Protein AF-M3IAW5-F1 (afdb_monomer)

Solvent-accessible surface area (backbone atoms only — not comparable to full-atom values): 25063 Å² total; per-residue (Å²): 109,72,66,58,43,52,52,27,17,52,52,37,43,51,54,47,62,60,45,50,78,83,40,92,64,65,72,72,58,38,57,56,48,44,38,56,46,12,36,56,43,33,51,52,51,46,54,50,42,50,74,75,62,78,66,89,75,71,77,89,53,49,77,63,59,24,44,50,25,17,54,49,25,52,47,23,69,77,69,33,57,71,60,43,53,54,52,52,52,55,50,53,51,52,52,49,53,50,49,47,73,76,46,51,69,58,61,57,53,54,59,59,57,67,76,67,58,68,43,61,60,55,53,49,51,53,49,54,53,51,52,48,53,52,48,48,45,68,78,57,43,42,71,53,92,47,89,62,39,65,60,25,42,51,17,3,47,52,26,40,53,50,44,53,50,48,25,50,49,34,54,76,70,69,49,82,71,53,58,88,76,26,45,29,64,39,58,56,55,35,43,77,73,43,62,40,40,52,42,87,54,61,62,68,43,50,54,48,38,60,40,24,49,53,4,24,51,44,40,53,51,44,50,75,71,67,60,51,72,65,42,32,32,30,31,40,38,30,8,35,39,45,48,50,53,48,14,44,48,30,18,36,54,73,50,44,40,40,71,50,26,42,32,20,38,28,7,23,27,30,2,22,21,34,92,94,53,30,32,43,52,54,54,46,47,37,36,75,72,64,70,25,90,69,67,57,68,30,33,28,50,16,35,54,40,34,61,33,57,92,49,51,73,69,21,52,50,53,48,54,49,42,36,51,78,55,72,42,45,75,49,83,37,92,35,50,66,52,34,45,51,56,51,47,56,63,47,65,76,49,80,59,68,34,40,36,36,35,62,54,47,28,48,44,47,17,51,84,86,53,45,81,77,55,73,65,41,80,40,63,45,82,65,86,78,71,92,66,54,78,23,54,51,47,52,36,33,75,70,60,27,34,35,39,30,60,60,60,48,49,54,54,36,57,77,31,50,56,60,81,48,80,73,34,68,37,69,56,61,57,23,42,82,45,51,32,73,38,70,46,63,66,58,51,51,50,49,49,54,49,50,54,49,52,49,59,67,49,42,57,61,52,52,60,71,64,63,81,62,73,87,77,79,80,135

Organism: NCBI:txid1001599

Foldseek 3Di:
DVVLLVVLLVVLLVVLVVVVVVDVQDDPSSLVSSQVSLLVSSVVSVVVCCVPPVDDDDPVCNVVSSRSSSVLSVVCVPPHDVVSVVVVVVVVVVVVVVCCVVPPVVVVVVVVVVPPACQVVLVVVLVVLVVVLVVCLVVDFDFDDDVPLVLLLQLLQLLQVLLVVLLVVCVVVVNDDDCVLAQASRNFWDAQDDLQAQAADDSVLLNLLLGSSLLLVLLVLCVVLVDAAAAEAEEEAEQARLSNVSSNQSSCVSRNYHYAYEYAFGYHHGGQRDLVGTSLNSQLVCCVVVSGVDGHQAYANFHALSPSPVHDPVNSVSSVCSCVVSPHHYDDGPGLVRSLVVSCVSRVPDDHQEYEYYRDGCQAFNDPVQNVQDDAAKDFLPPPDRPGDHHPQVVCSVVRHIYHYHDPSVVVSVVQVPDDDGHHRDDRPRTCSNGNGDRPVVSVVVSVVVSVVSCVVCVVSNVVSPVVPPPPPDD

InterPro domains:
  IPR008338 Capsule biosynthesis protein CapC [PF14102] (2-85)
  IPR008338 Capsule biosynthesis protein CapC [TIGR04011] (2-96)
  IPR027602 Poly-gamma-glutamate system protein [TIGR04332] (120-425)

Structure (mmCIF, N/CA/C/O backbone):
data_AF-M3IAW5-F1
#
_entry.id   AF-M3IAW5-F1
#
loop_
_atom_site.group_PDB
_atom_site.id
_atom_site.type_symbol
_atom_site.label_atom_id
_atom_site.label_alt_id
_atom_site.label_comp_id
_atom_site.label_asym_id
_atom_site.label_entity_id
_atom_site.label_seq_id
_atom_site.pdbx_PDB_ins_code
_atom_site.Cartn_x
_atom_site.Cartn_y
_atom_site.Cartn_z
_atom_site.occupancy
_atom_site.B_iso_or_equiv
_atom_site.auth_seq_id
_atom_site.auth_comp_id
_atom_site.auth_asym_id
_atom_site.auth_atom_id
_atom_site.pdbx_PDB_model_num
ATOM 1 N N . MET A 1 1 ? 42.134 11.546 -29.024 1.00 56.34 1 MET A N 1
ATOM 2 C CA . MET A 1 1 ? 42.963 11.493 -27.795 1.00 56.34 1 MET A CA 1
ATOM 3 C C . MET A 1 1 ? 43.414 12.872 -27.298 1.00 56.34 1 MET A C 1
ATOM 5 O O . MET A 1 1 ? 43.038 13.231 -26.193 1.00 56.34 1 MET A O 1
ATOM 9 N N . LEU A 1 2 ? 44.155 13.679 -28.078 1.00 59.84 2 LEU A N 1
ATOM 10 C CA . LEU A 1 2 ? 44.684 14.979 -27.606 1.00 59.84 2 LEU A CA 1
ATOM 11 C C . LEU A 1 2 ? 43.585 15.972 -27.171 1.00 59.84 2 LEU A C 1
ATOM 13 O O . LEU A 1 2 ? 43.702 16.605 -26.129 1.00 59.84 2 LEU A O 1
ATOM 17 N N . VAL A 1 3 ? 42.488 16.057 -27.932 1.00 64.62 3 VAL A N 1
ATOM 18 C CA . VAL A 1 3 ? 41.337 16.924 -27.613 1.00 64.62 3 VAL A CA 1
ATOM 19 C C . VAL A 1 3 ? 40.673 16.514 -26.297 1.00 64.62 3 VAL A C 1
ATOM 21 O O . VAL A 1 3 ? 40.415 17.367 -25.458 1.00 64.62 3 VAL A O 1
ATOM 24 N N . VAL A 1 4 ? 40.474 15.211 -26.078 1.00 69.88 4 VAL A N 1
ATOM 25 C CA . VAL A 1 4 ? 39.901 14.652 -24.838 1.00 69.88 4 VAL A CA 1
ATOM 26 C C . VAL A 1 4 ? 40.782 14.972 -23.632 1.00 69.88 4 VAL A C 1
ATOM 28 O O . VAL A 1 4 ? 40.281 15.375 -22.586 1.00 69.88 4 VAL A O 1
ATOM 31 N N . LEU A 1 5 ? 42.100 14.852 -23.790 1.00 73.19 5 LEU A N 1
ATOM 32 C CA . LEU A 1 5 ? 43.078 15.132 -22.743 1.00 73.19 5 LEU A CA 1
ATOM 33 C C . LEU A 1 5 ? 43.107 16.623 -22.378 1.00 73.19 5 LEU A C 1
ATOM 35 O O . LEU A 1 5 ? 43.075 16.968 -21.196 1.00 73.19 5 LEU A O 1
ATOM 39 N N . VAL A 1 6 ? 43.096 17.513 -23.374 1.00 74.44 6 VAL A N 1
ATOM 40 C CA . VAL A 1 6 ? 43.025 18.966 -23.156 1.00 74.44 6 VAL A CA 1
ATOM 41 C C . VAL A 1 6 ? 41.696 19.352 -22.504 1.00 74.44 6 VAL A C 1
ATOM 43 O O . VAL A 1 6 ? 41.699 20.072 -21.507 1.00 74.44 6 VAL A O 1
ATOM 46 N N . LEU A 1 7 ? 40.574 18.827 -23.003 1.00 76.56 7 LEU A N 1
ATOM 47 C CA . LEU A 1 7 ? 39.243 19.114 -22.466 1.00 76.56 7 LEU A CA 1
ATOM 48 C C . LEU A 1 7 ? 39.118 18.657 -21.006 1.00 76.56 7 LEU A C 1
ATOM 50 O O . LEU A 1 7 ? 38.687 19.429 -20.153 1.00 76.56 7 LEU A O 1
ATOM 54 N N . SER A 1 8 ? 39.582 17.442 -20.703 1.00 80.50 8 SER A N 1
ATOM 55 C CA . SER A 1 8 ? 39.584 16.892 -19.342 1.00 80.50 8 SER A CA 1
ATOM 56 C C . SER A 1 8 ? 40.478 17.707 -18.402 1.00 80.50 8 SER A C 1
ATOM 58 O O . SER A 1 8 ? 40.085 17.985 -17.270 1.00 80.50 8 SER A O 1
ATOM 60 N N . SER A 1 9 ? 41.647 18.165 -18.869 1.00 81.44 9 SER A N 1
ATOM 61 C CA . SER A 1 9 ? 42.570 18.992 -18.069 1.00 81.44 9 SER A CA 1
ATOM 62 C C . SER A 1 9 ? 41.974 20.364 -17.736 1.00 81.44 9 SER A C 1
ATOM 64 O O . SER A 1 9 ? 42.056 20.825 -16.597 1.00 81.44 9 SER A O 1
ATOM 66 N N . VAL A 1 10 ? 41.339 21.013 -18.720 1.00 83.19 10 VAL A N 1
ATOM 67 C CA . VAL A 1 10 ? 40.700 22.329 -18.552 1.00 83.19 10 VAL A CA 1
ATOM 68 C C . VAL A 1 10 ? 39.486 22.230 -17.631 1.00 83.19 10 VAL A C 1
ATOM 70 O O . VAL A 1 10 ? 39.338 23.048 -16.722 1.00 83.19 10 VAL A O 1
ATOM 73 N N . LEU A 1 11 ? 38.648 21.208 -17.818 1.00 82.75 11 LEU A N 1
ATOM 74 C CA . LEU A 1 11 ? 37.450 21.003 -17.009 1.00 82.75 11 LEU A CA 1
ATOM 75 C C . LEU A 1 11 ? 37.804 20.661 -15.551 1.00 82.75 11 LEU A C 1
ATOM 77 O O . LEU A 1 11 ? 37.180 21.188 -14.630 1.00 82.75 11 LEU A O 1
ATOM 81 N N . THR A 1 12 ? 38.868 19.878 -15.335 1.00 86.25 12 THR A N 1
ATOM 82 C CA . THR A 1 12 ? 39.419 19.598 -13.996 1.00 86.25 12 THR A CA 1
ATOM 83 C C . THR A 1 12 ? 39.879 20.870 -13.294 1.00 86.25 12 THR A C 1
ATOM 85 O O . THR A 1 12 ? 39.513 21.102 -12.142 1.00 86.25 12 THR A O 1
ATOM 88 N N . LEU A 1 13 ? 40.635 21.729 -13.983 1.00 85.00 13 LEU A N 1
ATOM 89 C CA . LEU A 1 13 ? 41.117 22.989 -13.413 1.00 85.00 13 LEU A CA 1
ATOM 90 C C . LEU A 1 13 ? 39.965 23.953 -13.082 1.00 85.00 13 LEU A C 1
ATOM 92 O O . LEU A 1 13 ? 39.997 24.630 -12.053 1.00 85.00 13 LEU A O 1
ATOM 96 N N . TYR A 1 14 ? 38.945 24.008 -13.940 1.00 85.94 14 TYR A N 1
ATOM 97 C CA . TYR A 1 14 ? 37.781 24.871 -13.755 1.00 85.94 14 TYR A CA 1
ATOM 98 C C . TYR A 1 14 ? 36.933 24.448 -12.548 1.00 85.94 14 TYR A C 1
ATOM 100 O O . TYR A 1 14 ? 36.655 25.269 -11.672 1.00 85.94 14 TYR A O 1
ATOM 108 N N . ILE A 1 15 ? 36.585 23.160 -12.455 1.00 83.75 15 ILE A N 1
ATOM 109 C CA . ILE A 1 15 ? 35.798 22.619 -11.337 1.00 83.75 15 ILE A CA 1
ATOM 110 C C . ILE A 1 15 ? 36.579 22.737 -10.022 1.00 83.75 15 ILE A C 1
ATOM 112 O O . ILE A 1 15 ? 36.003 23.117 -9.001 1.00 83.75 15 ILE A O 1
ATOM 116 N N . TYR A 1 16 ? 37.897 22.509 -10.050 1.00 84.31 16 TYR A N 1
ATOM 117 C CA . TYR A 1 16 ? 38.756 22.715 -8.887 1.00 84.31 16 TYR A CA 1
ATOM 118 C C . TYR A 1 16 ? 38.676 24.159 -8.355 1.00 84.31 16 TYR A C 1
ATOM 120 O O . TYR A 1 16 ? 38.409 24.350 -7.169 1.00 84.31 16 TYR A O 1
ATOM 128 N N . ARG A 1 17 ? 38.819 25.178 -9.216 1.00 81.94 17 ARG A N 1
ATOM 129 C CA . ARG A 1 17 ? 38.764 26.596 -8.799 1.00 81.94 17 ARG A CA 1
ATOM 130 C C . ARG A 1 17 ? 37.427 27.004 -8.181 1.00 81.94 17 ARG A C 1
ATOM 132 O O . ARG A 1 17 ? 37.406 27.839 -7.285 1.00 81.94 17 ARG A O 1
ATOM 139 N N . ILE A 1 18 ? 36.320 26.417 -8.635 1.00 81.19 18 ILE A N 1
ATOM 140 C CA . ILE A 1 18 ? 34.998 26.645 -8.031 1.00 81.19 18 ILE A CA 1
ATOM 141 C C . ILE A 1 18 ? 34.913 25.961 -6.662 1.00 81.19 18 ILE A C 1
ATOM 143 O O . ILE A 1 18 ? 34.407 26.544 -5.704 1.00 81.19 18 ILE A O 1
ATOM 147 N N . SER A 1 19 ? 35.425 24.732 -6.557 1.00 77.38 19 SER A N 1
ATOM 148 C CA . SER A 1 19 ? 35.408 23.974 -5.303 1.00 77.38 19 SER A CA 1
ATOM 149 C C . SER A 1 19 ? 36.292 24.589 -4.214 1.00 77.38 19 SER A C 1
ATOM 151 O O . SER A 1 19 ? 35.931 24.520 -3.044 1.00 77.38 19 SER A O 1
ATOM 153 N N . GLU A 1 20 ? 37.389 25.256 -4.584 1.00 74.88 20 GLU A N 1
ATOM 154 C CA . GLU A 1 20 ? 38.329 25.914 -3.662 1.00 74.88 20 GLU A CA 1
ATOM 155 C C . GLU A 1 20 ? 37.657 27.014 -2.818 1.00 74.88 20 GLU A C 1
ATOM 157 O O . GLU A 1 20 ? 38.066 27.259 -1.686 1.00 74.88 20 GLU A O 1
ATOM 162 N N . PHE A 1 21 ? 36.570 27.620 -3.315 1.00 66.88 21 PHE A N 1
ATOM 163 C CA . PHE A 1 21 ? 35.793 28.624 -2.578 1.00 66.88 21 PHE A CA 1
ATOM 164 C C . PHE A 1 21 ? 35.004 28.035 -1.396 1.00 66.88 21 PHE A C 1
ATOM 166 O O . PHE A 1 21 ? 34.853 28.674 -0.359 1.00 66.88 21 PHE A O 1
ATOM 173 N N . TRP A 1 22 ? 34.505 26.806 -1.546 1.00 60.06 22 TRP A N 1
ATOM 174 C CA . TRP A 1 22 ? 33.717 26.104 -0.523 1.00 60.06 22 TRP A CA 1
ATOM 175 C C . TRP A 1 22 ? 34.563 25.142 0.314 1.00 60.06 22 TRP A C 1
ATOM 177 O O . TRP A 1 22 ? 34.150 24.719 1.394 1.00 60.06 22 TRP A O 1
ATOM 187 N N . PHE A 1 23 ? 35.741 24.781 -0.191 1.00 58.09 23 PHE A N 1
ATOM 188 C CA . PHE A 1 23 ? 36.574 23.717 0.337 1.00 58.09 23 PHE A CA 1
ATOM 189 C C . PHE A 1 23 ? 38.011 24.224 0.532 1.00 58.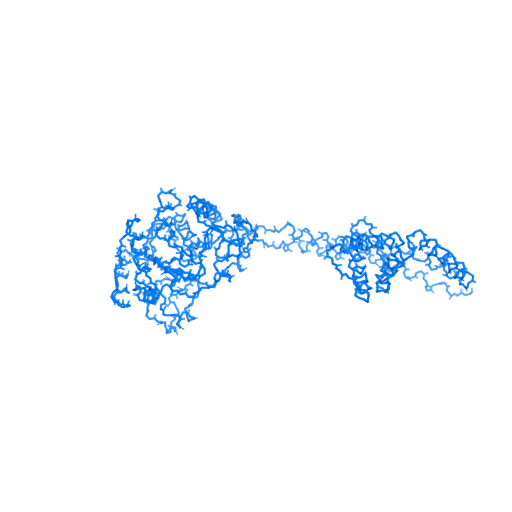09 23 PHE A C 1
ATOM 191 O O . PHE A 1 23 ? 38.779 24.352 -0.419 1.00 58.09 23 PHE A O 1
ATOM 198 N N . LEU A 1 24 ? 38.390 24.495 1.786 1.00 56.12 24 LEU A N 1
ATOM 199 C CA . LEU A 1 24 ? 39.735 24.942 2.183 1.00 56.12 24 LEU A CA 1
ATOM 200 C C . LEU A 1 24 ? 40.757 23.792 2.063 1.00 56.12 24 LEU A C 1
ATOM 202 O O . LEU A 1 24 ? 41.145 23.165 3.051 1.00 56.12 24 LEU A O 1
ATOM 206 N N . SER A 1 25 ? 41.185 23.486 0.837 1.00 60.19 25 SER A N 1
ATOM 207 C CA . SER A 1 25 ? 42.196 22.463 0.556 1.00 60.19 25 SER A CA 1
ATOM 208 C C . SER A 1 25 ? 43.602 23.068 0.515 1.00 60.19 25 SER A C 1
ATOM 210 O O . SER A 1 25 ? 43.955 23.772 -0.427 1.00 60.19 25 SER A O 1
ATOM 212 N N . PHE A 1 26 ? 44.438 22.770 1.517 1.00 61.59 26 PHE A N 1
ATOM 213 C CA . PHE A 1 26 ? 45.838 23.214 1.569 1.00 61.59 26 PHE A CA 1
ATOM 214 C C . PHE A 1 26 ? 46.826 22.038 1.565 1.00 61.59 26 PHE A C 1
ATOM 216 O O . PHE A 1 26 ? 46.575 20.972 2.137 1.00 61.59 26 PHE A O 1
ATOM 223 N N . GLY A 1 27 ? 47.989 22.246 0.940 1.00 69.88 27 GLY A N 1
ATOM 224 C CA . GLY A 1 27 ? 49.113 21.303 0.961 1.00 69.88 27 GLY A CA 1
ATOM 225 C C . GLY A 1 27 ? 48.857 20.015 0.169 1.00 69.88 27 GLY A C 1
ATOM 226 O O . GLY A 1 27 ? 48.332 20.044 -0.940 1.00 69.88 27 GLY A O 1
ATOM 227 N N . GLN A 1 28 ? 49.230 18.858 0.722 1.00 73.75 28 GLN A N 1
ATOM 228 C CA . GLN A 1 28 ? 49.123 17.563 0.026 1.00 73.75 28 GLN A CA 1
ATOM 229 C C . GLN A 1 28 ? 47.674 17.144 -0.280 1.00 73.75 28 GLN A C 1
ATOM 231 O O . GLN A 1 28 ? 47.431 16.442 -1.261 1.00 73.75 28 GLN A O 1
ATOM 236 N N . ARG A 1 29 ? 46.698 17.637 0.496 1.00 74.81 29 ARG A N 1
ATOM 237 C CA . ARG A 1 29 ? 45.264 17.376 0.275 1.00 74.81 29 ARG A CA 1
ATOM 238 C C . ARG A 1 29 ? 44.767 17.951 -1.056 1.00 74.81 29 ARG A C 1
ATOM 240 O O . ARG A 1 29 ? 43.935 17.331 -1.712 1.00 74.81 29 ARG A O 1
ATOM 247 N N . LYS A 1 30 ? 45.346 19.071 -1.502 1.00 80.00 30 LYS A N 1
ATOM 248 C CA . LYS A 1 30 ? 45.060 19.699 -2.802 1.00 80.00 30 LYS A CA 1
ATOM 249 C C . LYS A 1 30 ? 45.497 18.823 -3.971 1.00 80.00 30 LYS A C 1
ATOM 251 O O . LYS A 1 30 ? 44.753 18.657 -4.929 1.00 80.00 30 LYS A O 1
ATOM 256 N N . ILE A 1 31 ? 46.677 18.218 -3.862 1.00 79.19 31 ILE A N 1
ATOM 257 C CA . ILE A 1 31 ? 47.247 17.366 -4.912 1.00 79.19 31 ILE A CA 1
ATOM 258 C C . ILE A 1 31 ? 46.395 16.107 -5.096 1.00 79.19 31 ILE A C 1
ATOM 260 O O . ILE A 1 31 ? 46.003 15.792 -6.216 1.00 79.19 31 ILE A O 1
ATOM 264 N N . VAL A 1 32 ? 46.060 15.425 -3.995 1.00 80.50 32 VAL A N 1
ATOM 265 C CA . VAL A 1 32 ? 45.222 14.215 -4.034 1.00 80.50 32 VAL A CA 1
ATOM 266 C C . VAL A 1 32 ? 43.845 14.529 -4.615 1.00 80.50 32 VAL A C 1
ATOM 268 O O . VAL A 1 32 ? 43.351 13.790 -5.462 1.00 80.50 32 VAL A O 1
ATOM 271 N N . PHE A 1 33 ? 43.249 15.653 -4.215 1.00 81.44 33 PHE A N 1
ATOM 272 C CA . PHE A 1 33 ? 41.936 16.054 -4.703 1.00 81.44 33 PHE A CA 1
ATOM 273 C C . PHE A 1 33 ? 41.920 16.329 -6.214 1.00 81.44 33 PHE A C 1
ATOM 275 O O . PHE A 1 33 ? 41.055 15.808 -6.911 1.00 81.44 33 PHE A O 1
ATOM 282 N N . ILE A 1 34 ? 42.897 17.080 -6.738 1.00 83.38 34 ILE A N 1
ATOM 283 C CA . ILE A 1 34 ? 42.989 17.380 -8.179 1.00 83.38 34 ILE A CA 1
ATOM 284 C C . ILE A 1 34 ? 43.168 16.097 -9.007 1.00 83.38 34 ILE A C 1
ATOM 286 O O . ILE A 1 34 ? 42.569 15.978 -10.073 1.00 83.38 34 ILE A O 1
ATOM 290 N N . LEU A 1 35 ? 43.942 15.124 -8.514 1.00 85.25 35 LEU A N 1
ATOM 291 C CA . LEU A 1 35 ? 44.156 13.844 -9.201 1.00 85.25 35 LEU A CA 1
ATOM 292 C C . LEU A 1 35 ? 42.901 12.960 -9.209 1.00 85.25 35 LEU A C 1
ATOM 294 O O . LEU A 1 35 ? 42.561 12.377 -10.233 1.00 85.25 35 LEU A O 1
ATOM 298 N N . VAL A 1 36 ? 42.179 12.871 -8.089 1.00 84.19 36 VAL A N 1
ATOM 299 C CA . VAL A 1 36 ? 40.914 12.115 -8.041 1.00 84.19 36 VAL A CA 1
ATOM 300 C C . VAL A 1 36 ? 39.865 12.770 -8.942 1.00 84.19 36 VAL A C 1
ATOM 302 O O . VAL A 1 36 ? 39.172 12.087 -9.696 1.00 84.19 36 VAL A O 1
ATOM 305 N N . LEU A 1 37 ? 39.787 14.102 -8.910 1.00 84.75 37 LEU A N 1
ATOM 306 C CA . LEU A 1 37 ? 38.878 14.869 -9.752 1.00 84.75 37 LEU A CA 1
ATOM 307 C C . LEU A 1 37 ? 39.195 14.686 -11.244 1.00 84.75 37 LEU A C 1
ATOM 309 O O . LEU A 1 37 ? 38.271 14.527 -12.040 1.00 84.75 37 LEU A O 1
ATOM 313 N N . SER A 1 38 ? 40.479 14.646 -11.622 1.00 85.81 38 SER A N 1
ATOM 314 C CA . SER A 1 38 ? 40.875 14.433 -13.017 1.00 85.81 38 SER A CA 1
ATOM 315 C C . SER A 1 38 ? 40.482 13.060 -13.535 1.00 85.81 38 SER A C 1
ATOM 317 O O . SER A 1 38 ? 40.092 12.951 -14.694 1.00 85.81 38 SER A O 1
ATOM 319 N N . ILE A 1 39 ? 40.541 12.025 -12.695 1.00 84.88 39 ILE A N 1
ATOM 320 C CA . ILE A 1 39 ? 40.122 10.670 -13.066 1.00 84.88 39 ILE A CA 1
ATOM 321 C C . ILE A 1 39 ? 38.613 10.631 -13.325 1.00 84.88 39 ILE A C 1
ATOM 323 O O . ILE A 1 39 ? 38.191 10.158 -14.378 1.00 84.88 39 ILE A O 1
ATOM 327 N N . LEU A 1 40 ? 37.806 11.200 -12.422 1.00 84.12 40 LEU A N 1
ATOM 328 C CA . LEU A 1 40 ? 36.346 11.254 -12.577 1.00 84.12 40 LEU A CA 1
ATOM 329 C C . LEU A 1 40 ? 35.927 12.023 -13.833 1.00 84.12 40 LEU A C 1
ATOM 331 O O . LEU A 1 40 ? 35.065 11.579 -14.587 1.00 84.12 40 LEU A O 1
ATOM 335 N N . ILE A 1 41 ? 36.554 13.174 -14.072 1.00 84.38 41 ILE A N 1
ATOM 336 C CA . ILE A 1 41 ? 36.260 13.997 -15.244 1.00 84.38 41 ILE A CA 1
ATOM 337 C C . ILE A 1 41 ? 36.705 13.302 -16.524 1.00 84.38 41 ILE A C 1
ATOM 339 O O . ILE A 1 41 ? 35.967 13.329 -17.503 1.00 84.38 41 ILE A O 1
ATOM 343 N N . SER A 1 42 ? 37.879 12.670 -16.526 1.00 81.88 42 SER A N 1
ATOM 344 C CA . SER A 1 42 ? 38.374 11.970 -17.711 1.00 81.88 42 SER A CA 1
ATOM 345 C C . SER A 1 42 ? 37.476 10.791 -18.079 1.00 81.88 42 SER A C 1
ATOM 347 O O . SER A 1 42 ? 37.221 10.599 -19.262 1.00 81.88 42 SER A O 1
ATOM 349 N N . GLU A 1 43 ? 36.919 10.074 -17.098 1.00 79.38 43 GLU A N 1
ATOM 350 C CA . GLU A 1 43 ? 35.904 9.036 -17.329 1.00 79.38 43 GLU A CA 1
ATOM 351 C C . GLU A 1 43 ? 34.591 9.613 -17.875 1.00 79.38 43 GLU A C 1
ATOM 353 O O . GLU A 1 43 ? 34.060 9.118 -18.864 1.00 79.38 43 GLU A O 1
ATOM 358 N N . CYS A 1 44 ? 34.092 10.719 -17.315 1.00 79.94 44 CYS A N 1
ATOM 359 C CA . CYS A 1 44 ? 32.890 11.381 -17.832 1.00 79.94 44 CYS A CA 1
ATOM 360 C C . CYS A 1 44 ? 33.075 11.900 -19.264 1.00 79.94 44 CYS A C 1
ATOM 362 O O . CYS A 1 44 ? 32.204 11.721 -20.112 1.00 79.94 44 CYS A O 1
ATOM 364 N N . VAL A 1 45 ? 34.206 12.547 -19.553 1.00 75.50 45 VAL A N 1
ATOM 365 C CA . VAL A 1 45 ? 34.517 13.045 -20.897 1.00 75.50 45 VAL A CA 1
ATOM 366 C C . VAL A 1 45 ? 34.705 11.874 -21.849 1.00 75.50 45 VAL A C 1
ATOM 368 O O . VAL A 1 45 ? 34.224 11.952 -22.974 1.00 75.50 45 VAL A O 1
ATOM 371 N N . HIS A 1 46 ? 35.344 10.785 -21.425 1.00 73.25 46 HIS A N 1
ATOM 372 C CA . HIS A 1 46 ? 35.472 9.578 -22.236 1.00 73.25 46 HIS A CA 1
ATOM 373 C C . HIS A 1 46 ? 34.104 8.973 -22.552 1.00 73.25 46 HIS A C 1
ATOM 375 O O . HIS A 1 46 ? 33.818 8.737 -23.718 1.00 73.25 46 HIS A O 1
ATOM 381 N N . PHE A 1 47 ? 33.232 8.833 -21.553 1.00 73.75 47 PHE A N 1
ATOM 382 C CA . PHE A 1 47 ? 31.861 8.358 -21.722 1.00 73.75 47 PHE A CA 1
ATOM 383 C C . PHE A 1 47 ? 31.066 9.230 -22.703 1.00 73.75 47 PHE A C 1
ATOM 385 O O . PHE A 1 47 ? 30.429 8.718 -23.617 1.00 73.75 47 PHE A O 1
ATOM 392 N N . ILE A 1 48 ? 31.152 10.559 -22.574 1.00 71.69 48 ILE A N 1
ATOM 393 C CA . ILE A 1 48 ? 30.498 11.507 -23.492 1.00 71.69 48 ILE A CA 1
ATOM 394 C C . ILE A 1 48 ? 31.120 11.428 -24.893 1.00 71.69 48 ILE A C 1
ATOM 396 O O . ILE A 1 48 ? 30.411 11.466 -25.891 1.00 71.69 48 ILE A O 1
ATOM 400 N N . THR A 1 49 ? 32.440 11.299 -24.996 1.00 65.69 49 THR A N 1
ATOM 401 C CA . THR A 1 49 ? 33.130 11.212 -26.290 1.00 65.69 49 THR A CA 1
ATOM 402 C C . THR A 1 49 ? 32.818 9.884 -26.989 1.00 65.69 49 THR A C 1
ATOM 404 O O . THR A 1 49 ? 32.644 9.870 -28.202 1.00 65.69 49 THR A O 1
ATOM 407 N N . GLU A 1 50 ? 32.673 8.783 -26.249 1.00 65.56 50 GLU A N 1
ATOM 408 C CA . GLU A 1 50 ? 32.155 7.508 -26.761 1.00 65.56 50 GLU A CA 1
ATOM 409 C C . GLU A 1 50 ? 30.689 7.625 -27.198 1.00 65.56 50 GLU A C 1
ATOM 411 O O . GLU A 1 50 ? 30.325 7.061 -28.226 1.00 65.56 50 GLU A O 1
ATOM 416 N N . LEU A 1 51 ? 29.873 8.406 -26.479 1.00 62.16 51 LEU A N 1
ATOM 417 C CA . LEU A 1 51 ? 28.470 8.665 -26.818 1.00 62.16 51 LEU A CA 1
ATOM 418 C C . LEU A 1 51 ? 28.305 9.502 -28.103 1.00 62.16 51 LEU A C 1
ATOM 420 O O . LEU A 1 51 ? 27.326 9.322 -28.822 1.00 62.16 51 LEU A O 1
ATOM 424 N N . PHE A 1 52 ? 29.233 10.428 -28.381 1.00 56.56 52 PHE A N 1
ATOM 425 C CA . PHE A 1 52 ? 29.109 11.412 -29.468 1.00 56.56 52 PHE A CA 1
ATOM 426 C C . PHE A 1 52 ? 30.041 11.195 -30.680 1.00 56.56 52 PHE A C 1
ATOM 428 O O . PHE A 1 52 ? 29.759 11.768 -31.730 1.00 56.56 52 PHE A O 1
ATOM 435 N N . LEU A 1 53 ? 31.147 10.437 -30.581 1.00 54.53 53 LEU A N 1
ATOM 436 C CA . LEU A 1 53 ? 32.200 10.406 -31.622 1.00 54.53 53 LEU A CA 1
ATOM 437 C C . LEU A 1 53 ? 32.724 9.013 -32.054 1.00 54.53 53 LEU A C 1
ATOM 439 O O . LEU A 1 53 ? 33.676 8.983 -32.829 1.00 54.53 53 LEU A O 1
ATOM 443 N N . GLU A 1 54 ? 32.168 7.879 -31.597 1.00 48.84 54 GLU A N 1
ATOM 444 C CA . GLU A 1 54 ? 32.581 6.499 -31.988 1.00 48.84 54 GLU A CA 1
ATOM 445 C C . GLU A 1 54 ? 34.114 6.257 -32.092 1.00 48.84 54 GLU A C 1
ATOM 447 O O . GLU A 1 54 ? 34.609 5.470 -32.896 1.00 48.84 54 GLU A O 1
ATOM 452 N N . SER A 1 55 ? 34.922 6.911 -31.255 1.00 48.12 55 SER A N 1
ATOM 453 C CA . SER A 1 55 ? 36.369 6.675 -31.191 1.00 48.12 55 SER A CA 1
ATOM 454 C C . SER A 1 55 ? 36.670 5.701 -30.056 1.00 48.12 55 SER A C 1
ATOM 456 O O . SER A 1 55 ? 36.835 6.125 -28.912 1.00 48.12 55 SER A O 1
ATOM 458 N N . LYS A 1 56 ? 36.804 4.407 -30.361 1.00 47.16 56 LYS A N 1
ATOM 459 C CA . LYS A 1 56 ? 37.272 3.407 -29.390 1.00 47.16 56 LYS A CA 1
ATOM 460 C C . LYS A 1 56 ? 38.806 3.430 -29.323 1.00 47.16 56 LYS A C 1
ATOM 462 O O . LYS A 1 56 ? 39.465 3.072 -30.295 1.00 47.16 56 LYS A O 1
ATOM 467 N N . SER A 1 57 ? 39.377 3.863 -28.197 1.00 47.56 57 SER A N 1
ATOM 468 C CA . SER A 1 57 ? 40.817 3.736 -27.907 1.00 47.56 57 SER A CA 1
ATOM 469 C C . SER A 1 57 ? 41.090 2.614 -26.902 1.00 47.56 57 SER A C 1
ATOM 471 O O . SER A 1 57 ? 40.316 2.425 -25.963 1.00 47.56 57 SER A O 1
ATOM 473 N N . ASP A 1 58 ? 42.191 1.888 -27.118 1.00 44.72 58 ASP A N 1
ATOM 474 C CA . ASP A 1 58 ? 42.608 0.692 -26.377 1.00 44.72 58 ASP A CA 1
ATOM 475 C C . ASP A 1 58 ? 42.658 0.856 -24.849 1.00 44.72 58 ASP A C 1
ATOM 477 O O . ASP A 1 58 ? 43.016 1.900 -24.297 1.00 44.72 58 ASP A O 1
ATOM 481 N N . PHE A 1 59 ? 42.317 -0.236 -24.159 1.00 43.78 59 PHE A N 1
ATOM 482 C CA . PHE A 1 59 ? 42.100 -0.300 -22.712 1.00 43.78 59 PHE A CA 1
ATOM 483 C C . PHE A 1 59 ? 43.400 -0.207 -21.883 1.00 43.78 59 PHE A C 1
ATOM 485 O O . PHE A 1 59 ? 43.356 0.227 -20.735 1.00 43.78 59 PHE A O 1
ATOM 492 N N . GLU A 1 60 ? 44.567 -0.528 -22.452 1.00 42.88 60 GLU A N 1
ATOM 493 C CA . GLU A 1 60 ? 45.851 -0.523 -21.721 1.00 42.88 60 GLU A CA 1
ATOM 494 C C . GLU A 1 60 ? 46.431 0.888 -21.484 1.00 42.88 60 GLU A C 1
ATOM 496 O O . GLU A 1 60 ? 47.250 1.086 -20.590 1.00 42.88 60 GLU A O 1
ATOM 501 N N . SER A 1 61 ? 45.943 1.909 -22.203 1.00 44.94 61 SER A N 1
ATOM 502 C CA . SER A 1 61 ? 46.324 3.322 -22.018 1.00 44.94 61 SER A CA 1
ATOM 503 C C . SER A 1 61 ? 45.509 4.049 -20.932 1.00 44.94 61 SER A C 1
ATOM 505 O O . SER A 1 61 ? 45.829 5.197 -20.597 1.00 44.94 61 SER A O 1
ATOM 507 N N . LYS A 1 62 ? 44.439 3.440 -20.400 1.00 55.72 62 LYS A N 1
ATOM 508 C CA . LYS A 1 62 ? 43.429 4.145 -19.589 1.00 55.72 62 LYS A CA 1
ATOM 509 C C . LYS A 1 62 ? 43.970 4.647 -18.250 1.00 55.72 62 LYS A C 1
ATOM 511 O O . LYS A 1 62 ? 43.776 5.810 -17.910 1.00 55.72 62 LYS A O 1
ATOM 516 N N . THR A 1 63 ? 44.738 3.834 -17.527 1.00 52.00 63 THR A N 1
ATOM 517 C CA . THR A 1 63 ? 45.191 4.189 -16.169 1.00 52.00 63 THR A CA 1
ATOM 518 C C . THR A 1 63 ? 46.188 5.352 -16.158 1.00 52.00 63 THR A C 1
ATOM 520 O O . THR A 1 63 ? 46.100 6.235 -15.309 1.00 52.00 63 THR A O 1
ATOM 523 N N . ILE A 1 64 ? 47.106 5.410 -17.131 1.00 56.06 64 ILE A N 1
ATOM 524 C CA . ILE A 1 64 ? 48.054 6.531 -17.271 1.00 56.06 64 ILE A CA 1
ATOM 525 C C . ILE A 1 64 ? 47.346 7.748 -17.893 1.00 56.06 64 ILE A C 1
ATOM 527 O O . ILE A 1 64 ? 47.566 8.882 -17.462 1.00 56.06 64 ILE A O 1
ATOM 531 N N . GLY A 1 65 ? 46.434 7.526 -18.846 1.00 63.66 65 GLY A N 1
ATOM 532 C CA . GLY A 1 65 ? 45.699 8.574 -19.558 1.00 63.66 65 GLY A CA 1
ATOM 533 C C . GLY A 1 65 ? 44.788 9.444 -18.687 1.00 63.66 65 GLY A C 1
ATOM 534 O O . GLY A 1 65 ? 44.536 10.586 -19.056 1.00 63.66 65 GLY A O 1
ATOM 535 N N . TYR A 1 66 ? 44.340 8.956 -17.527 1.00 72.75 66 TYR A N 1
ATOM 536 C CA . TYR A 1 66 ? 43.475 9.710 -16.603 1.00 72.75 66 TYR A CA 1
ATOM 537 C C . TYR A 1 66 ? 44.230 10.481 -15.514 1.00 72.75 66 TYR A C 1
ATOM 539 O O . TYR A 1 66 ? 43.701 11.432 -14.930 1.00 72.75 66 TYR A O 1
ATOM 547 N N . ILE A 1 67 ? 45.491 10.113 -15.275 1.00 77.88 67 ILE A N 1
ATOM 548 C CA . ILE A 1 67 ? 46.383 10.807 -14.338 1.00 77.88 67 ILE A CA 1
ATOM 549 C C . ILE A 1 67 ? 47.025 12.022 -15.019 1.00 77.88 67 ILE A C 1
ATOM 551 O O . ILE A 1 67 ? 47.164 13.083 -14.407 1.00 77.88 67 ILE A O 1
ATOM 555 N N . VAL A 1 68 ? 47.379 11.897 -16.303 1.00 80.69 68 VAL A N 1
ATOM 556 C CA . VAL A 1 68 ? 48.040 12.960 -17.081 1.00 80.69 68 VAL A CA 1
ATOM 557 C C . VAL A 1 68 ? 47.246 14.281 -17.085 1.00 80.69 68 VAL A C 1
ATOM 559 O O . VAL A 1 68 ? 47.861 15.316 -16.819 1.00 80.69 68 VAL A O 1
ATOM 562 N N . PRO A 1 69 ? 45.909 14.306 -17.277 1.00 81.88 69 PRO A N 1
ATOM 563 C CA . PRO A 1 69 ? 45.123 15.534 -17.170 1.00 81.88 69 PRO A CA 1
ATOM 564 C C . PRO A 1 69 ? 45.213 16.219 -15.803 1.00 81.88 69 PRO A C 1
ATOM 566 O O . PRO A 1 69 ? 45.269 17.446 -15.729 1.00 81.88 69 PRO A O 1
ATOM 569 N N . GLY A 1 70 ? 45.280 15.442 -14.718 1.00 83.38 70 GLY A N 1
ATOM 570 C CA . GLY A 1 70 ? 45.435 15.964 -13.359 1.00 83.38 70 GLY A CA 1
ATOM 571 C C . GLY A 1 70 ? 46.809 16.584 -13.121 1.00 83.38 70 GLY A C 1
ATOM 572 O O . GLY A 1 70 ? 46.908 17.647 -12.509 1.00 83.38 70 GLY A O 1
ATOM 573 N N . LEU A 1 71 ? 47.868 15.982 -13.672 1.00 83.81 71 LEU A N 1
ATOM 574 C CA . LEU A 1 71 ? 49.221 16.551 -13.639 1.00 83.81 71 LEU A CA 1
ATOM 575 C C . LEU A 1 71 ? 49.307 17.855 -14.443 1.00 83.81 71 LEU A C 1
ATOM 577 O O . LEU A 1 71 ? 49.904 18.826 -13.979 1.00 83.81 71 LEU A O 1
ATOM 581 N N . ILE A 1 72 ? 48.662 17.909 -15.612 1.00 84.44 72 ILE A N 1
ATOM 582 C CA . ILE A 1 72 ? 48.593 19.123 -16.436 1.00 84.44 72 ILE A CA 1
ATOM 583 C C . ILE A 1 72 ? 47.819 20.225 -15.707 1.00 84.44 72 ILE A C 1
ATOM 585 O O . ILE A 1 72 ? 48.277 21.368 -15.681 1.00 84.44 72 ILE A O 1
ATOM 589 N N . ALA A 1 73 ? 46.690 19.895 -15.074 1.00 83.81 73 ALA A N 1
ATOM 590 C CA . ALA A 1 73 ? 45.915 20.840 -14.274 1.00 83.81 73 ALA A CA 1
ATOM 591 C C . ALA A 1 73 ? 46.721 21.374 -13.074 1.00 83.81 73 ALA A C 1
ATOM 593 O O . ALA A 1 73 ? 46.710 22.577 -12.816 1.00 83.81 73 ALA A O 1
ATOM 594 N N . LEU A 1 74 ? 47.483 20.514 -12.390 1.00 84.44 74 LEU A N 1
ATOM 595 C CA . LEU A 1 74 ? 48.347 20.905 -11.274 1.00 84.44 74 LEU A CA 1
ATOM 596 C C . LEU A 1 74 ? 49.484 21.841 -11.718 1.00 84.44 74 LEU A C 1
ATOM 598 O O . LEU A 1 74 ? 49.756 22.845 -11.061 1.00 84.44 74 LEU A O 1
ATOM 602 N N . SER A 1 75 ? 50.139 21.552 -12.845 1.00 81.50 75 SER A N 1
ATOM 603 C CA . SER A 1 75 ? 51.149 22.450 -13.418 1.00 81.50 75 SER A CA 1
ATOM 604 C C . SER A 1 75 ? 50.533 23.775 -13.875 1.00 81.50 75 SER A C 1
ATOM 606 O O . SER A 1 75 ? 51.094 24.837 -13.607 1.00 81.50 75 SER A O 1
ATOM 608 N N . ALA A 1 76 ? 49.352 23.747 -14.495 1.00 84.56 76 ALA A N 1
ATOM 609 C CA . ALA A 1 76 ? 48.646 24.953 -14.917 1.00 84.56 76 ALA A CA 1
ATOM 610 C C . ALA A 1 76 ? 48.231 25.847 -13.738 1.00 84.56 76 ALA A C 1
ATOM 612 O O . ALA A 1 76 ? 48.239 27.070 -13.872 1.00 84.56 76 ALA A O 1
ATOM 613 N N . GLU A 1 77 ? 47.917 25.258 -12.584 1.00 82.75 77 GLU A N 1
ATOM 614 C CA . GLU A 1 77 ? 47.629 25.984 -11.347 1.00 82.75 77 GLU A CA 1
ATOM 615 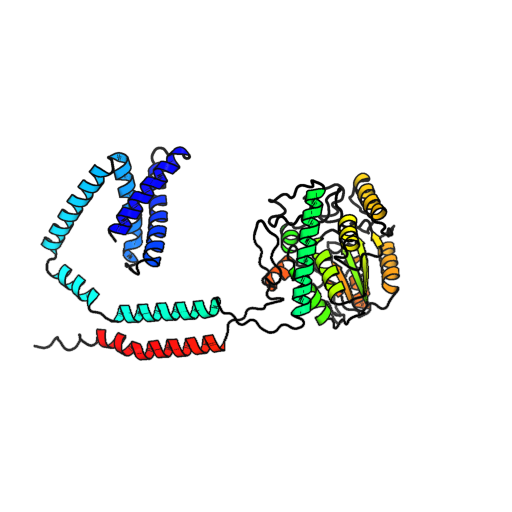C C . GLU A 1 77 ? 48.874 26.691 -10.786 1.00 82.75 77 GLU A C 1
ATOM 617 O O . GLU A 1 77 ? 48.791 27.867 -10.440 1.00 82.75 77 GLU A O 1
ATOM 622 N N . ARG A 1 78 ? 50.038 26.026 -10.784 1.00 81.19 78 ARG A N 1
ATOM 623 C CA . ARG A 1 78 ? 51.282 26.564 -10.201 1.00 81.19 78 ARG A CA 1
ATOM 624 C C . ARG A 1 78 ? 51.944 27.675 -11.014 1.00 81.19 78 ARG A C 1
ATOM 626 O O . ARG A 1 78 ? 52.429 28.647 -10.447 1.00 81.19 78 ARG A O 1
ATOM 633 N N . GLN A 1 79 ? 52.039 27.505 -12.332 1.00 80.31 79 GLN A N 1
ATOM 634 C CA . GLN A 1 79 ? 52.821 28.393 -13.214 1.00 80.31 79 GLN A CA 1
ATOM 635 C C . GLN A 1 79 ? 51.973 29.107 -14.278 1.00 80.31 79 GLN A C 1
ATOM 637 O O . GLN A 1 79 ? 52.496 29.924 -15.040 1.00 80.31 79 GLN A O 1
ATOM 642 N N . GLY A 1 80 ? 50.670 28.826 -14.330 1.00 76.56 80 GLY A N 1
ATOM 643 C CA . GLY A 1 80 ? 49.738 29.389 -15.301 1.00 76.56 80 GLY A CA 1
ATOM 644 C C . GLY A 1 80 ? 49.554 28.527 -16.554 1.00 76.56 80 GLY A C 1
ATOM 645 O O . GLY A 1 80 ? 50.445 27.790 -16.995 1.00 76.56 80 GLY A O 1
ATOM 646 N N . VAL A 1 81 ? 48.370 28.656 -17.159 1.00 77.12 81 VAL A N 1
ATOM 647 C CA . VAL A 1 81 ? 47.950 27.908 -18.358 1.00 77.12 81 VAL A CA 1
ATOM 648 C C . VAL A 1 81 ? 48.865 28.161 -19.571 1.00 77.12 81 VAL A C 1
ATOM 650 O O . VAL A 1 81 ? 49.308 27.177 -20.165 1.00 77.12 81 VAL A O 1
ATOM 653 N N . PRO A 1 82 ? 49.239 29.412 -19.928 1.00 71.00 82 PRO A N 1
ATOM 654 C CA . PRO A 1 82 ? 50.021 29.659 -21.144 1.00 71.00 82 PRO A CA 1
ATOM 655 C C . PRO A 1 82 ? 51.416 29.026 -21.094 1.00 71.00 82 PRO A C 1
ATOM 657 O O . PRO A 1 82 ? 51.853 28.406 -22.059 1.00 71.00 82 PRO A O 1
ATOM 660 N N . LYS A 1 83 ? 52.097 29.110 -19.942 1.00 70.75 83 LYS A N 1
ATOM 661 C CA . LYS A 1 83 ? 53.432 28.515 -19.753 1.00 70.75 83 LYS A CA 1
ATOM 662 C C . LYS A 1 83 ? 53.389 26.987 -19.822 1.00 70.75 83 LYS A C 1
ATOM 664 O O . LYS A 1 83 ? 54.283 26.367 -20.391 1.00 70.75 83 LYS A O 1
ATOM 669 N N . THR A 1 84 ? 52.327 26.388 -19.284 1.00 79.06 84 THR A N 1
ATOM 670 C CA . THR A 1 84 ? 52.141 24.931 -19.267 1.00 79.06 84 THR A CA 1
ATOM 671 C C . THR A 1 84 ? 51.890 24.377 -20.669 1.00 79.06 84 THR A C 1
ATOM 673 O O . THR A 1 84 ? 52.522 23.396 -21.056 1.00 79.06 84 THR A O 1
ATOM 676 N N . LEU A 1 85 ? 51.037 25.029 -21.466 1.00 72.06 85 LEU A N 1
ATOM 677 C CA . LEU A 1 85 ? 50.755 24.593 -22.837 1.00 72.06 85 LEU A CA 1
ATOM 678 C C . LEU A 1 85 ? 51.983 24.707 -23.749 1.00 72.06 85 LEU A C 1
ATOM 680 O O . LEU A 1 85 ? 52.276 23.767 -24.488 1.00 72.06 85 LEU A O 1
ATOM 684 N N . SER A 1 86 ? 52.745 25.801 -23.651 1.00 71.12 86 SER A N 1
ATOM 685 C CA . SER A 1 86 ? 53.970 25.980 -24.441 1.00 71.12 86 SER A CA 1
ATOM 686 C C . SER A 1 86 ? 55.024 24.909 -24.136 1.00 71.12 86 SER A C 1
ATOM 688 O O . SER A 1 86 ? 55.616 24.351 -25.057 1.00 71.12 86 SER A O 1
ATOM 690 N N . ALA A 1 87 ? 55.226 24.564 -22.859 1.00 73.06 87 ALA A N 1
ATOM 691 C CA . ALA A 1 87 ? 56.186 23.534 -22.458 1.00 73.06 87 ALA A CA 1
ATOM 692 C C . ALA A 1 87 ? 55.792 22.131 -22.956 1.00 73.06 87 ALA A C 1
ATOM 694 O O . ALA A 1 87 ? 56.636 21.393 -23.469 1.00 73.06 87 ALA A O 1
ATOM 695 N N . ILE A 1 88 ? 54.506 21.774 -22.853 1.00 77.31 88 ILE A N 1
ATOM 696 C CA . ILE A 1 88 ? 53.986 20.483 -23.331 1.00 77.31 88 ILE A CA 1
ATOM 697 C C . ILE A 1 88 ? 54.145 20.363 -24.848 1.00 77.31 88 ILE A C 1
ATOM 699 O O . ILE A 1 88 ? 54.554 19.312 -25.340 1.00 77.31 88 ILE A O 1
ATOM 703 N N . PHE A 1 89 ? 53.859 21.435 -25.592 1.00 73.69 89 PHE A N 1
ATOM 704 C CA . PHE A 1 89 ? 53.966 21.432 -27.048 1.00 73.69 89 PHE A CA 1
ATOM 705 C C . PHE A 1 89 ? 55.409 21.202 -27.516 1.00 73.69 89 PHE A C 1
ATOM 707 O O . PHE A 1 89 ? 55.658 20.313 -28.329 1.00 73.69 89 PHE A O 1
ATOM 714 N N . ILE A 1 90 ? 56.368 21.934 -26.941 1.00 71.38 90 ILE A N 1
ATOM 715 C CA . ILE A 1 90 ? 57.797 21.779 -27.250 1.00 71.38 90 ILE A CA 1
ATOM 716 C C . ILE A 1 90 ? 58.263 20.350 -26.942 1.00 71.38 90 ILE A C 1
ATOM 718 O O . ILE A 1 90 ? 58.896 19.708 -27.780 1.00 71.38 90 ILE A O 1
ATOM 722 N N . CYS A 1 91 ? 57.893 19.818 -25.775 1.00 70.38 91 CYS A N 1
ATOM 723 C CA . CYS A 1 91 ? 58.271 18.468 -25.365 1.00 70.38 91 CYS A CA 1
ATOM 724 C C . CYS A 1 91 ? 57.660 17.396 -26.287 1.00 70.38 91 CYS A C 1
ATOM 726 O O . CYS A 1 91 ? 58.354 16.479 -26.719 1.00 70.38 91 CYS A O 1
ATOM 728 N N . SER A 1 92 ? 56.389 17.543 -26.678 1.00 70.56 92 SER A N 1
ATOM 729 C CA . SER A 1 92 ? 55.719 16.611 -27.594 1.00 70.56 92 SER A CA 1
ATOM 730 C C . SER A 1 92 ? 56.353 16.593 -28.984 1.00 70.56 92 SER A C 1
ATOM 732 O O . SER A 1 92 ? 56.447 15.523 -29.588 1.00 70.56 92 SER A O 1
ATOM 734 N N . VAL A 1 93 ? 56.764 17.751 -29.507 1.00 71.75 93 VAL A N 1
ATOM 735 C CA . VAL A 1 93 ? 57.448 17.844 -30.804 1.00 71.75 93 VAL A CA 1
ATOM 736 C C . VAL A 1 93 ? 58.818 17.175 -30.722 1.00 71.75 93 VAL A C 1
ATOM 738 O O . VAL A 1 93 ? 59.136 16.355 -31.579 1.00 71.75 93 VAL A O 1
ATOM 741 N N . LEU A 1 94 ? 59.588 17.442 -29.665 1.00 62.09 94 LEU A N 1
ATOM 742 C CA . LEU A 1 94 ? 60.899 16.825 -29.450 1.00 62.09 94 LEU A CA 1
ATOM 743 C C . LEU A 1 94 ? 60.813 15.301 -29.326 1.00 62.09 94 LEU A C 1
ATOM 745 O O . LEU A 1 94 ? 61.550 14.596 -30.009 1.00 62.09 94 LEU A O 1
ATOM 749 N N . VAL A 1 95 ? 59.876 14.784 -28.526 1.00 70.06 95 VAL A N 1
ATOM 750 C CA . VAL A 1 95 ? 59.654 13.336 -28.383 1.00 70.06 95 VAL A CA 1
ATOM 751 C C . VAL A 1 95 ? 59.251 12.715 -29.717 1.00 70.06 95 VAL A C 1
ATOM 753 O O . VAL A 1 95 ? 59.754 11.656 -30.080 1.00 70.06 95 VAL A O 1
ATOM 756 N N . ARG A 1 96 ? 58.379 13.371 -30.489 1.00 62.22 96 ARG A N 1
ATOM 757 C CA . ARG A 1 96 ? 57.946 12.852 -31.791 1.00 62.22 96 ARG A CA 1
ATOM 758 C C . ARG A 1 96 ? 59.083 12.830 -32.809 1.00 62.22 96 ARG A C 1
ATOM 760 O O . ARG A 1 96 ? 59.232 11.834 -33.508 1.00 62.22 96 ARG A O 1
ATOM 767 N N . LEU A 1 97 ? 59.892 13.886 -32.872 1.00 69.75 97 LEU A N 1
ATOM 768 C CA . LEU A 1 97 ? 61.083 13.933 -33.722 1.00 69.75 97 LEU A CA 1
ATOM 769 C C . LEU A 1 97 ? 62.098 12.861 -33.312 1.00 69.75 97 LEU A C 1
ATOM 771 O O . LEU A 1 97 ? 62.649 12.188 -34.175 1.00 69.75 97 LEU A O 1
ATOM 775 N N . PHE A 1 98 ? 62.278 12.642 -32.010 1.00 71.69 98 PHE A N 1
ATOM 776 C CA . PHE A 1 98 ? 63.155 11.607 -31.473 1.00 71.69 98 PHE A CA 1
ATOM 777 C C . PHE A 1 98 ? 62.666 10.185 -31.788 1.00 71.69 98 PHE A C 1
ATOM 779 O O . PHE A 1 98 ? 63.453 9.334 -32.187 1.00 71.69 98 PHE A O 1
ATOM 786 N N . LEU A 1 99 ? 61.361 9.921 -31.683 1.00 64.25 99 LEU A N 1
ATOM 787 C CA . LEU A 1 99 ? 60.777 8.626 -32.049 1.00 64.25 99 LEU A CA 1
ATOM 788 C C . LEU A 1 99 ? 60.848 8.362 -33.555 1.00 64.25 99 LEU A C 1
ATOM 790 O O . LEU A 1 99 ? 61.107 7.234 -33.963 1.00 64.25 99 LEU A O 1
ATOM 794 N N . ILE A 1 100 ? 60.648 9.391 -34.381 1.00 69.38 100 ILE A N 1
ATOM 795 C CA . ILE A 1 100 ? 60.837 9.294 -35.835 1.00 69.38 100 ILE A CA 1
ATOM 796 C C . ILE A 1 100 ? 62.310 9.015 -36.156 1.00 69.38 100 ILE A C 1
ATOM 798 O O . ILE A 1 100 ? 62.593 8.155 -36.986 1.00 69.38 100 ILE A O 1
ATOM 802 N N . PHE A 1 101 ? 63.233 9.683 -35.461 1.00 71.12 101 PHE A N 1
ATOM 803 C CA . PHE A 1 101 ? 64.673 9.465 -35.583 1.00 71.12 101 PHE A CA 1
ATOM 804 C C . PHE A 1 101 ? 65.094 8.039 -35.190 1.00 71.12 101 PHE A C 1
ATOM 806 O O . PHE A 1 101 ? 65.922 7.447 -35.873 1.00 71.12 101 PHE A O 1
ATOM 813 N N . LEU A 1 102 ? 64.504 7.466 -34.135 1.00 62.62 102 LEU A N 1
ATOM 814 C CA . LEU A 1 102 ? 64.844 6.122 -33.654 1.00 62.62 102 LEU A CA 1
ATOM 815 C C . LEU A 1 102 ? 64.155 4.976 -34.413 1.00 62.62 102 LEU A C 1
ATOM 817 O O . LEU A 1 102 ? 64.762 3.923 -34.590 1.00 62.62 102 LEU A O 1
ATOM 821 N N . PHE A 1 103 ? 62.890 5.138 -34.816 1.00 58.69 103 PHE A N 1
ATOM 822 C CA . PHE A 1 103 ? 62.034 4.014 -35.237 1.00 58.69 103 PHE A CA 1
ATOM 823 C C . PHE A 1 103 ? 61.446 4.134 -36.652 1.00 58.69 103 PHE A C 1
ATOM 825 O O . PHE A 1 103 ? 60.785 3.195 -37.103 1.00 58.69 103 PHE A O 1
ATOM 832 N N . GLY A 1 104 ? 61.691 5.246 -37.360 1.00 66.62 104 GLY A N 1
ATOM 833 C CA . GLY A 1 104 ? 61.458 5.426 -38.801 1.00 66.62 104 GLY A CA 1
ATOM 834 C C . GLY A 1 104 ? 60.256 4.667 -39.390 1.00 66.62 104 GLY A C 1
ATOM 835 O O . GLY A 1 104 ? 59.096 4.955 -39.083 1.00 66.62 104 GLY A O 1
ATOM 836 N N . GLU A 1 105 ? 60.535 3.675 -40.245 1.00 56.06 105 GLU A N 1
ATOM 837 C CA . GLU A 1 105 ? 59.535 2.909 -41.008 1.00 56.06 105 GLU A CA 1
ATOM 838 C C . GLU A 1 105 ? 58.543 2.088 -40.164 1.00 56.06 105 GLU A C 1
ATOM 840 O O . GLU A 1 105 ? 57.442 1.789 -40.636 1.00 56.06 105 GLU A O 1
ATOM 845 N N . VAL A 1 106 ? 58.881 1.726 -38.923 1.00 57.66 106 VAL A N 1
ATOM 846 C CA . VAL A 1 106 ? 58.019 0.891 -38.064 1.00 57.66 106 VAL A CA 1
ATOM 847 C C . VAL A 1 106 ? 56.757 1.654 -37.654 1.00 57.66 106 VAL A C 1
ATOM 849 O O . VAL A 1 106 ? 55.657 1.098 -37.676 1.00 57.66 106 VAL A O 1
ATOM 852 N N . VAL A 1 107 ? 56.892 2.954 -37.375 1.00 56.97 107 VAL A N 1
ATOM 853 C CA . VAL A 1 107 ? 55.771 3.839 -37.014 1.00 56.97 107 VAL A CA 1
ATOM 854 C C . VAL A 1 107 ? 54.829 4.042 -38.207 1.00 56.97 107 VAL A C 1
ATOM 856 O O . VAL A 1 107 ? 53.607 3.999 -38.055 1.00 56.97 107 VAL A O 1
ATOM 859 N N . TYR A 1 108 ? 55.386 4.180 -39.415 1.00 55.56 108 TYR A N 1
ATOM 860 C CA . TYR A 1 108 ? 54.609 4.309 -40.651 1.00 55.56 108 TYR A CA 1
ATOM 861 C C . TYR A 1 108 ? 53.846 3.016 -40.993 1.00 55.56 108 TYR A C 1
ATOM 863 O O . TYR A 1 108 ? 52.651 3.057 -41.298 1.00 55.56 108 TYR A O 1
ATOM 871 N N . ARG A 1 109 ? 54.495 1.846 -40.877 1.00 51.50 109 ARG A N 1
ATOM 872 C CA . ARG A 1 109 ? 53.860 0.539 -41.134 1.00 51.50 109 ARG A CA 1
ATOM 873 C C . ARG A 1 109 ? 52.767 0.202 -40.116 1.00 51.50 109 ARG A C 1
ATOM 875 O O . ARG A 1 109 ? 51.753 -0.368 -40.512 1.00 51.50 109 ARG A O 1
ATOM 882 N N . PHE A 1 110 ? 52.927 0.561 -38.841 1.00 51.75 110 PHE A N 1
ATOM 883 C CA . PHE A 1 110 ? 51.920 0.315 -37.800 1.00 51.75 110 PHE A CA 1
ATOM 884 C C . PHE A 1 110 ? 50.620 1.096 -38.056 1.00 51.75 110 PHE A C 1
ATOM 886 O O . PHE A 1 110 ? 49.536 0.511 -38.072 1.00 51.75 110 PHE A O 1
ATOM 893 N N . MET A 1 111 ? 50.728 2.393 -38.366 1.00 49.00 111 MET A N 1
ATOM 894 C CA . MET A 1 111 ? 49.568 3.242 -38.673 1.00 49.00 111 MET A CA 1
ATOM 895 C C . MET A 1 111 ? 48.829 2.796 -39.942 1.00 49.00 111 MET A C 1
ATOM 897 O O . MET A 1 111 ? 47.600 2.783 -39.968 1.00 49.00 111 MET A O 1
ATOM 901 N N . ASN A 1 112 ? 49.554 2.377 -40.982 1.00 45.47 112 ASN A N 1
ATOM 902 C CA . ASN A 1 112 ? 48.946 1.956 -42.247 1.00 45.47 112 ASN A CA 1
ATOM 903 C C . ASN A 1 112 ? 48.274 0.564 -42.156 1.00 45.47 112 ASN A C 1
ATOM 905 O O . ASN A 1 112 ? 47.344 0.257 -42.900 1.00 45.47 112 ASN A O 1
ATOM 909 N N . ARG A 1 113 ? 48.716 -0.285 -41.216 1.00 45.31 113 ARG A N 1
ATOM 910 C CA . ARG A 1 113 ? 48.164 -1.628 -40.956 1.00 45.31 113 ARG A CA 1
ATOM 911 C C . ARG A 1 113 ? 46.852 -1.579 -40.161 1.00 45.31 113 ARG A C 1
ATOM 913 O O . ARG A 1 113 ? 45.986 -2.416 -40.386 1.00 45.31 113 ARG A O 1
ATOM 920 N N . PHE A 1 114 ? 46.677 -0.574 -39.300 1.00 46.88 114 PHE A N 1
ATOM 921 C CA . PHE A 1 114 ? 45.468 -0.378 -38.490 1.00 46.88 114 PHE A CA 1
ATOM 922 C C . PHE A 1 114 ? 44.240 0.030 -39.331 1.00 46.88 114 PHE A C 1
ATOM 924 O O . PHE A 1 114 ? 43.137 -0.455 -39.101 1.00 46.88 114 PHE A O 1
ATOM 931 N N . PHE A 1 115 ? 44.430 0.854 -40.369 1.00 48.16 115 PHE A N 1
ATOM 932 C CA . PHE A 1 115 ? 43.338 1.345 -41.227 1.00 48.16 115 PHE A CA 1
ATOM 933 C C . PHE A 1 115 ? 42.923 0.394 -42.366 1.00 48.16 115 PHE A C 1
ATOM 935 O O . PHE A 1 115 ? 41.890 0.614 -42.994 1.00 48.16 115 PHE A O 1
ATOM 942 N N . LYS A 1 116 ? 43.694 -0.667 -42.647 1.00 47.00 116 LYS A N 1
ATOM 943 C CA . LYS A 1 116 ? 43.445 -1.575 -43.786 1.00 47.00 116 LYS A CA 1
ATOM 944 C C . LYS A 1 116 ? 42.493 -2.743 -43.479 1.00 47.00 116 LYS A C 1
ATOM 946 O O . LYS A 1 116 ? 41.938 -3.320 -44.413 1.00 47.00 116 LYS A O 1
ATOM 951 N N . ASN A 1 117 ? 42.281 -3.093 -42.209 1.00 55.47 117 ASN A N 1
ATOM 952 C CA . ASN A 1 117 ? 41.467 -4.253 -41.828 1.00 55.47 117 ASN A CA 1
ATOM 953 C C . ASN A 1 117 ? 39.972 -3.897 -41.765 1.00 55.47 117 ASN A C 1
ATOM 955 O O . ASN A 1 117 ? 39.540 -3.175 -40.875 1.00 55.47 117 ASN A O 1
ATOM 959 N N . LYS A 1 118 ? 39.152 -4.442 -42.676 1.00 61.34 118 LYS A N 1
ATOM 960 C CA . LYS A 1 118 ? 37.680 -4.254 -42.697 1.00 61.34 118 LYS A CA 1
ATOM 961 C C . LYS A 1 118 ? 36.948 -4.922 -41.518 1.00 61.34 118 LYS A C 1
ATOM 963 O O . LYS A 1 118 ? 35.778 -4.642 -41.273 1.00 61.34 118 LYS A O 1
ATOM 968 N N . THR A 1 119 ? 37.640 -5.779 -40.777 1.00 63.47 119 THR A N 1
ATOM 969 C CA . THR A 1 119 ? 37.126 -6.629 -39.697 1.00 63.47 119 THR A CA 1
ATOM 970 C C . THR A 1 119 ? 36.522 -5.839 -38.535 1.00 63.47 119 THR A C 1
ATOM 972 O O . THR A 1 119 ? 35.490 -6.227 -37.993 1.00 63.47 119 THR A O 1
ATOM 975 N N . TRP A 1 120 ? 37.109 -4.695 -38.168 1.00 67.00 120 TRP A N 1
ATOM 976 C CA . TRP A 1 120 ? 36.610 -3.907 -37.036 1.00 67.00 120 TRP A CA 1
ATOM 977 C C . TRP A 1 120 ? 35.273 -3.216 -37.341 1.00 67.00 120 TRP A C 1
ATOM 979 O O . TRP A 1 120 ? 34.418 -3.151 -36.461 1.00 67.00 120 TRP A O 1
ATOM 989 N N . PHE A 1 121 ? 35.050 -2.776 -38.586 1.00 74.69 121 PHE A N 1
ATOM 990 C CA . PHE A 1 121 ? 33.770 -2.204 -39.021 1.00 74.69 121 PHE A CA 1
ATOM 991 C C . PHE A 1 121 ? 32.640 -3.237 -38.952 1.00 74.69 121 PHE A C 1
ATOM 993 O O . PHE A 1 121 ? 31.541 -2.927 -38.500 1.00 74.69 121 PHE A O 1
ATOM 1000 N N . VAL A 1 122 ? 32.924 -4.479 -39.354 1.00 75.31 122 VAL A N 1
ATOM 1001 C CA . VAL A 1 122 ? 31.972 -5.596 -39.278 1.00 75.31 122 VAL A CA 1
ATOM 1002 C C . VAL A 1 122 ? 31.592 -5.896 -37.825 1.00 75.31 122 VAL A C 1
ATOM 1004 O O . VAL A 1 122 ? 30.413 -6.044 -37.508 1.00 75.31 122 VAL A O 1
ATOM 1007 N N . LEU A 1 123 ? 32.575 -5.936 -36.922 1.00 75.94 123 LEU A N 1
ATOM 1008 C CA . LEU A 1 123 ? 32.336 -6.172 -35.496 1.00 75.94 123 LEU A CA 1
ATOM 1009 C C . LEU A 1 123 ? 31.598 -5.008 -34.821 1.00 75.94 123 LEU A C 1
ATOM 1011 O O . LEU A 1 123 ? 30.751 -5.245 -33.959 1.00 75.94 123 LEU A O 1
ATOM 1015 N N . LEU A 1 124 ? 31.887 -3.762 -35.207 1.00 81.25 124 LEU A N 1
ATOM 1016 C CA . LEU A 1 124 ? 31.164 -2.585 -34.722 1.00 81.25 124 LEU A CA 1
ATOM 1017 C C . LEU A 1 124 ? 29.697 -2.630 -35.162 1.00 81.25 124 LEU A C 1
ATOM 1019 O O . LEU A 1 124 ? 28.807 -2.495 -34.327 1.00 81.25 124 LEU A O 1
ATOM 1023 N N . PHE A 1 125 ? 29.446 -2.914 -36.441 1.00 83.88 125 PHE A N 1
ATOM 1024 C CA . PHE A 1 125 ? 28.096 -3.078 -36.976 1.00 83.88 125 PHE A CA 1
ATOM 1025 C C . PHE A 1 125 ? 27.311 -4.165 -36.229 1.00 83.88 125 PHE A C 1
ATOM 1027 O O . PHE A 1 125 ? 26.195 -3.916 -35.779 1.00 83.88 125 PHE A O 1
ATOM 1034 N N . LEU A 1 126 ? 27.908 -5.344 -36.018 1.00 81.69 126 LEU A N 1
ATOM 1035 C CA . LEU A 1 126 ? 27.278 -6.434 -35.264 1.00 81.69 126 LEU A CA 1
ATOM 1036 C C . LEU A 1 126 ? 26.950 -6.043 -33.814 1.00 81.69 126 LEU A C 1
ATOM 1038 O O . LEU A 1 126 ? 25.911 -6.454 -33.301 1.00 81.69 126 LEU A O 1
ATOM 1042 N N . ASN A 1 127 ? 27.792 -5.231 -33.164 1.00 78.56 127 ASN A N 1
ATOM 1043 C CA . ASN A 1 127 ? 27.517 -4.708 -31.822 1.00 78.56 127 ASN A CA 1
ATOM 1044 C C . ASN A 1 127 ? 26.368 -3.694 -31.813 1.00 78.56 127 ASN A C 1
ATOM 1046 O O . ASN A 1 127 ? 25.506 -3.756 -30.944 1.00 78.56 127 ASN A O 1
ATOM 1050 N N . ILE A 1 128 ? 26.322 -2.776 -32.779 1.00 87.50 128 ILE A N 1
ATOM 1051 C CA . ILE A 1 128 ? 25.222 -1.808 -32.882 1.00 87.50 128 ILE A CA 1
ATOM 1052 C C . ILE A 1 128 ? 23.898 -2.547 -33.107 1.00 87.50 128 ILE A C 1
ATOM 1054 O O . ILE A 1 128 ? 22.904 -2.258 -32.442 1.00 87.50 128 ILE A O 1
ATOM 1058 N N . VAL A 1 129 ? 23.893 -3.544 -33.997 1.00 86.75 129 VAL A N 1
ATOM 1059 C CA . VAL A 1 129 ? 22.714 -4.376 -34.264 1.00 86.75 129 VAL A CA 1
ATOM 1060 C C . VAL A 1 129 ? 22.296 -5.166 -33.020 1.00 86.75 129 V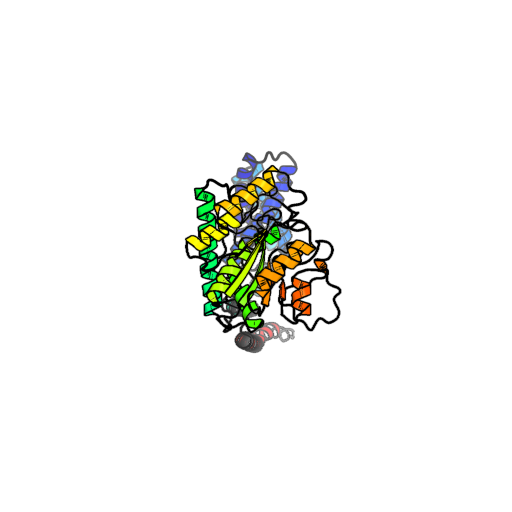AL A C 1
ATOM 1062 O O . VAL A 1 129 ? 21.110 -5.190 -32.693 1.00 86.75 129 VAL A O 1
ATOM 1065 N N . SER A 1 130 ? 23.236 -5.773 -32.286 1.00 81.31 130 SER A N 1
ATOM 1066 C CA . SER A 1 130 ? 22.912 -6.544 -31.078 1.00 81.31 130 SER A CA 1
ATOM 1067 C C . SER A 1 130 ? 22.361 -5.665 -29.949 1.00 81.31 130 SER A C 1
ATOM 1069 O O . SER A 1 130 ? 21.347 -6.017 -29.343 1.00 81.31 130 SER A O 1
ATOM 1071 N N . VAL A 1 131 ? 22.956 -4.490 -29.713 1.00 88.38 131 VAL A N 1
ATOM 1072 C CA . VAL A 1 131 ? 22.449 -3.496 -28.753 1.00 88.38 131 VAL A CA 1
ATOM 1073 C C . VAL A 1 131 ? 21.072 -2.994 -29.184 1.00 88.38 131 VAL A C 1
ATOM 1075 O O . VAL A 1 131 ? 20.172 -2.901 -28.352 1.00 88.38 131 VAL A O 1
ATOM 1078 N N . GLY A 1 132 ? 20.869 -2.744 -30.480 1.00 89.12 132 GLY A N 1
ATOM 1079 C CA . GLY A 1 132 ? 19.570 -2.375 -31.040 1.00 89.12 132 GLY A CA 1
ATOM 1080 C C . GLY A 1 132 ? 18.492 -3.430 -30.780 1.00 89.12 132 GLY A C 1
ATOM 1081 O O . GLY A 1 132 ? 17.393 -3.088 -30.350 1.00 89.12 132 GLY A O 1
ATOM 1082 N N . PHE A 1 133 ? 18.803 -4.717 -30.959 1.00 89.50 133 PHE A N 1
ATOM 1083 C CA . PHE A 1 133 ? 17.872 -5.811 -30.655 1.00 89.50 133 PHE A CA 1
ATOM 1084 C C . PHE A 1 133 ? 17.497 -5.867 -29.172 1.00 89.50 133 PHE A C 1
ATOM 1086 O O . PHE A 1 133 ? 16.315 -6.010 -28.852 1.00 89.50 133 PHE A O 1
ATOM 1093 N N . ILE A 1 134 ? 18.470 -5.711 -28.268 1.00 85.69 134 ILE A N 1
ATOM 1094 C CA . ILE A 1 134 ? 18.207 -5.664 -26.822 1.00 85.69 134 ILE A CA 1
ATOM 1095 C C . ILE A 1 134 ? 17.344 -4.446 -26.477 1.00 85.69 134 ILE A C 1
ATOM 1097 O O . ILE A 1 134 ? 16.324 -4.598 -25.809 1.00 85.69 134 ILE A O 1
ATOM 1101 N N . ALA A 1 135 ? 17.683 -3.264 -26.996 1.00 88.12 135 ALA A N 1
ATOM 1102 C CA . ALA A 1 135 ? 16.909 -2.048 -26.773 1.00 88.12 135 ALA A CA 1
ATOM 1103 C C . ALA A 1 135 ? 15.456 -2.209 -27.251 1.00 88.12 135 ALA A C 1
ATOM 1105 O O . ALA A 1 135 ? 14.526 -1.879 -26.518 1.00 88.12 135 ALA A O 1
ATOM 1106 N N . ILE A 1 136 ? 15.228 -2.782 -28.437 1.00 88.25 136 ILE A N 1
ATOM 1107 C CA . ILE A 1 136 ? 13.867 -3.039 -28.930 1.00 88.25 136 ILE A CA 1
ATOM 1108 C C . ILE A 1 136 ? 13.108 -3.975 -27.974 1.00 88.25 136 ILE A C 1
ATOM 1110 O O . ILE A 1 136 ? 11.949 -3.711 -27.658 1.00 88.25 136 ILE A O 1
ATOM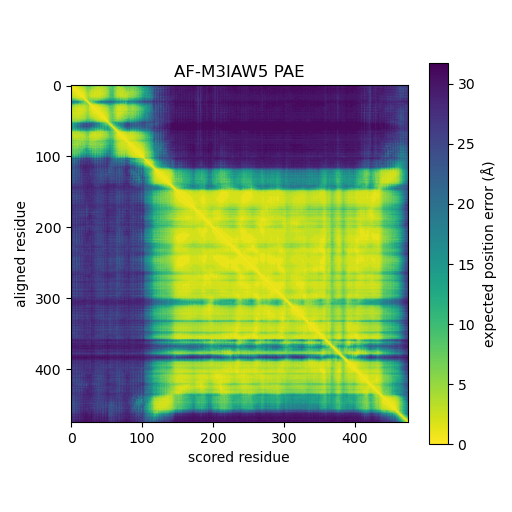 1114 N N . LEU A 1 137 ? 13.746 -5.035 -27.470 1.00 86.06 137 LEU A N 1
ATOM 1115 C CA . LEU A 1 137 ? 13.116 -5.953 -26.513 1.00 86.06 137 LEU A CA 1
ATOM 1116 C C . LEU A 1 137 ? 12.795 -5.292 -25.163 1.00 86.06 137 LEU A C 1
ATOM 1118 O O . LEU A 1 137 ? 11.791 -5.650 -24.544 1.00 86.06 137 LEU A O 1
ATOM 1122 N N . GLU A 1 138 ? 13.619 -4.350 -24.703 1.00 82.44 138 GLU A N 1
ATOM 1123 C CA . GLU A 1 138 ? 13.426 -3.639 -23.433 1.00 82.44 138 GLU A CA 1
ATOM 1124 C C . GLU A 1 138 ? 12.384 -2.519 -23.516 1.00 82.44 138 GLU A C 1
ATOM 1126 O O . GLU A 1 138 ? 11.557 -2.377 -22.611 1.00 82.44 138 GLU A O 1
ATOM 1131 N N . PHE A 1 139 ? 12.395 -1.734 -24.595 1.00 84.38 139 PHE A N 1
ATOM 1132 C CA . PHE A 1 139 ? 11.491 -0.594 -24.765 1.00 84.38 139 PHE A CA 1
ATOM 1133 C C . PHE A 1 139 ? 10.113 -0.989 -25.304 1.00 84.38 139 PHE A C 1
ATOM 1135 O O . PHE A 1 139 ? 9.142 -0.273 -25.051 1.00 84.38 139 PHE A O 1
ATOM 1142 N N . PHE A 1 140 ? 9.994 -2.143 -25.971 1.00 83.12 140 PHE A N 1
ATOM 1143 C CA . PHE A 1 140 ? 8.732 -2.645 -26.526 1.00 83.12 140 PHE A CA 1
ATOM 1144 C C . PHE A 1 140 ? 8.342 -4.027 -25.964 1.00 83.12 140 PHE A C 1
ATOM 1146 O O . PHE A 1 140 ? 8.220 -5.001 -26.715 1.00 83.12 140 PHE A O 1
ATOM 1153 N N . PRO A 1 141 ? 8.119 -4.150 -24.640 1.00 77.12 141 PRO A N 1
ATOM 1154 C CA . PRO A 1 141 ? 7.631 -5.390 -24.053 1.00 77.12 141 PRO A CA 1
ATOM 1155 C C . PRO A 1 141 ? 6.186 -5.675 -24.487 1.00 77.12 141 PRO A C 1
ATOM 1157 O O . PRO A 1 141 ? 5.386 -4.762 -24.700 1.00 77.12 141 PRO A O 1
ATOM 1160 N N . LEU A 1 142 ? 5.819 -6.957 -24.550 1.00 76.56 142 LEU A N 1
ATOM 1161 C CA . LEU A 1 142 ? 4.425 -7.359 -24.731 1.00 76.56 142 LEU A CA 1
ATOM 1162 C C . LEU A 1 142 ? 3.634 -7.035 -23.465 1.00 76.56 142 LEU A C 1
ATOM 1164 O O . LEU A 1 142 ? 3.992 -7.479 -22.370 1.00 76.56 142 LEU A O 1
ATOM 1168 N N . ILE A 1 143 ? 2.527 -6.317 -23.644 1.00 74.44 143 ILE A N 1
ATOM 1169 C CA . ILE A 1 143 ? 1.494 -6.145 -22.625 1.00 74.44 143 ILE A CA 1
ATOM 1170 C C . ILE A 1 143 ? 0.527 -7.315 -22.785 1.00 74.44 143 ILE A C 1
ATOM 1172 O O . ILE A 1 143 ? -0.139 -7.440 -23.813 1.00 74.44 143 ILE A O 1
ATOM 1176 N N . LEU A 1 144 ? 0.484 -8.206 -21.796 1.00 71.06 144 LEU A N 1
ATOM 1177 C CA . LEU A 1 144 ? -0.431 -9.345 -21.844 1.00 71.06 144 LEU A CA 1
ATOM 1178 C C . LEU A 1 144 ? -1.850 -8.942 -21.427 1.00 71.06 144 LEU A C 1
ATOM 1180 O O . LEU A 1 144 ? -2.005 -8.079 -20.559 1.00 71.06 144 LEU A O 1
ATOM 1184 N N . PRO A 1 145 ? -2.888 -9.597 -21.983 1.00 70.56 145 PRO A N 1
ATOM 1185 C CA . PRO A 1 145 ? -4.241 -9.443 -21.476 1.00 70.56 145 PRO A CA 1
ATOM 1186 C C . PRO A 1 145 ? -4.298 -9.935 -20.026 1.00 70.56 145 PRO A C 1
ATOM 1188 O O . PRO A 1 145 ? -3.858 -11.042 -19.709 1.00 70.56 145 PRO A O 1
ATOM 1191 N N . VAL A 1 146 ? -4.842 -9.098 -19.147 1.00 77.62 146 VAL A N 1
ATOM 1192 C CA . VAL A 1 146 ? -5.080 -9.423 -17.738 1.00 77.62 146 VAL A CA 1
ATOM 1193 C C . VAL A 1 146 ? -6.572 -9.569 -17.518 1.00 77.62 146 VAL A C 1
ATOM 1195 O O . VAL A 1 146 ? -7.363 -8.745 -17.982 1.00 77.62 146 VAL A O 1
ATOM 1198 N N . THR A 1 147 ? -6.961 -10.605 -16.781 1.00 82.12 147 THR A N 1
ATOM 1199 C CA . THR A 1 147 ? -8.343 -10.782 -16.337 1.00 82.12 147 THR A CA 1
ATOM 1200 C C . THR A 1 147 ? -8.786 -9.554 -15.539 1.00 82.12 147 THR A C 1
ATOM 1202 O O . THR A 1 147 ? -8.069 -9.105 -14.640 1.00 82.12 147 THR A O 1
ATOM 1205 N N . ASN A 1 148 ? -9.952 -9.004 -15.889 1.00 84.12 148 ASN A N 1
ATOM 1206 C CA . ASN A 1 148 ? -10.545 -7.834 -15.235 1.00 84.12 148 ASN A CA 1
ATOM 1207 C C . ASN A 1 148 ? -9.632 -6.596 -15.237 1.00 84.12 148 ASN A C 1
ATOM 1209 O O . ASN A 1 148 ? -9.551 -5.845 -14.262 1.00 84.12 148 ASN A O 1
ATOM 1213 N N . LEU A 1 149 ? -8.918 -6.385 -16.349 1.00 90.50 149 LEU A N 1
ATOM 1214 C CA . LEU A 1 149 ? -8.068 -5.212 -16.561 1.00 90.50 149 LEU A CA 1
ATOM 1215 C C . LEU A 1 149 ? -8.810 -3.902 -16.262 1.00 90.50 149 LEU A C 1
ATOM 1217 O O . LEU A 1 149 ? -8.251 -3.011 -15.622 1.00 90.50 149 LEU A O 1
ATOM 1221 N N . LYS A 1 150 ? -10.069 -3.799 -16.710 1.00 93.38 150 LYS A N 1
ATOM 1222 C CA . LYS A 1 150 ? -10.896 -2.603 -16.537 1.00 93.38 150 LYS A CA 1
ATOM 1223 C C . LYS A 1 150 ? -11.111 -2.299 -15.056 1.00 93.38 150 LYS A C 1
ATOM 1225 O O . LYS A 1 150 ? -10.812 -1.196 -14.620 1.00 93.38 150 LYS A O 1
ATOM 1230 N N . GLU A 1 151 ? -11.567 -3.279 -14.286 1.00 96.06 151 GLU A N 1
ATOM 1231 C CA . GLU A 1 151 ? -11.860 -3.147 -12.860 1.00 96.06 151 GLU A CA 1
ATOM 1232 C C . GLU A 1 151 ? -10.591 -2.857 -12.060 1.00 96.06 151 GLU A C 1
ATOM 1234 O O . GLU A 1 151 ? -10.588 -1.976 -11.204 1.00 96.06 151 GLU A O 1
ATOM 1239 N N . LYS A 1 152 ? -9.482 -3.536 -12.375 1.00 97.06 152 LYS A N 1
ATOM 1240 C CA . LYS A 1 152 ? -8.185 -3.294 -11.729 1.00 97.06 152 LYS A CA 1
ATOM 1241 C C . LYS A 1 152 ? -7.676 -1.873 -11.973 1.00 97.06 152 LYS A C 1
ATOM 1243 O O . LYS A 1 152 ? -7.230 -1.208 -11.036 1.00 97.06 152 LYS A O 1
ATOM 1248 N N . TYR A 1 153 ? -7.743 -1.400 -13.217 1.00 96.88 153 TYR A N 1
ATOM 1249 C CA . TYR A 1 153 ? -7.294 -0.054 -13.562 1.00 96.88 153 TYR A CA 1
ATOM 1250 C C . TYR A 1 153 ? -8.222 1.021 -12.986 1.00 96.88 153 TYR A C 1
ATOM 1252 O O . TYR A 1 153 ? -7.739 1.993 -12.407 1.00 96.88 153 TYR A O 1
ATOM 1260 N N . GLU A 1 154 ? -9.540 0.819 -13.050 1.00 97.75 154 GLU A N 1
ATOM 1261 C CA . GLU A 1 154 ? -10.523 1.727 -12.452 1.00 97.75 154 GLU A CA 1
ATOM 1262 C C . GLU A 1 154 ? -10.352 1.821 -10.927 1.00 97.75 154 GLU A C 1
ATOM 1264 O O . GLU A 1 154 ? -10.350 2.925 -10.375 1.00 97.75 154 GLU A O 1
ATOM 1269 N N . ALA A 1 155 ? -10.136 0.689 -10.247 1.00 98.19 155 ALA A N 1
ATOM 1270 C CA . ALA A 1 155 ? -9.854 0.653 -8.816 1.00 98.19 155 ALA A CA 1
ATOM 1271 C C . ALA A 1 155 ? -8.592 1.459 -8.480 1.00 98.19 155 ALA A C 1
ATOM 1273 O O . ALA A 1 155 ? -8.621 2.314 -7.596 1.00 98.19 155 ALA A O 1
ATOM 1274 N N . SER A 1 156 ? -7.510 1.270 -9.240 1.00 98.38 156 SER A N 1
ATOM 1275 C CA . SER A 1 156 ? -6.283 2.051 -9.063 1.00 98.38 156 SER A CA 1
ATOM 1276 C C . SER A 1 156 ? -6.515 3.558 -9.264 1.00 98.38 156 SER A C 1
ATOM 1278 O O . SER A 1 156 ? -6.136 4.373 -8.419 1.00 98.38 156 SER A O 1
ATOM 1280 N N . GLN A 1 157 ? -7.227 3.958 -10.322 1.00 98.50 157 GLN A N 1
ATOM 1281 C CA . GLN A 1 157 ? -7.549 5.366 -10.573 1.00 98.50 157 GLN A CA 1
ATOM 1282 C C . GLN A 1 157 ? -8.380 5.996 -9.445 1.00 98.50 157 GLN A C 1
ATOM 1284 O O . GLN A 1 157 ? -8.104 7.127 -9.033 1.00 98.50 157 GLN A O 1
ATOM 1289 N N . LYS A 1 158 ? -9.389 5.288 -8.921 1.00 98.50 158 LYS A N 1
ATOM 1290 C CA . LYS A 1 158 ? -10.207 5.779 -7.799 1.00 98.50 158 LYS A CA 1
ATOM 1291 C C . LYS A 1 158 ? -9.397 5.881 -6.506 1.00 98.50 158 LYS A C 1
ATOM 1293 O O . LYS A 1 158 ? -9.511 6.887 -5.807 1.00 98.50 158 LYS A O 1
ATOM 1298 N N . THR A 1 159 ? -8.522 4.918 -6.218 1.00 98.81 159 THR A N 1
ATOM 1299 C CA . THR A 1 159 ? -7.620 4.981 -5.057 1.00 98.81 159 THR A CA 1
ATOM 1300 C C . THR A 1 159 ? -6.634 6.142 -5.157 1.00 98.81 159 THR A C 1
ATOM 1302 O O . THR A 1 1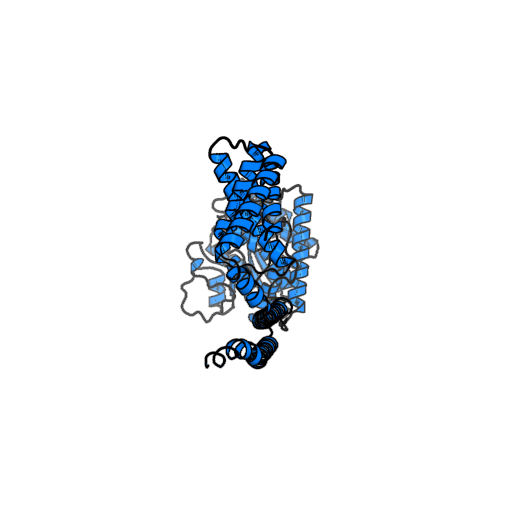59 ? -6.429 6.847 -4.172 1.00 98.81 159 THR A O 1
ATOM 1305 N N . TYR A 1 160 ? -6.082 6.418 -6.339 1.00 98.56 160 TYR A N 1
ATOM 1306 C CA . TYR A 1 160 ? -5.229 7.589 -6.553 1.00 98.56 160 TYR A CA 1
ATOM 1307 C C . TYR A 1 160 ? -5.967 8.903 -6.258 1.00 98.56 160 TYR A C 1
ATOM 1309 O O . TYR A 1 160 ? -5.463 9.746 -5.514 1.00 98.56 160 TYR A O 1
ATOM 1317 N N . LYS A 1 161 ? -7.204 9.053 -6.754 1.00 98.19 161 LYS A N 1
ATOM 1318 C CA . LYS A 1 161 ? -8.059 10.213 -6.439 1.00 98.19 161 LYS A CA 1
ATOM 1319 C C . LYS A 1 161 ? -8.336 10.331 -4.937 1.00 98.19 161 LYS A C 1
ATOM 1321 O O . LYS A 1 161 ? -8.284 11.433 -4.394 1.00 98.19 161 LYS A O 1
ATOM 1326 N N . ALA A 1 162 ? -8.574 9.211 -4.256 1.00 98.44 162 ALA A N 1
ATOM 1327 C CA . ALA A 1 162 ? -8.757 9.184 -2.808 1.00 98.44 162 ALA A CA 1
ATOM 1328 C C . ALA A 1 162 ? -7.499 9.661 -2.061 1.00 98.44 162 ALA A C 1
ATOM 1330 O O . ALA A 1 162 ? -7.599 10.475 -1.146 1.00 98.44 162 ALA A O 1
ATOM 1331 N N . PHE A 1 163 ? -6.308 9.217 -2.478 1.00 98.50 163 PHE A N 1
ATOM 1332 C CA . PHE A 1 163 ? -5.043 9.667 -1.889 1.00 98.50 163 PHE A CA 1
ATOM 1333 C C . PHE A 1 163 ? -4.833 11.172 -2.073 1.00 98.50 163 PHE A C 1
ATOM 1335 O O . PHE A 1 163 ? -4.483 11.860 -1.115 1.00 98.50 163 PHE A O 1
ATOM 1342 N N . LEU A 1 164 ? -5.118 11.706 -3.266 1.00 97.75 164 LEU A N 1
ATOM 1343 C CA . LEU A 1 164 ? -5.078 13.150 -3.508 1.00 97.75 164 LEU A CA 1
ATOM 1344 C C . LEU A 1 164 ? -6.048 13.913 -2.597 1.00 97.75 164 LEU A C 1
ATOM 1346 O O . LEU A 1 164 ? -5.668 14.943 -2.041 1.00 97.75 164 LEU A O 1
ATOM 1350 N N . LYS A 1 165 ? -7.263 13.394 -2.381 1.00 97.62 165 LYS A N 1
ATOM 1351 C CA . LYS A 1 165 ? -8.237 14.044 -1.494 1.00 97.62 165 LYS A CA 1
ATOM 1352 C C . LYS A 1 165 ? -7.786 14.051 -0.032 1.00 97.62 165 LYS A C 1
ATOM 1354 O O . LYS A 1 165 ? -7.986 15.036 0.673 1.00 97.62 165 LYS A O 1
ATOM 1359 N N . ILE A 1 166 ? -7.138 12.981 0.427 1.00 97.38 166 ILE A N 1
ATOM 1360 C CA . ILE A 1 166 ? -6.578 12.905 1.786 1.00 97.38 166 ILE A CA 1
ATOM 1361 C C . ILE A 1 166 ? -5.413 13.886 1.950 1.00 97.38 166 ILE A C 1
ATOM 1363 O O . ILE A 1 166 ? -5.323 14.568 2.973 1.00 97.38 166 ILE A O 1
ATOM 1367 N N . LYS A 1 167 ? -4.552 14.008 0.932 1.00 96.75 167 LYS A N 1
ATOM 1368 C CA . LYS A 1 167 ? -3.497 15.025 0.897 1.00 96.75 167 LYS A CA 1
ATOM 1369 C C . LYS A 1 167 ? -4.083 16.432 1.024 1.00 96.75 167 LYS A C 1
ATOM 1371 O O . LYS A 1 167 ? -3.649 17.195 1.883 1.00 96.75 167 LYS A O 1
ATOM 1376 N N . GLU A 1 168 ? -5.079 16.758 0.201 1.00 95.94 168 GLU A N 1
ATOM 1377 C CA . GLU A 1 168 ? -5.791 18.043 0.231 1.00 95.94 168 GLU A CA 1
ATOM 1378 C C . GLU A 1 168 ? -6.372 18.322 1.625 1.00 95.94 168 GLU A C 1
ATOM 1380 O O . GLU A 1 168 ? -6.173 19.404 2.177 1.00 95.94 168 GLU A O 1
ATOM 1385 N N . LEU A 1 169 ? -7.007 17.320 2.241 1.00 94.00 169 LEU A N 1
ATOM 1386 C CA . LEU A 1 169 ? -7.552 17.425 3.590 1.00 94.00 169 LEU A CA 1
ATOM 1387 C C . LEU A 1 169 ? -6.473 17.764 4.623 1.00 94.00 169 LEU A C 1
ATOM 1389 O O . LEU A 1 169 ? -6.669 18.692 5.411 1.00 94.00 169 LEU A O 1
ATOM 1393 N N . LYS A 1 170 ? -5.347 17.038 4.636 1.00 94.94 170 LYS A N 1
ATOM 1394 C CA . LYS A 1 170 ? -4.252 17.322 5.577 1.00 94.94 170 LYS A CA 1
ATOM 1395 C C . LYS A 1 170 ? -3.753 18.756 5.432 1.00 94.94 170 LYS A C 1
ATOM 1397 O O . LYS A 1 170 ? -3.642 19.465 6.430 1.00 94.94 170 LYS A O 1
ATOM 1402 N N . LEU A 1 171 ? -3.540 19.202 4.195 1.00 94.75 171 LEU A N 1
ATOM 1403 C CA . LEU A 1 171 ? -3.096 20.565 3.909 1.00 94.75 171 LEU A CA 1
ATOM 1404 C C . LEU A 1 171 ? -4.131 21.612 4.350 1.00 94.75 171 LEU A C 1
ATOM 1406 O O . LEU A 1 171 ? -3.759 22.605 4.969 1.00 94.75 171 LEU A O 1
ATOM 1410 N N . SER A 1 172 ? -5.427 21.369 4.120 1.00 94.00 172 SER A N 1
ATOM 1411 C CA . SER A 1 172 ? -6.508 22.274 4.551 1.00 94.00 172 SER A CA 1
ATOM 1412 C C . SER A 1 172 ? -6.583 22.437 6.074 1.00 94.00 172 SER A C 1
ATOM 1414 O O . SER A 1 172 ? -6.897 23.515 6.577 1.00 94.00 172 SER A O 1
ATOM 1416 N N . LYS A 1 173 ? -6.226 21.383 6.819 1.00 93.06 173 LYS A N 1
ATOM 1417 C CA . LYS A 1 173 ? -6.129 21.382 8.284 1.00 93.06 173 LYS A CA 1
ATOM 1418 C C . LYS A 1 173 ? -4.803 21.944 8.801 1.00 93.06 173 LYS A C 1
ATOM 1420 O O . LYS A 1 173 ? -4.608 21.977 10.008 1.00 93.06 173 LYS A O 1
ATOM 1425 N N . LYS A 1 174 ? -3.909 22.395 7.911 1.00 94.69 174 LYS A N 1
ATOM 1426 C CA . LYS A 1 174 ? -2.544 22.846 8.232 1.00 94.69 174 LYS A CA 1
ATOM 1427 C C . LYS A 1 174 ? -1.698 21.769 8.925 1.00 94.69 174 LYS A C 1
ATOM 1429 O O . LYS A 1 174 ? -0.727 22.091 9.603 1.00 94.69 174 LYS A O 1
ATOM 1434 N N . ILE A 1 175 ? -2.035 20.495 8.717 1.00 93.44 175 ILE A N 1
ATOM 1435 C CA . ILE A 1 175 ? -1.242 19.364 9.198 1.00 93.44 175 ILE A CA 1
ATOM 1436 C C . ILE A 1 175 ? -0.040 19.218 8.266 1.00 93.44 175 ILE A C 1
ATOM 1438 O O . ILE A 1 175 ? -0.192 19.005 7.059 1.00 93.44 175 ILE A O 1
ATOM 1442 N N . GLN A 1 176 ? 1.162 19.342 8.822 1.00 91.19 176 GLN A N 1
ATOM 1443 C CA . GLN A 1 176 ? 2.395 19.288 8.047 1.00 91.19 176 GLN A CA 1
ATOM 1444 C C . GLN A 1 176 ? 2.668 17.863 7.544 1.00 91.19 176 GLN A C 1
ATOM 1446 O O . GLN A 1 176 ? 2.568 16.886 8.285 1.00 91.19 176 GLN A O 1
ATOM 1451 N N . ILE A 1 177 ? 3.036 17.745 6.268 1.00 94.88 177 ILE A N 1
ATOM 1452 C CA . ILE A 1 177 ? 3.521 16.496 5.676 1.00 94.88 177 ILE A CA 1
ATOM 1453 C C . ILE A 1 177 ? 5.045 16.546 5.728 1.00 94.88 177 ILE A C 1
ATOM 1455 O O . ILE A 1 177 ? 5.644 17.351 5.018 1.00 94.88 177 ILE A O 1
ATOM 1459 N N . ASP A 1 178 ? 5.660 15.725 6.579 1.00 94.25 178 ASP A N 1
ATOM 1460 C CA . ASP A 1 178 ? 7.119 15.634 6.679 1.00 94.25 178 ASP A CA 1
ATOM 1461 C C . ASP A 1 178 ? 7.681 14.840 5.484 1.00 94.25 178 ASP A C 1
ATOM 1463 O O . ASP A 1 178 ? 7.461 13.629 5.423 1.00 94.25 178 ASP A O 1
ATOM 1467 N N . PRO A 1 179 ? 8.437 15.459 4.554 1.00 94.56 179 PRO A N 1
ATOM 1468 C CA . PRO A 1 179 ? 8.999 14.762 3.396 1.00 94.56 179 PRO A CA 1
ATOM 1469 C C . PRO A 1 179 ? 10.018 13.672 3.760 1.00 94.56 179 PRO A C 1
ATOM 1471 O O . PRO A 1 179 ? 10.309 12.815 2.927 1.00 94.56 179 PRO A O 1
ATOM 1474 N N . LYS A 1 180 ? 10.578 13.694 4.982 1.00 95.00 180 LYS A N 1
ATOM 1475 C CA . LYS A 1 180 ? 11.495 12.649 5.465 1.00 95.00 180 LYS A CA 1
ATOM 1476 C C . LYS A 1 180 ? 10.753 11.355 5.785 1.00 95.00 180 LYS A C 1
ATOM 1478 O O . LYS A 1 180 ? 11.271 10.273 5.519 1.00 95.00 180 LYS A O 1
ATOM 1483 N N . LEU A 1 181 ? 9.548 11.465 6.346 1.00 95.50 181 LEU A N 1
ATOM 1484 C CA . LEU A 1 181 ? 8.697 10.318 6.668 1.00 95.50 181 LEU A CA 1
ATOM 1485 C C . LEU A 1 181 ? 7.802 9.937 5.480 1.00 95.50 181 LEU A C 1
ATOM 1487 O O . LEU A 1 181 ? 7.679 8.763 5.139 1.00 95.50 181 LEU A O 1
ATOM 1491 N N . ASP A 1 182 ? 7.215 10.925 4.809 1.00 96.75 182 ASP A N 1
ATOM 1492 C CA . ASP A 1 182 ? 6.340 10.776 3.648 1.00 96.75 182 ASP A CA 1
ATOM 1493 C C . ASP A 1 182 ? 7.058 11.214 2.368 1.00 96.75 182 ASP A C 1
ATOM 1495 O O . ASP A 1 182 ? 6.796 12.279 1.803 1.00 96.75 182 ASP A O 1
ATOM 1499 N N . SER A 1 183 ? 7.964 10.366 1.880 1.00 95.31 183 SER A N 1
ATOM 1500 C CA . SER A 1 183 ? 8.747 10.634 0.666 1.00 95.31 183 SER A CA 1
ATOM 1501 C C . SER A 1 183 ? 7.894 10.866 -0.585 1.00 95.31 183 SER A C 1
ATOM 1503 O O . SER A 1 183 ? 8.402 11.382 -1.576 1.00 95.31 183 SER A O 1
ATOM 1505 N N . TYR A 1 184 ? 6.616 10.478 -0.568 1.00 96.06 184 TYR A N 1
ATOM 1506 C CA . TYR A 1 184 ? 5.680 10.608 -1.689 1.00 96.06 184 TYR A CA 1
ATOM 1507 C C . TYR A 1 184 ? 4.731 11.802 -1.535 1.00 96.06 184 TYR A C 1
ATOM 1509 O O . TYR A 1 184 ? 3.881 12.033 -2.397 1.00 96.06 184 TYR A O 1
ATOM 1517 N N . LEU A 1 185 ? 4.875 12.572 -0.448 1.00 95.81 185 LEU A N 1
ATOM 1518 C CA . LEU A 1 185 ? 4.029 13.713 -0.105 1.00 95.81 185 LEU A CA 1
ATOM 1519 C C . LEU A 1 185 ? 2.536 13.365 -0.182 1.00 95.81 185 LEU A C 1
ATOM 1521 O O . LEU A 1 185 ? 1.745 14.126 -0.743 1.00 95.81 185 LEU A O 1
ATOM 1525 N N . SER A 1 186 ? 2.168 12.184 0.313 1.00 96.38 186 SER A N 1
ATOM 1526 C CA . SER A 1 186 ? 0.823 11.622 0.173 1.00 96.38 186 SER A CA 1
ATOM 1527 C C . SER A 1 186 ? -0.162 12.107 1.235 1.00 96.38 186 SER A C 1
ATOM 1529 O O . SER A 1 186 ? -1.366 12.111 1.009 1.00 96.38 186 SER A O 1
ATOM 1531 N N . GLY A 1 187 ? 0.341 12.491 2.408 1.00 95.88 187 GLY A N 1
ATOM 1532 C CA . GLY A 1 187 ? -0.458 12.771 3.594 1.00 95.88 187 GLY A CA 1
ATOM 1533 C C . GLY A 1 187 ? -0.930 11.518 4.345 1.00 95.88 187 GLY A C 1
ATOM 1534 O O . GLY A 1 187 ? -1.593 11.649 5.372 1.00 95.88 187 GLY A O 1
ATOM 1535 N N . LEU A 1 188 ? -0.578 10.314 3.885 1.00 97.12 188 LEU A N 1
ATOM 1536 C CA . LEU A 1 188 ? -1.012 9.039 4.473 1.00 97.12 188 LEU A CA 1
ATOM 1537 C C . LEU A 1 188 ? -0.043 8.480 5.519 1.00 97.12 188 LEU A C 1
ATOM 1539 O O . LEU A 1 188 ? -0.405 7.545 6.232 1.00 97.12 188 LEU A O 1
ATOM 1543 N N . ILE A 1 189 ? 1.160 9.046 5.625 1.00 97.88 189 ILE A N 1
ATOM 1544 C CA . ILE A 1 189 ? 2.086 8.740 6.715 1.00 97.88 189 ILE A CA 1
ATOM 1545 C C . ILE A 1 189 ? 1.760 9.632 7.912 1.00 97.88 189 ILE A C 1
ATOM 1547 O O . ILE A 1 189 ? 1.612 10.853 7.786 1.00 97.88 189 ILE A O 1
ATOM 1551 N N . GLY A 1 190 ? 1.597 9.004 9.072 1.00 96.44 190 GLY A N 1
ATOM 1552 C CA . GLY A 1 190 ? 1.444 9.694 10.347 1.00 96.44 190 GLY A CA 1
ATOM 1553 C C . GLY A 1 190 ? 2.764 9.938 11.069 1.00 96.44 190 GLY A C 1
ATOM 1554 O O . GLY A 1 190 ? 3.852 9.810 10.511 1.00 96.44 190 GLY A O 1
ATOM 1555 N N . LEU A 1 191 ? 2.647 10.282 12.344 1.00 96.25 191 LEU A N 1
ATOM 1556 C CA . LEU A 1 191 ? 3.764 10.605 13.222 1.00 96.25 191 LEU A CA 1
ATOM 1557 C C . LEU A 1 191 ? 4.541 9.343 13.621 1.00 96.25 191 LEU A C 1
ATOM 1559 O O . LEU A 1 191 ? 3.998 8.235 13.653 1.00 96.25 191 LEU A O 1
ATOM 1563 N N . GLU A 1 192 ? 5.805 9.507 14.004 1.00 95.44 192 GLU A N 1
ATOM 1564 C CA . GLU A 1 192 ? 6.573 8.416 14.614 1.00 95.44 192 GLU A CA 1
ATOM 1565 C C . GLU A 1 192 ? 5.960 7.979 15.950 1.00 95.44 192 GLU A C 1
ATOM 1567 O O . GLU A 1 192 ? 5.848 6.785 16.225 1.00 95.44 192 GLU A O 1
ATOM 1572 N N . ILE A 1 193 ? 5.516 8.936 16.764 1.00 94.94 193 ILE A N 1
ATOM 1573 C CA . ILE A 1 193 ? 4.810 8.673 18.014 1.00 94.94 193 ILE A CA 1
ATOM 1574 C C . ILE A 1 193 ? 3.778 9.761 18.292 1.00 94.94 193 ILE A C 1
ATOM 1576 O O . ILE A 1 193 ? 3.956 10.930 17.958 1.00 94.94 193 ILE A O 1
ATOM 1580 N N . SER A 1 194 ? 2.677 9.360 18.914 1.00 95.12 194 SER A N 1
ATOM 1581 C CA . SER A 1 194 ? 1.597 10.240 19.343 1.00 95.12 194 SER A CA 1
ATOM 1582 C C . SER A 1 194 ? 0.822 9.597 20.500 1.00 95.12 194 SER A C 1
ATOM 1584 O O . SER A 1 194 ? 0.944 8.387 20.717 1.00 95.12 194 SER A O 1
ATOM 1586 N N . PRO A 1 195 ? -0.047 10.346 21.206 1.00 94.69 195 PRO A N 1
ATOM 1587 C CA . PRO A 1 195 ? -0.873 9.798 22.286 1.00 94.69 195 PRO A CA 1
ATOM 1588 C C . PRO A 1 195 ? -1.820 8.656 21.883 1.00 94.69 195 PRO A C 1
ATOM 1590 O O . PRO A 1 195 ? -2.378 8.006 22.762 1.00 94.69 195 PRO A O 1
ATOM 1593 N N . VAL A 1 196 ? -2.037 8.433 20.583 1.00 94.62 196 VAL A N 1
ATOM 1594 C CA . VAL A 1 196 ? -2.926 7.393 20.028 1.00 94.62 196 VAL A CA 1
ATOM 1595 C C . VAL A 1 196 ? -2.156 6.261 19.330 1.00 94.62 196 VAL A C 1
ATOM 1597 O O . VAL A 1 196 ? -2.760 5.396 18.694 1.00 94.62 196 VAL A O 1
ATOM 1600 N N . THR A 1 197 ? -0.823 6.269 19.429 1.00 94.19 197 THR A N 1
ATOM 1601 C CA . THR A 1 197 ? 0.043 5.238 18.847 1.00 94.19 197 THR A CA 1
ATOM 1602 C C . THR A 1 197 ? 0.000 3.978 19.707 1.00 94.19 197 THR A C 1
ATOM 1604 O O . THR A 1 197 ? 0.421 4.001 20.859 1.00 94.19 197 THR A O 1
ATOM 1607 N N . SER A 1 198 ? -0.502 2.869 19.160 1.00 89.50 198 SER A N 1
ATOM 1608 C CA . SER A 1 198 ? -0.740 1.636 19.928 1.00 89.50 198 SER A CA 1
ATOM 1609 C C . SER A 1 198 ? 0.427 0.653 19.934 1.00 89.50 198 SER A C 1
ATOM 1611 O O . SER A 1 198 ? 0.493 -0.221 20.793 1.00 89.50 198 SER A O 1
ATOM 1613 N N . SER A 1 199 ? 1.300 0.709 18.930 1.00 89.25 199 SER A N 1
ATOM 1614 C CA . SER A 1 199 ? 2.393 -0.252 18.775 1.00 89.25 199 SER A CA 1
ATOM 1615 C C . SER A 1 199 ? 3.480 0.270 17.843 1.00 89.25 199 SER A C 1
ATOM 1617 O O . SER A 1 199 ? 3.240 1.172 17.037 1.00 89.25 199 SER A O 1
ATOM 1619 N N . ALA A 1 200 ? 4.647 -0.374 17.886 1.00 90.38 200 ALA A N 1
ATOM 1620 C CA . ALA A 1 200 ? 5.712 -0.158 16.913 1.00 90.38 200 ALA A CA 1
ATOM 1621 C C . ALA A 1 200 ? 5.236 -0.431 15.472 1.00 90.38 200 ALA A C 1
ATOM 1623 O O . ALA A 1 200 ? 4.355 -1.268 15.237 1.00 90.38 200 ALA A O 1
ATOM 1624 N N . GLY A 1 201 ? 5.825 0.275 14.507 1.00 90.50 201 GLY A N 1
ATOM 1625 C CA . GLY A 1 201 ? 5.521 0.141 13.084 1.00 90.50 201 GLY A CA 1
ATOM 1626 C C . GLY A 1 201 ? 6.769 0.318 12.221 1.00 90.50 201 GLY A C 1
ATOM 1627 O O . GLY A 1 201 ? 7.685 1.048 12.581 1.00 90.50 201 GLY A O 1
ATOM 1628 N N . LYS A 1 202 ? 6.811 -0.347 11.062 1.00 94.38 202 LYS A N 1
ATOM 1629 C CA . LYS A 1 202 ? 7.918 -0.215 10.104 1.00 94.38 202 LYS A CA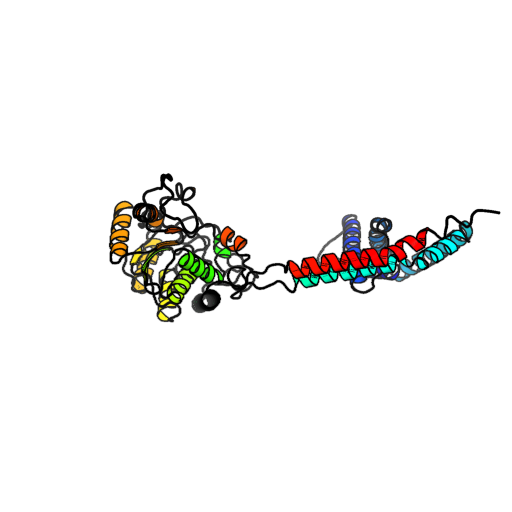 1
ATOM 1630 C C . LYS A 1 202 ? 7.591 0.867 9.075 1.00 94.38 202 LYS A C 1
ATOM 1632 O O . LYS A 1 202 ? 6.671 0.673 8.278 1.00 94.38 202 LYS A O 1
ATOM 1637 N N . LEU A 1 203 ? 8.350 1.965 9.071 1.00 96.56 203 LEU A N 1
ATOM 1638 C CA . LEU A 1 203 ? 8.141 3.093 8.154 1.00 96.56 203 LEU A CA 1
ATOM 1639 C C . LEU A 1 203 ? 8.150 2.654 6.683 1.00 96.56 203 LEU A C 1
ATOM 1641 O O . LEU A 1 203 ? 7.217 2.973 5.951 1.00 96.56 203 LEU A O 1
ATOM 1645 N N . SER A 1 204 ? 9.130 1.842 6.274 1.00 96.75 204 SER A N 1
ATOM 1646 C CA . SER A 1 204 ? 9.246 1.371 4.886 1.00 96.75 204 SER A CA 1
ATOM 1647 C C . SER A 1 204 ? 8.023 0.578 4.417 1.00 96.75 204 SER A C 1
ATOM 1649 O O . SER A 1 204 ? 7.614 0.695 3.267 1.00 96.75 204 SER A O 1
ATOM 1651 N N . ALA A 1 205 ? 7.368 -0.171 5.310 1.00 96.12 205 ALA A N 1
ATOM 1652 C CA . ALA A 1 205 ? 6.128 -0.870 4.982 1.00 96.12 205 ALA A CA 1
ATOM 1653 C C . ALA A 1 205 ? 4.943 0.092 4.811 1.00 96.12 205 ALA A C 1
ATOM 1655 O O . ALA A 1 205 ? 4.068 -0.163 3.982 1.00 96.12 205 ALA A O 1
ATOM 1656 N N . LYS A 1 206 ? 4.900 1.197 5.571 1.00 97.25 206 LYS A N 1
ATOM 1657 C CA . LYS A 1 206 ? 3.879 2.240 5.386 1.00 97.25 206 LYS A CA 1
ATOM 1658 C C . LYS A 1 206 ? 4.100 2.990 4.081 1.00 97.25 206 LYS A C 1
ATOM 1660 O O . LYS A 1 206 ? 3.154 3.144 3.319 1.00 97.25 206 LYS A O 1
ATOM 1665 N N . GLN A 1 207 ? 5.343 3.364 3.790 1.00 97.75 207 GLN A N 1
ATOM 1666 C CA . GLN A 1 207 ? 5.725 3.992 2.527 1.00 97.75 207 GLN A CA 1
ATOM 1667 C C . GLN A 1 207 ? 5.362 3.090 1.344 1.00 97.75 207 GLN A C 1
ATOM 1669 O O . GLN A 1 207 ? 4.631 3.519 0.458 1.00 97.75 207 GLN A O 1
ATOM 1674 N N . ALA A 1 208 ? 5.748 1.810 1.383 1.00 97.50 208 ALA A N 1
ATOM 1675 C CA . ALA A 1 208 ? 5.392 0.849 0.343 1.00 97.50 208 ALA A CA 1
ATOM 1676 C C . ALA A 1 208 ? 3.873 0.763 0.119 1.00 97.50 208 ALA A C 1
ATOM 1678 O O . ALA A 1 208 ? 3.442 0.649 -1.022 1.00 97.50 208 ALA A O 1
ATOM 1679 N N . SER A 1 209 ? 3.045 0.877 1.167 1.00 97.81 209 SER A N 1
ATOM 1680 C CA . SER A 1 209 ? 1.581 0.833 1.016 1.00 97.81 209 SER A CA 1
ATOM 1681 C C . SER A 1 209 ? 0.973 1.998 0.225 1.00 97.81 209 SER A C 1
ATOM 1683 O O . SER A 1 209 ? -0.169 1.892 -0.219 1.00 97.81 209 SER A O 1
ATOM 1685 N N . ILE A 1 210 ? 1.709 3.097 0.028 1.00 98.12 210 ILE A N 1
ATOM 1686 C CA . ILE A 1 210 ? 1.253 4.281 -0.712 1.00 98.12 210 ILE A CA 1
ATOM 1687 C C . ILE A 1 210 ? 1.434 4.028 -2.210 1.00 98.12 210 ILE A C 1
ATOM 1689 O O . ILE A 1 210 ? 2.292 4.600 -2.877 1.00 98.12 210 ILE A O 1
ATOM 1693 N N . HIS A 1 211 ? 0.619 3.124 -2.743 1.00 98.38 211 HIS A N 1
ATOM 1694 C CA . HIS A 1 211 ? 0.551 2.857 -4.171 1.00 98.38 211 HIS A CA 1
ATOM 1695 C C . HIS A 1 211 ? -0.895 2.542 -4.571 1.00 98.38 211 HIS A C 1
ATOM 1697 O O . HIS A 1 211 ? -1.499 1.645 -3.977 1.00 98.38 211 HIS A O 1
ATOM 1703 N N . PRO A 1 212 ? -1.477 3.236 -5.564 1.00 98.38 212 PRO A N 1
ATOM 1704 C CA . PRO A 1 212 ? -2.882 3.039 -5.923 1.00 98.38 212 PRO A CA 1
ATOM 1705 C C . PRO A 1 212 ? -3.181 1.622 -6.437 1.00 98.38 212 PRO A C 1
ATOM 1707 O O . PRO A 1 212 ? -4.250 1.078 -6.171 1.00 98.38 212 PRO A O 1
ATOM 1710 N N . ASP A 1 213 ? -2.208 0.963 -7.076 1.00 98.25 213 ASP A N 1
ATOM 1711 C CA . ASP A 1 213 ? -2.372 -0.414 -7.570 1.00 98.25 213 ASP A CA 1
ATOM 1712 C C . ASP A 1 213 ? -2.547 -1.478 -6.465 1.00 98.25 213 ASP A C 1
ATOM 1714 O O . ASP A 1 213 ? -2.872 -2.622 -6.779 1.00 98.25 213 ASP A O 1
ATOM 1718 N N . PHE A 1 214 ? -2.429 -1.142 -5.172 1.00 98.50 214 PHE A N 1
ATOM 1719 C CA . PHE A 1 214 ? -2.917 -2.050 -4.123 1.00 98.50 214 PHE A CA 1
ATOM 1720 C C . PHE A 1 214 ? -4.417 -2.338 -4.261 1.00 98.50 214 PHE A C 1
ATOM 1722 O O . PHE A 1 214 ? -4.861 -3.420 -3.888 1.00 98.50 214 PHE A O 1
ATOM 1729 N N . ALA A 1 215 ? -5.200 -1.430 -4.849 1.00 98.50 215 ALA A N 1
ATOM 1730 C CA . ALA A 1 215 ? -6.608 -1.691 -5.133 1.00 98.50 215 ALA A CA 1
ATOM 1731 C C . ALA A 1 215 ? -6.771 -2.765 -6.219 1.00 98.50 215 ALA A C 1
ATOM 1733 O O . ALA A 1 215 ? -7.584 -3.674 -6.073 1.00 98.50 215 ALA A O 1
ATOM 1734 N N . ALA A 1 216 ? -5.921 -2.746 -7.252 1.00 97.81 216 ALA A N 1
ATOM 1735 C CA . ALA A 1 216 ? -5.855 -3.820 -8.243 1.00 97.81 216 ALA A CA 1
ATOM 1736 C C . ALA A 1 216 ? -5.421 -5.157 -7.622 1.00 97.81 216 ALA A C 1
ATOM 1738 O O . ALA A 1 216 ? -5.922 -6.209 -8.019 1.00 97.81 216 ALA A O 1
ATOM 1739 N N . TRP A 1 217 ? -4.530 -5.125 -6.626 1.00 97.56 217 TRP A N 1
ATOM 1740 C CA . TRP A 1 217 ? -4.163 -6.315 -5.858 1.00 97.56 217 TRP A CA 1
ATOM 1741 C C . TRP A 1 217 ? -5.366 -6.894 -5.103 1.00 97.56 217 TRP A C 1
ATOM 1743 O O . TRP A 1 217 ? -5.599 -8.097 -5.187 1.00 97.56 217 TRP A O 1
ATOM 1753 N N . PHE A 1 218 ? -6.162 -6.061 -4.423 1.00 98.38 218 PHE A N 1
ATOM 1754 C CA . PHE A 1 218 ? -7.389 -6.508 -3.752 1.00 98.38 218 PHE A CA 1
ATOM 1755 C C . PHE A 1 218 ? -8.404 -7.098 -4.734 1.00 98.38 218 PHE A C 1
ATOM 1757 O O . PHE A 1 218 ? -8.880 -8.205 -4.493 1.00 98.38 218 PHE A O 1
ATOM 1764 N N . VAL A 1 219 ? -8.666 -6.421 -5.861 1.00 97.88 219 VAL A N 1
ATOM 1765 C CA . VAL A 1 219 ? -9.545 -6.934 -6.930 1.00 97.88 219 VAL A CA 1
ATOM 1766 C C . VAL A 1 219 ? -9.081 -8.318 -7.395 1.00 97.88 219 VAL A C 1
ATOM 1768 O O . VAL A 1 219 ? -9.873 -9.256 -7.452 1.00 97.88 219 VAL A O 1
ATOM 1771 N N . ASP A 1 220 ? -7.779 -8.484 -7.644 1.00 95.56 220 ASP A N 1
ATOM 1772 C CA . ASP A 1 220 ? -7.208 -9.775 -8.035 1.00 95.56 220 ASP A CA 1
ATOM 1773 C C . ASP A 1 220 ? -7.392 -10.856 -6.956 1.00 95.56 220 ASP A C 1
ATOM 1775 O O . ASP A 1 220 ? -7.684 -12.008 -7.276 1.00 95.56 220 ASP A O 1
ATOM 1779 N N . ARG A 1 221 ? -7.222 -10.513 -5.671 1.00 96.31 221 ARG A N 1
ATOM 1780 C CA . ARG A 1 221 ? -7.424 -11.464 -4.566 1.00 96.31 221 ARG A CA 1
ATOM 1781 C C . ARG A 1 221 ? -8.884 -11.880 -4.426 1.00 96.31 221 ARG A C 1
ATOM 1783 O O . ARG A 1 221 ? -9.137 -13.073 -4.316 1.00 96.31 221 ARG A O 1
ATOM 1790 N N . PHE A 1 222 ? -9.820 -10.936 -4.482 1.00 97.06 222 PHE A N 1
ATOM 1791 C CA . PHE A 1 222 ? -11.254 -11.219 -4.397 1.00 97.06 222 PHE A CA 1
ATOM 1792 C C . PHE A 1 222 ? -11.736 -12.114 -5.546 1.00 97.06 222 PHE A C 1
ATOM 1794 O O . PHE A 1 222 ? -12.510 -13.048 -5.338 1.00 97.06 222 PHE A O 1
ATOM 1801 N N . GLN A 1 223 ? -11.220 -11.889 -6.755 1.00 92.75 223 GLN A N 1
ATOM 1802 C CA . GLN A 1 223 ? -11.522 -12.732 -7.913 1.00 92.75 223 GLN A CA 1
ATOM 1803 C C . GLN A 1 223 ? -10.956 -14.142 -7.767 1.00 92.75 223 GLN A C 1
ATOM 1805 O O . GLN A 1 223 ? -11.648 -15.114 -8.059 1.00 92.75 223 GLN A O 1
ATOM 1810 N N . LYS A 1 224 ? -9.720 -14.275 -7.271 1.00 91.94 224 LYS A N 1
ATOM 1811 C CA . LYS A 1 224 ? -9.106 -15.587 -7.012 1.00 91.94 224 LYS A CA 1
ATOM 1812 C C . LYS A 1 224 ? -9.834 -16.391 -5.939 1.00 91.94 224 LYS A C 1
ATOM 1814 O O . LYS A 1 224 ? -9.772 -17.613 -5.977 1.00 91.94 224 LYS A O 1
ATOM 1819 N N . THR A 1 225 ? -10.536 -15.730 -5.018 1.00 92.31 225 THR A N 1
ATOM 1820 C CA . THR A 1 225 ? -11.421 -16.396 -4.049 1.00 92.31 225 THR A CA 1
ATOM 1821 C C . THR A 1 225 ? -12.810 -16.712 -4.607 1.00 92.31 225 THR A C 1
ATOM 1823 O O . THR A 1 225 ? -13.642 -17.238 -3.881 1.00 92.31 225 THR A O 1
ATOM 1826 N N . GLY A 1 226 ? -13.076 -16.408 -5.882 1.00 93.75 226 GLY A N 1
ATOM 1827 C CA . GLY A 1 226 ? -14.346 -16.711 -6.542 1.00 93.75 226 GLY A CA 1
ATOM 1828 C C . GLY A 1 226 ? -15.504 -15.790 -6.155 1.00 93.75 226 GLY A C 1
ATOM 1829 O O . GLY A 1 226 ? -16.650 -16.135 -6.444 1.00 93.75 226 GLY A O 1
ATOM 1830 N N . LEU A 1 227 ? -15.224 -14.641 -5.525 1.00 96.44 227 LEU A N 1
ATOM 1831 C CA . LEU A 1 227 ? -16.257 -13.689 -5.114 1.00 96.44 227 LEU A CA 1
ATOM 1832 C C . LEU A 1 227 ? -16.960 -13.078 -6.325 1.00 96.44 227 LEU A C 1
ATOM 1834 O O . LEU A 1 227 ? -16.336 -12.734 -7.333 1.00 96.44 227 LEU A O 1
ATOM 1838 N N . LYS A 1 228 ? -18.268 -12.900 -6.185 1.00 95.56 228 LYS A N 1
ATOM 1839 C CA . LYS A 1 228 ? -19.163 -12.319 -7.179 1.00 95.56 228 LYS A CA 1
ATOM 1840 C C . LYS A 1 228 ? -19.802 -11.046 -6.637 1.00 95.56 228 LYS A C 1
ATOM 1842 O O . LYS A 1 228 ? -19.866 -10.806 -5.434 1.00 95.56 228 LYS A O 1
ATOM 1847 N N . LYS A 1 229 ? -20.321 -10.235 -7.557 1.00 97.44 229 LYS A N 1
ATOM 1848 C CA . LYS A 1 229 ? -21.142 -9.067 -7.232 1.00 97.44 229 LYS A CA 1
ATOM 1849 C C . LYS A 1 229 ? -22.255 -9.447 -6.252 1.00 97.44 229 LYS A C 1
ATOM 1851 O O . LYS A 1 229 ? -23.008 -10.386 -6.504 1.00 97.44 229 LYS A O 1
ATOM 1856 N N . GLY A 1 230 ? -22.390 -8.669 -5.182 1.00 97.38 230 GLY A N 1
ATOM 1857 C CA . GLY A 1 230 ? -23.404 -8.856 -4.149 1.00 97.38 230 GLY A CA 1
ATOM 1858 C C . GLY A 1 230 ? -23.024 -9.824 -3.027 1.00 97.38 230 GLY A C 1
ATOM 1859 O O . GLY A 1 230 ? -23.752 -9.850 -2.030 1.00 97.38 230 GLY A O 1
ATOM 1860 N N . ASP A 1 231 ? -21.909 -10.556 -3.147 1.00 98.31 231 ASP A N 1
ATOM 1861 C CA . ASP A 1 231 ? -21.387 -11.390 -2.062 1.00 98.31 231 ASP A CA 1
ATOM 1862 C C . ASP A 1 231 ? -20.986 -10.525 -0.863 1.00 98.31 231 ASP A C 1
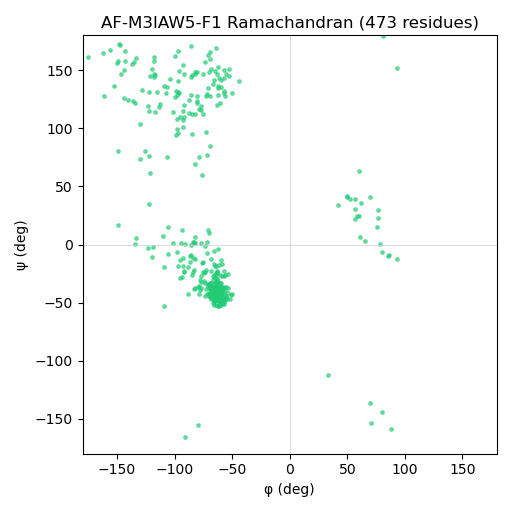ATOM 1864 O O . ASP A 1 231 ? -20.522 -9.388 -1.008 1.00 98.31 231 ASP A O 1
ATOM 1868 N N . THR A 1 232 ? -21.155 -11.081 0.336 1.00 98.50 232 THR A N 1
ATOM 1869 C CA . THR A 1 232 ? -20.811 -10.402 1.586 1.00 98.50 232 THR A CA 1
ATOM 1870 C C . THR A 1 232 ? -19.433 -10.832 2.070 1.00 98.50 232 THR A C 1
ATOM 1872 O O . THR A 1 232 ? -19.142 -12.024 2.180 1.00 98.50 232 THR A O 1
ATOM 1875 N N . ILE A 1 233 ? -18.597 -9.859 2.423 1.00 98.38 233 ILE A N 1
ATOM 1876 C CA . ILE A 1 233 ? -17.301 -10.076 3.066 1.00 98.38 233 ILE A CA 1
ATOM 1877 C C . ILE A 1 233 ? -17.280 -9.425 4.450 1.00 98.38 233 ILE A C 1
ATOM 1879 O O . ILE A 1 233 ? -17.837 -8.345 4.657 1.00 98.38 233 ILE A O 1
ATOM 1883 N N . ALA A 1 234 ? -16.607 -10.068 5.400 1.00 97.81 234 ALA A N 1
ATOM 1884 C CA . ALA A 1 234 ? -16.321 -9.488 6.707 1.00 97.81 234 ALA A CA 1
ATOM 1885 C C . ALA A 1 234 ? -14.908 -8.904 6.706 1.00 97.81 234 ALA A C 1
ATOM 1887 O O . ALA A 1 234 ? -13.991 -9.509 6.155 1.00 97.81 234 ALA A O 1
ATOM 1888 N N . ALA A 1 235 ? -14.703 -7.749 7.335 1.00 97.06 235 ALA A N 1
ATOM 1889 C CA . ALA A 1 235 ? -13.395 -7.101 7.353 1.00 97.06 235 ALA A CA 1
ATOM 1890 C C . ALA A 1 235 ? -13.016 -6.572 8.739 1.00 97.06 235 ALA A C 1
ATOM 1892 O O . ALA A 1 235 ? -13.713 -5.751 9.331 1.00 97.06 235 ALA A O 1
ATOM 1893 N N . GLY A 1 236 ? -11.865 -7.014 9.243 1.00 95.69 236 GLY A N 1
ATOM 1894 C CA . GLY A 1 236 ? -11.186 -6.387 10.370 1.00 95.69 236 GLY A CA 1
ATOM 1895 C C . GLY A 1 236 ? -10.086 -5.465 9.860 1.00 95.69 236 GLY A C 1
ATOM 1896 O O . GLY A 1 236 ? -9.048 -5.947 9.402 1.00 95.69 236 GLY A O 1
ATOM 1897 N N . ILE A 1 237 ? -10.284 -4.152 9.962 1.00 94.50 237 ILE A N 1
ATOM 1898 C CA . ILE A 1 237 ? -9.296 -3.159 9.516 1.00 94.50 237 ILE A CA 1
ATOM 1899 C C . ILE A 1 237 ? -8.815 -2.298 10.687 1.00 94.50 237 ILE A C 1
ATOM 1901 O O . ILE A 1 237 ? -9.462 -2.194 11.727 1.00 94.50 237 ILE A O 1
ATOM 1905 N N . SER A 1 238 ? -7.642 -1.688 10.554 1.00 93.25 238 SER A N 1
ATOM 1906 C CA . SER A 1 238 ? -7.076 -0.814 11.590 1.00 93.25 238 SER A CA 1
ATOM 1907 C C . SER A 1 238 ? -6.515 0.453 10.973 1.00 93.25 238 SER A C 1
ATOM 1909 O O . SER A 1 238 ? -6.085 0.444 9.819 1.00 93.25 238 SER A O 1
ATOM 1911 N N . GLY A 1 239 ? -6.407 1.523 11.760 1.00 94.44 239 GLY A N 1
ATOM 1912 C CA . GLY A 1 239 ? -5.750 2.752 11.319 1.00 94.44 239 GLY A CA 1
ATOM 1913 C C . GLY A 1 239 ? -4.262 2.587 10.979 1.00 94.44 239 GLY A C 1
ATOM 1914 O O . GLY A 1 239 ? -3.629 3.541 10.546 1.00 94.44 239 GLY A O 1
ATOM 1915 N N . SER A 1 240 ? -3.659 1.410 11.172 1.00 94.50 240 SER A N 1
ATOM 1916 C CA . SER A 1 240 ? -2.231 1.184 10.928 1.00 94.50 240 SER A CA 1
ATOM 1917 C C . SER A 1 240 ? -1.829 1.351 9.463 1.00 94.50 240 SER A C 1
ATOM 1919 O O . SER A 1 240 ? -0.699 1.753 9.202 1.00 94.50 240 SER A O 1
ATOM 1921 N N . PHE A 1 241 ? -2.696 1.025 8.505 1.00 96.69 241 PHE A N 1
ATOM 1922 C CA . PHE A 1 241 ? -2.393 1.132 7.073 1.00 96.69 241 PHE A CA 1
ATOM 1923 C C . PHE A 1 241 ? -3.508 1.891 6.343 1.00 96.69 241 PHE A C 1
ATOM 1925 O O . PHE A 1 241 ? -4.281 1.275 5.610 1.00 96.69 241 PHE A O 1
ATOM 1932 N N . PRO A 1 242 ? -3.604 3.225 6.513 1.00 97.62 242 PRO A N 1
ATOM 1933 C CA . PRO A 1 242 ? -4.682 4.004 5.906 1.00 97.62 242 PRO A CA 1
ATOM 1934 C C . PRO A 1 242 ? -4.695 3.873 4.377 1.00 97.62 242 PRO A C 1
ATOM 1936 O O . PRO A 1 242 ? -5.764 3.732 3.794 1.00 97.62 242 PRO A O 1
ATOM 1939 N N . ALA A 1 243 ? -3.526 3.809 3.729 1.00 98.31 243 ALA A N 1
ATOM 1940 C CA . ALA A 1 243 ? -3.429 3.607 2.283 1.00 98.31 243 ALA A CA 1
ATOM 1941 C C . ALA A 1 243 ? -4.049 2.269 1.821 1.00 98.31 243 ALA A C 1
ATOM 1943 O O . ALA A 1 243 ? -4.797 2.241 0.844 1.00 98.31 243 ALA A O 1
ATOM 1944 N N . LEU A 1 244 ? -3.810 1.173 2.556 1.00 98.44 244 LEU A N 1
ATOM 1945 C CA . LEU A 1 244 ? -4.402 -0.135 2.240 1.00 98.44 244 LEU A CA 1
ATOM 1946 C C . LEU A 1 244 ? -5.899 -0.176 2.525 1.00 98.44 244 LEU A C 1
ATOM 1948 O O . LEU A 1 244 ? -6.630 -0.795 1.763 1.00 98.44 244 LEU A O 1
ATOM 1952 N N . ASN A 1 245 ? -6.363 0.479 3.590 1.00 98.38 245 ASN A N 1
ATOM 1953 C CA . ASN A 1 245 ? -7.790 0.533 3.895 1.00 98.38 245 ASN A CA 1
ATOM 1954 C C . ASN A 1 245 ? -8.568 1.250 2.782 1.00 98.38 245 ASN A C 1
ATOM 1956 O O . ASN A 1 245 ? -9.639 0.800 2.388 1.00 98.38 245 ASN A O 1
ATOM 1960 N N . VAL A 1 246 ? -8.019 2.344 2.246 1.00 98.69 246 VAL A N 1
ATOM 1961 C CA . VAL A 1 246 ? -8.608 3.053 1.100 1.00 98.69 246 VAL A CA 1
ATOM 1962 C C . VAL A 1 246 ? -8.625 2.162 -0.141 1.00 98.69 246 VAL A C 1
ATOM 1964 O O . VAL A 1 246 ? -9.654 2.060 -0.803 1.00 98.69 246 VAL A O 1
ATOM 1967 N N . ALA A 1 247 ? -7.511 1.488 -0.443 1.00 98.75 247 ALA A N 1
ATOM 1968 C CA . ALA A 1 247 ? -7.434 0.544 -1.556 1.00 98.75 247 ALA A CA 1
ATOM 1969 C C . ALA A 1 247 ? -8.450 -0.607 -1.422 1.00 98.75 247 ALA A C 1
ATOM 1971 O O . ALA A 1 247 ? -9.081 -0.986 -2.405 1.00 98.75 247 ALA A O 1
ATOM 1972 N N . PHE A 1 248 ? -8.637 -1.124 -0.206 1.00 98.75 248 PHE A N 1
ATOM 1973 C CA . PHE A 1 248 ? -9.617 -2.157 0.120 1.00 98.75 248 PHE A CA 1
ATOM 1974 C C . PHE A 1 248 ? -11.052 -1.694 -0.137 1.00 98.75 248 PHE A C 1
ATOM 1976 O O . PHE A 1 248 ? -11.778 -2.370 -0.863 1.00 98.75 248 PHE A O 1
ATOM 1983 N N . TRP A 1 249 ? -11.447 -0.541 0.413 1.00 98.75 249 TRP A N 1
ATOM 1984 C CA . TRP A 1 249 ? -12.799 -0.010 0.236 1.00 98.75 249 TRP A CA 1
ATOM 1985 C C . TRP A 1 249 ? -13.117 0.236 -1.240 1.00 98.75 249 TRP A C 1
ATOM 1987 O O . TRP A 1 249 ? -14.136 -0.235 -1.735 1.00 98.75 249 TRP A O 1
ATOM 1997 N N . VAL A 1 250 ? -12.198 0.879 -1.967 1.00 98.81 250 VAL A N 1
ATOM 1998 C CA . VAL A 1 250 ? -12.358 1.126 -3.407 1.00 98.81 250 VAL A CA 1
ATOM 1999 C C . VAL A 1 250 ? -12.476 -0.182 -4.195 1.00 98.81 250 VAL A C 1
ATOM 2001 O O . VAL A 1 250 ? -13.325 -0.284 -5.077 1.00 98.81 250 VAL A O 1
ATOM 2004 N N . ALA A 1 251 ? -11.654 -1.190 -3.891 1.00 98.56 251 ALA A N 1
ATOM 2005 C CA . ALA A 1 251 ? -11.723 -2.486 -4.563 1.00 98.56 251 ALA A CA 1
ATOM 2006 C C . ALA A 1 251 ? -13.045 -3.220 -4.286 1.00 98.56 251 ALA A C 1
ATOM 2008 O O . ALA A 1 251 ? -13.627 -3.792 -5.207 1.00 98.56 251 ALA A O 1
ATOM 2009 N N . ALA A 1 252 ? -13.532 -3.183 -3.042 1.00 98.69 252 ALA A N 1
ATOM 2010 C CA . ALA A 1 252 ? -14.805 -3.789 -2.666 1.00 98.69 252 ALA A CA 1
ATOM 2011 C C . ALA A 1 252 ? -15.992 -3.101 -3.358 1.00 98.69 252 ALA A C 1
ATOM 2013 O O . ALA A 1 252 ? -16.875 -3.788 -3.867 1.00 98.69 252 ALA A O 1
ATOM 2014 N N . ASP A 1 253 ? -15.973 -1.768 -3.450 1.00 98.56 253 ASP A N 1
ATOM 2015 C CA . ASP A 1 253 ? -17.000 -0.992 -4.150 1.00 98.56 253 ASP A CA 1
ATOM 2016 C C . ASP A 1 253 ? -16.990 -1.254 -5.664 1.00 98.56 253 ASP A C 1
ATOM 2018 O O . ASP A 1 253 ? -18.048 -1.426 -6.265 1.00 98.56 253 ASP A O 1
ATOM 2022 N N . ILE A 1 254 ? -15.807 -1.333 -6.288 1.00 98.06 254 ILE A N 1
ATOM 2023 C CA . ILE A 1 254 ? -15.656 -1.681 -7.715 1.00 98.06 254 ILE A CA 1
ATOM 2024 C C . ILE A 1 254 ? -16.209 -3.073 -8.019 1.00 98.06 254 ILE A C 1
ATOM 2026 O O . ILE A 1 254 ? -16.818 -3.278 -9.065 1.00 98.06 254 ILE A O 1
ATOM 2030 N N . MET A 1 255 ? -15.998 -4.026 -7.112 1.00 97.75 255 MET A N 1
ATOM 2031 C CA . MET A 1 255 ? -16.525 -5.384 -7.245 1.00 97.75 255 MET A CA 1
ATOM 2032 C C . MET A 1 255 ? -17.967 -5.532 -6.749 1.00 97.75 255 MET A C 1
ATOM 2034 O O . MET A 1 255 ? -18.512 -6.635 -6.793 1.00 97.75 255 MET A O 1
ATOM 2038 N N . GLU A 1 256 ? -18.588 -4.439 -6.298 1.00 98.19 256 GLU A N 1
ATOM 2039 C CA . GLU A 1 256 ? -19.955 -4.407 -5.780 1.00 98.19 256 GLU A CA 1
ATOM 2040 C C . GLU A 1 256 ? -20.190 -5.451 -4.669 1.00 98.19 256 GLU A C 1
ATOM 2042 O O . GLU A 1 256 ? -21.232 -6.110 -4.608 1.00 98.19 256 GLU A O 1
ATOM 2047 N N . LEU A 1 257 ? -19.191 -5.625 -3.799 1.00 98.50 257 LEU A N 1
ATOM 2048 C CA . LEU A 1 257 ? -19.254 -6.502 -2.632 1.00 98.50 257 LEU A CA 1
ATOM 2049 C C . LEU A 1 257 ? -19.950 -5.788 -1.474 1.00 98.50 257 LEU A C 1
ATOM 2051 O O . LEU A 1 257 ? -19.781 -4.584 -1.279 1.00 98.50 257 LEU A O 1
ATOM 2055 N N . LYS A 1 258 ? -20.685 -6.538 -0.653 1.00 98.44 258 LYS A N 1
ATOM 2056 C CA . LYS A 1 258 ? -21.248 -6.026 0.602 1.00 98.44 258 LYS A CA 1
ATOM 2057 C C . LYS A 1 258 ? -20.225 -6.210 1.711 1.00 98.44 258 LYS A C 1
ATOM 2059 O O . LYS A 1 258 ? -19.768 -7.325 1.945 1.00 98.44 258 LYS A O 1
ATOM 2064 N N . VAL A 1 259 ? -19.859 -5.142 2.408 1.00 98.31 259 VAL A N 1
ATOM 2065 C CA . VAL A 1 259 ? -18.790 -5.211 3.414 1.00 98.31 259 VAL A CA 1
ATOM 2066 C C . VAL A 1 259 ? -19.345 -5.001 4.817 1.00 98.31 259 VAL A C 1
ATOM 2068 O O . VAL A 1 259 ? -19.861 -3.933 5.141 1.00 98.31 259 VAL A O 1
ATOM 2071 N N . ILE A 1 260 ? -19.148 -5.987 5.693 1.00 98.12 260 ILE A N 1
ATOM 2072 C CA . ILE A 1 260 ? -19.358 -5.844 7.137 1.00 98.12 260 ILE A CA 1
ATOM 2073 C C . ILE A 1 260 ? -17.993 -5.598 7.781 1.00 98.12 260 ILE A C 1
ATOM 2075 O O . ILE A 1 260 ? -17.244 -6.533 8.062 1.00 98.12 260 ILE A O 1
ATOM 2079 N N . SER A 1 261 ? -17.640 -4.325 7.979 1.00 97.12 261 SER A N 1
ATOM 2080 C CA . SER A 1 261 ? -16.327 -3.935 8.512 1.00 97.12 261 SER A CA 1
ATOM 2081 C C . SER A 1 261 ? -16.390 -3.457 9.962 1.00 97.12 261 SER A C 1
ATOM 2083 O O . SER A 1 261 ? -17.237 -2.634 10.320 1.00 97.12 261 SER A O 1
ATOM 2085 N N . ILE A 1 262 ? -15.440 -3.917 10.779 1.00 96.50 262 ILE A N 1
ATOM 2086 C CA . ILE A 1 262 ? -15.160 -3.367 12.107 1.00 96.50 262 ILE A CA 1
ATOM 2087 C C . ILE A 1 262 ? -13.740 -2.803 12.106 1.00 96.50 262 ILE A C 1
ATOM 2089 O O . ILE A 1 262 ? -12.756 -3.546 12.025 1.00 96.50 262 ILE A O 1
ATOM 2093 N N . SER A 1 263 ? -13.640 -1.483 12.255 1.00 94.94 263 SER A N 1
ATOM 2094 C CA . SER A 1 263 ? -12.363 -0.769 12.294 1.00 94.94 263 SER A CA 1
ATOM 2095 C C . SER A 1 263 ? -11.831 -0.604 13.715 1.00 94.94 263 SER A C 1
ATOM 2097 O O . SER A 1 263 ? -12.586 -0.347 14.645 1.00 94.94 263 SER A O 1
ATOM 2099 N N . SER A 1 264 ? -10.516 -0.628 13.886 1.00 93.12 264 SER A N 1
ATOM 2100 C CA . SER A 1 264 ? -9.859 -0.092 15.084 1.00 93.12 264 SER A CA 1
ATOM 2101 C C . SER A 1 264 ? -9.345 1.322 14.821 1.00 93.12 264 SER A C 1
ATOM 2103 O O . SER A 1 264 ? -8.635 1.549 13.839 1.00 93.12 264 SER A O 1
ATOM 2105 N N . ALA A 1 265 ? -9.691 2.266 15.699 1.00 93.00 265 ALA A N 1
ATOM 2106 C CA . ALA A 1 265 ? -9.361 3.683 15.526 1.00 93.00 265 ALA A CA 1
ATOM 2107 C C . ALA A 1 265 ? -7.895 4.030 15.846 1.00 93.00 265 ALA A C 1
ATOM 2109 O O . ALA A 1 265 ? -7.356 4.981 15.281 1.00 93.00 265 ALA A O 1
ATOM 2110 N N . THR A 1 266 ? -7.242 3.266 16.726 1.00 91.06 266 THR A N 1
ATOM 2111 C CA . THR A 1 266 ? -5.792 3.370 16.962 1.00 91.06 266 THR A CA 1
ATOM 2112 C C . THR A 1 266 ? -4.976 2.873 15.778 1.00 91.06 266 THR A C 1
ATOM 2114 O O . THR A 1 266 ? -5.466 2.185 14.877 1.00 91.06 266 THR A O 1
ATOM 2117 N N . SER A 1 267 ? -3.689 3.203 15.792 1.00 93.19 267 SER A N 1
ATOM 2118 C CA . SER A 1 267 ? -2.758 2.766 14.764 1.00 93.19 267 SER A CA 1
ATOM 2119 C C . SER A 1 267 ? -1.340 2.601 15.301 1.00 93.19 267 SER A C 1
ATOM 2121 O O . SER A 1 267 ? -0.949 3.196 16.308 1.00 93.19 267 SER A O 1
ATOM 2123 N N . SER A 1 268 ? -0.558 1.762 14.622 1.00 93.25 268 SER A N 1
ATOM 2124 C CA . SER A 1 268 ? 0.886 1.688 14.841 1.00 93.25 268 SER A CA 1
ATOM 2125 C C . SER A 1 268 ? 1.574 3.002 14.460 1.00 93.25 268 SER A C 1
ATOM 2127 O O . SER A 1 268 ? 0.992 3.813 13.735 1.00 93.25 268 SER A O 1
ATOM 2129 N N . GLN A 1 269 ? 2.853 3.142 14.818 1.00 95.81 269 GLN A N 1
ATOM 2130 C CA . GLN A 1 269 ? 3.711 4.213 14.293 1.00 95.81 269 GLN A CA 1
ATOM 2131 C C . GLN A 1 269 ? 3.519 4.382 12.780 1.00 95.81 269 GLN A C 1
ATOM 2133 O O . GLN A 1 269 ? 3.367 3.384 12.052 1.00 95.81 269 GLN A O 1
ATOM 2138 N N . TYR A 1 270 ? 3.518 5.639 12.335 1.00 97.25 270 TYR A N 1
ATOM 2139 C CA . TYR A 1 270 ? 3.390 6.048 10.936 1.00 97.25 270 TYR A CA 1
ATOM 2140 C C . TYR A 1 270 ? 2.041 5.716 10.266 1.00 97.25 270 TYR A C 1
ATOM 2142 O O . TYR A 1 270 ? 1.887 5.959 9.070 1.00 97.25 270 TYR A O 1
ATOM 2150 N N . GLY A 1 271 ? 1.067 5.152 10.993 1.00 96.69 271 GLY A N 1
ATOM 2151 C CA . GLY A 1 271 ? -0.302 4.942 10.508 1.00 96.69 271 GLY A CA 1
ATOM 2152 C C . GLY A 1 271 ? -1.154 6.214 10.582 1.00 96.69 271 GLY A C 1
ATOM 2153 O O . GLY A 1 271 ? -0.639 7.324 10.617 1.00 96.69 271 GLY A O 1
ATOM 2154 N N . ALA A 1 272 ? -2.475 6.075 10.663 1.00 96.50 272 ALA A N 1
ATOM 2155 C CA . ALA A 1 272 ? -3.393 7.174 10.969 1.00 96.50 272 ALA A CA 1
ATOM 2156 C C . ALA A 1 272 ? -3.353 7.517 12.474 1.00 96.50 272 ALA A C 1
ATOM 2158 O O . ALA A 1 272 ? -4.341 7.335 13.188 1.00 96.50 272 ALA A O 1
ATOM 2159 N N . ASN A 1 273 ? -2.178 7.906 12.981 1.00 95.94 273 ASN A N 1
ATOM 2160 C CA . ASN A 1 273 ? -1.923 8.207 14.396 1.00 95.94 273 ASN A CA 1
ATOM 2161 C C . ASN A 1 273 ? -1.787 9.710 14.665 1.00 95.94 273 ASN A C 1
ATOM 2163 O O . ASN A 1 273 ? -1.289 10.093 15.721 1.00 95.94 273 ASN A O 1
ATOM 2167 N N . ASP A 1 274 ? -2.206 10.562 13.738 1.00 95.69 274 ASP A N 1
ATOM 2168 C CA . ASP A 1 274 ? -2.281 11.998 13.971 1.00 95.69 274 ASP A CA 1
ATOM 2169 C C . ASP A 1 274 ? -3.548 12.317 14.789 1.00 95.69 274 ASP A C 1
ATOM 2171 O O . ASP A 1 274 ? -4.650 12.056 14.300 1.00 95.69 274 ASP A O 1
ATOM 2175 N N . PRO A 1 275 ? -3.446 12.853 16.023 1.00 94.44 275 PRO A N 1
ATOM 2176 C CA . PRO A 1 275 ? -4.610 13.164 16.858 1.00 94.44 275 PRO A CA 1
ATOM 2177 C C . PRO A 1 275 ? -5.669 14.055 16.196 1.00 94.44 275 PRO A C 1
ATOM 2179 O O . PRO A 1 275 ? -6.836 13.997 16.587 1.00 94.44 275 PRO A O 1
ATOM 2182 N N . GLU A 1 276 ? -5.280 14.877 15.219 1.00 93.50 276 GLU A N 1
ATOM 2183 C CA . GLU A 1 276 ? -6.190 15.779 14.509 1.00 93.50 276 GLU A CA 1
ATOM 2184 C C . GLU A 1 276 ? -6.882 15.113 13.311 1.00 93.50 276 GLU A C 1
ATOM 2186 O O . GLU A 1 276 ? -7.886 15.630 12.800 1.00 93.50 276 GLU A O 1
ATOM 2191 N N . LEU A 1 277 ? -6.367 13.960 12.869 1.00 95.44 277 LEU A N 1
ATOM 2192 C CA . LEU A 1 277 ? -6.858 13.226 11.711 1.00 95.44 277 LEU A CA 1
ATOM 2193 C C . LEU A 1 277 ? -6.644 11.709 11.862 1.00 95.44 277 LEU A C 1
ATOM 2195 O O . LEU A 1 277 ? -5.718 11.121 11.298 1.00 95.44 277 LEU A O 1
ATOM 2199 N N . LEU A 1 278 ? -7.547 11.068 12.605 1.00 96.56 278 LEU A N 1
ATOM 2200 C CA . LEU A 1 278 ? -7.531 9.621 12.831 1.00 96.56 278 LEU A CA 1
ATOM 2201 C C . LEU A 1 278 ? -8.246 8.860 11.708 1.00 96.56 278 LEU A C 1
ATOM 2203 O O . LEU A 1 278 ? -8.944 9.439 10.877 1.00 96.56 278 LEU A O 1
ATOM 2207 N N . TRP A 1 279 ? -8.138 7.528 11.703 1.00 97.00 279 TRP A N 1
ATOM 2208 C CA . TRP A 1 279 ? -8.848 6.700 10.719 1.00 97.00 279 TRP A CA 1
ATOM 2209 C C . TRP A 1 279 ? -10.371 6.953 10.645 1.00 97.00 279 TRP A C 1
ATOM 2211 O O . TRP A 1 279 ? -10.869 7.070 9.525 1.00 97.00 279 TRP A O 1
ATOM 2221 N N . PRO A 1 280 ? -11.115 7.125 11.764 1.00 97.81 280 PRO A N 1
ATOM 2222 C CA . PRO A 1 280 ? -12.535 7.474 11.700 1.00 97.81 280 PRO A CA 1
ATOM 2223 C C . PRO A 1 280 ? -12.809 8.763 10.914 1.00 97.81 280 PRO A C 1
ATOM 2225 O O . PRO A 1 280 ? -13.804 8.844 10.193 1.00 97.81 280 PRO A O 1
ATOM 2228 N N . ASP A 1 281 ? -11.916 9.752 11.025 1.00 97.44 281 ASP A N 1
ATOM 2229 C CA . ASP A 1 281 ? -12.010 11.021 10.303 1.00 97.44 281 ASP A CA 1
ATOM 2230 C C . ASP A 1 281 ? -11.822 10.823 8.797 1.00 97.44 281 ASP A C 1
ATOM 2232 O O . ASP A 1 281 ? -12.607 11.330 7.995 1.00 97.44 281 ASP A O 1
ATOM 2236 N N . ILE A 1 282 ? -10.802 10.047 8.421 1.00 97.69 282 ILE A N 1
ATOM 2237 C CA . ILE A 1 282 ? -10.465 9.762 7.023 1.00 97.69 282 ILE A CA 1
ATOM 2238 C C . ILE A 1 282 ? -11.577 8.941 6.359 1.00 97.69 282 ILE A C 1
ATOM 2240 O O . ILE A 1 282 ? -12.088 9.344 5.316 1.00 97.69 282 ILE A O 1
ATOM 2244 N N . GLU A 1 283 ? -11.995 7.824 6.963 1.00 98.25 283 GLU A N 1
ATOM 2245 C CA . GLU A 1 283 ? -13.021 6.939 6.392 1.00 98.25 283 GLU A CA 1
ATOM 2246 C C . GLU A 1 283 ? -14.352 7.677 6.196 1.00 98.25 283 GLU A C 1
ATOM 2248 O O . GLU A 1 283 ? -14.963 7.604 5.130 1.00 98.25 283 GLU A O 1
ATOM 2253 N N . ASN A 1 284 ? -14.787 8.448 7.199 1.00 98.00 284 ASN A N 1
ATOM 2254 C CA . ASN A 1 284 ? -16.065 9.152 7.122 1.00 98.00 284 ASN A CA 1
ATOM 2255 C C . ASN A 1 284 ? -16.044 10.286 6.092 1.00 98.00 284 ASN A C 1
ATOM 2257 O O . ASN A 1 284 ? -17.070 10.551 5.468 1.00 98.00 284 ASN A O 1
ATOM 2261 N N . LEU A 1 285 ? -14.899 10.952 5.903 1.00 96.06 285 LEU A N 1
ATOM 2262 C CA . LEU A 1 285 ? -14.753 11.947 4.845 1.00 96.06 285 LEU A CA 1
ATOM 2263 C C . LEU A 1 285 ? -14.894 11.298 3.468 1.00 96.06 285 LEU A C 1
ATOM 2265 O O . LEU A 1 285 ? -15.709 11.752 2.672 1.00 96.06 285 LEU A O 1
ATOM 2269 N N . LEU A 1 286 ? -14.134 10.233 3.198 1.00 98.00 286 LEU A N 1
ATOM 2270 C CA . LEU A 1 286 ? -14.187 9.540 1.908 1.00 98.00 286 LEU A CA 1
ATOM 2271 C C . LEU A 1 286 ? -15.602 9.044 1.592 1.00 98.00 286 LEU A C 1
ATOM 2273 O O . LEU A 1 286 ? -16.040 9.132 0.446 1.00 98.00 286 LEU A O 1
ATOM 2277 N N . TYR A 1 287 ? -16.324 8.573 2.612 1.00 98.31 287 TYR A N 1
ATOM 2278 C CA . TYR A 1 287 ? -17.720 8.165 2.489 1.00 98.31 287 TYR A CA 1
ATOM 2279 C C . TYR A 1 287 ? -18.650 9.346 2.161 1.00 98.31 287 TYR A C 1
ATOM 2281 O O . TYR A 1 287 ? -19.456 9.268 1.237 1.00 98.31 287 TYR A O 1
ATOM 2289 N N . LYS A 1 288 ? -18.531 10.474 2.877 1.00 97.44 288 LYS A N 1
ATOM 2290 C CA . LYS A 1 288 ? -19.347 11.680 2.628 1.00 97.44 288 LYS A CA 1
ATOM 2291 C C . LYS A 1 288 ? -19.110 12.279 1.241 1.00 97.44 288 LYS A C 1
ATOM 2293 O O . LYS A 1 288 ? -20.061 12.716 0.600 1.00 97.44 288 LYS A O 1
ATOM 2298 N N . GLU A 1 289 ? -17.865 12.252 0.778 1.00 96.25 289 GLU A N 1
ATOM 2299 C CA . GLU A 1 289 ? -17.449 12.703 -0.556 1.00 96.25 289 GLU A CA 1
ATOM 2300 C C . GLU A 1 289 ? -17.786 11.685 -1.662 1.00 96.25 289 GLU A C 1
ATOM 2302 O O . GLU A 1 289 ? -17.473 11.916 -2.828 1.00 96.25 289 GLU A O 1
ATOM 2307 N N . LYS A 1 290 ? -18.422 10.551 -1.320 1.00 97.06 290 LYS A N 1
ATOM 2308 C CA . LYS A 1 290 ? -18.794 9.470 -2.252 1.00 97.06 290 LYS A CA 1
ATOM 2309 C C . LYS A 1 290 ? -17.600 8.904 -3.034 1.00 97.06 290 LYS A C 1
ATOM 2311 O O . LYS A 1 290 ? -17.746 8.456 -4.169 1.00 97.06 290 LYS A O 1
ATOM 2316 N N . ILE A 1 291 ? -16.413 8.935 -2.427 1.00 96.38 291 ILE A N 1
ATOM 2317 C CA . ILE A 1 291 ? -15.206 8.285 -2.954 1.00 96.38 291 ILE A CA 1
ATOM 2318 C C . ILE A 1 291 ? -15.250 6.784 -2.651 1.00 96.38 291 ILE A C 1
ATOM 2320 O O . ILE A 1 291 ? -14.814 5.981 -3.473 1.00 96.38 291 ILE A O 1
ATOM 2324 N N . ILE A 1 292 ? -15.797 6.435 -1.485 1.00 97.88 292 ILE A N 1
ATOM 2325 C CA . ILE A 1 292 ? -16.201 5.077 -1.109 1.00 97.88 292 ILE A CA 1
ATOM 2326 C C . ILE A 1 292 ? -17.706 5.081 -0.817 1.00 97.88 292 ILE A C 1
ATOM 2328 O O . ILE A 1 292 ? -18.255 6.105 -0.401 1.00 97.88 292 ILE A O 1
ATOM 2332 N N . PHE A 1 293 ? -18.381 3.958 -1.034 1.00 97.88 293 PHE A N 1
ATOM 2333 C CA . PHE A 1 293 ? -19.840 3.835 -0.915 1.00 97.88 293 PHE A CA 1
ATOM 2334 C C . PHE A 1 293 ? -20.291 3.084 0.332 1.00 97.88 293 PHE A C 1
ATOM 2336 O O . PHE A 1 293 ? -21.480 3.055 0.646 1.00 97.88 293 PHE A O 1
ATOM 2343 N N . GLN A 1 294 ? -19.346 2.499 1.058 1.00 97.56 294 GLN A N 1
ATOM 2344 C CA . GLN A 1 294 ? -19.565 1.794 2.311 1.00 97.56 294 GLN A CA 1
ATOM 2345 C C . GLN A 1 294 ? -18.522 2.253 3.335 1.00 97.56 294 GLN A C 1
ATOM 2347 O O . GLN A 1 294 ? -17.503 2.849 2.988 1.00 97.56 294 GLN A O 1
ATOM 2352 N N . LYS A 1 295 ? -18.804 2.028 4.617 1.00 97.06 295 LYS A N 1
ATOM 2353 C CA . LYS A 1 295 ? -17.901 2.352 5.727 1.00 97.06 295 LYS A CA 1
ATOM 2354 C C . LYS A 1 295 ? -18.088 1.361 6.868 1.00 97.06 295 LYS A C 1
ATOM 2356 O O . LYS A 1 295 ? -19.008 0.544 6.838 1.00 97.06 295 LYS A O 1
ATOM 2361 N N . SER A 1 296 ? -17.232 1.430 7.881 1.00 97.81 296 SER A N 1
ATOM 2362 C CA . SER A 1 296 ? -17.283 0.494 9.005 1.00 97.81 296 SER A CA 1
ATOM 2363 C C . SER A 1 296 ? -18.600 0.601 9.781 1.00 97.81 296 SER A C 1
ATOM 2365 O O . SER A 1 296 ? -19.072 1.700 10.077 1.00 97.81 296 SER A O 1
ATOM 2367 N N . VAL A 1 297 ? -19.186 -0.546 10.144 1.00 97.38 297 VAL A N 1
ATOM 2368 C CA . VAL A 1 297 ? -20.433 -0.609 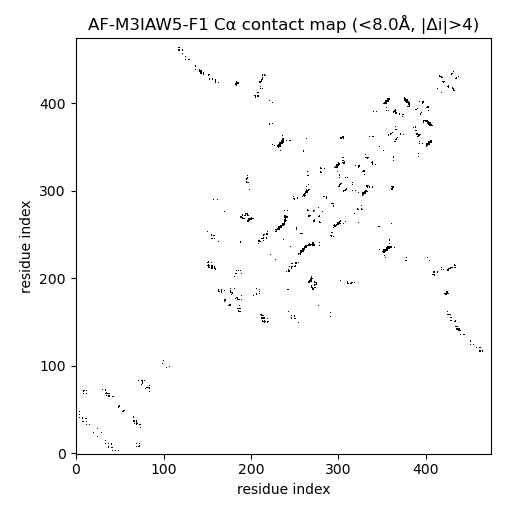10.929 1.00 97.38 297 VAL A CA 1
ATOM 2369 C C . VAL A 1 297 ? -20.189 -0.317 12.409 1.00 97.38 297 VAL A C 1
ATOM 2371 O O . VAL A 1 297 ? -21.026 0.292 13.077 1.00 97.38 297 VAL A O 1
ATOM 2374 N N . PHE A 1 298 ? -19.013 -0.703 12.902 1.00 96.81 298 PHE A N 1
ATOM 2375 C CA . PHE A 1 298 ? -18.548 -0.448 14.258 1.00 96.81 298 PHE A CA 1
ATOM 2376 C C . PHE A 1 298 ? -17.082 -0.023 14.258 1.00 96.81 298 PHE A C 1
ATOM 2378 O O . PHE A 1 298 ? -16.309 -0.383 13.365 1.00 96.81 298 PHE A O 1
ATOM 2385 N N . MET A 1 299 ? -16.693 0.707 15.302 1.00 95.38 299 MET A N 1
ATOM 2386 C CA . MET A 1 299 ? -15.296 1.003 15.591 1.00 95.38 299 MET A CA 1
ATOM 2387 C C . MET A 1 299 ? -14.928 0.662 17.030 1.00 95.38 299 MET A C 1
ATOM 2389 O O . MET A 1 299 ? -15.629 1.051 17.962 1.00 95.38 299 MET A O 1
ATOM 2393 N N . SER A 1 300 ? -13.805 -0.027 17.211 1.00 93.69 300 SER A N 1
ATOM 2394 C CA . SER A 1 300 ? -13.186 -0.258 18.516 1.00 93.69 300 SER A CA 1
ATOM 2395 C C . SER A 1 300 ? -12.073 0.758 18.781 1.00 93.69 300 SER A C 1
ATOM 2397 O O . SER A 1 300 ? -11.578 1.433 17.869 1.00 93.69 300 SER A O 1
ATOM 2399 N N . THR A 1 301 ? -11.616 0.832 20.033 1.00 91.06 301 THR A N 1
ATOM 2400 C CA . THR A 1 301 ? -10.393 1.582 20.355 1.00 91.06 301 THR A CA 1
ATOM 2401 C C . THR A 1 301 ? -9.186 0.948 19.654 1.00 91.06 301 THR A C 1
ATOM 2403 O O . THR A 1 301 ? -8.382 1.654 19.045 1.00 91.06 301 THR A O 1
ATOM 2406 N N . GLY A 1 302 ? -9.078 -0.382 19.650 1.00 86.69 302 GLY A N 1
ATOM 2407 C CA . GLY A 1 302 ? -7.917 -1.105 19.126 1.00 86.69 302 GLY A CA 1
ATOM 2408 C C . GLY A 1 302 ? -6.820 -1.306 20.171 1.00 86.69 302 GLY A C 1
ATOM 2409 O O . GLY A 1 302 ? -7.069 -1.271 21.376 1.00 86.69 302 GLY A O 1
ATOM 2410 N N . GLY A 1 303 ? -5.591 -1.539 19.711 1.00 79.25 303 GLY A N 1
ATOM 2411 C CA . GLY A 1 303 ? -4.482 -1.947 20.574 1.00 79.25 303 GLY A CA 1
ATOM 2412 C C . GLY A 1 303 ? -4.636 -3.380 21.101 1.00 79.25 303 GLY A C 1
ATOM 2413 O O . GLY A 1 303 ? -5.254 -4.241 20.462 1.00 79.25 303 GLY A O 1
ATOM 2414 N N . ILE A 1 304 ? -4.036 -3.660 22.257 1.00 74.44 304 ILE A N 1
ATOM 2415 C CA . ILE A 1 304 ? -4.155 -4.971 22.909 1.00 74.44 304 ILE A CA 1
ATOM 2416 C C . ILE A 1 304 ? -5.573 -5.102 23.491 1.00 74.44 304 ILE A C 1
ATOM 2418 O O . ILE A 1 304 ? -6.048 -4.193 24.173 1.00 74.44 304 ILE A O 1
ATOM 2422 N N . SER A 1 305 ? -6.248 -6.207 23.151 1.00 72.44 305 SER A N 1
ATOM 2423 C CA . SER A 1 305 ? -7.626 -6.558 23.559 1.00 72.44 305 SER A CA 1
ATOM 2424 C C . SER A 1 305 ? -8.724 -5.540 23.214 1.00 72.44 305 SER A C 1
ATOM 2426 O O . SER A 1 305 ? -9.781 -5.534 23.835 1.00 72.44 305 SER A O 1
ATOM 2428 N N . ASP A 1 306 ? -8.494 -4.666 22.227 1.00 78.44 306 ASP A N 1
ATOM 2429 C CA . ASP A 1 306 ? -9.393 -3.552 21.873 1.00 78.44 306 ASP A CA 1
ATOM 2430 C C . ASP A 1 306 ? -9.632 -2.513 22.987 1.00 78.44 306 ASP A C 1
ATOM 2432 O O . ASP A 1 306 ? -10.402 -1.573 22.786 1.00 78.44 306 ASP A O 1
ATOM 2436 N N . SER A 1 307 ? -8.933 -2.615 24.120 1.00 76.81 307 SER A N 1
ATOM 2437 C CA . SER A 1 307 ? -9.073 -1.707 25.268 1.00 76.81 307 SER A CA 1
ATOM 2438 C C . SER A 1 307 ? -8.058 -0.553 25.244 1.00 76.81 307 SER A C 1
ATOM 2440 O O . SER A 1 307 ? -8.020 0.274 26.157 1.00 76.81 307 SER A O 1
ATOM 2442 N N . GLY A 1 308 ? -7.200 -0.481 24.218 1.00 76.62 308 GLY A N 1
ATOM 2443 C CA . GLY A 1 308 ? -6.143 0.527 24.131 1.00 76.62 308 GLY A CA 1
ATOM 2444 C C . GLY A 1 308 ? -5.134 0.427 25.278 1.00 76.62 308 GLY A C 1
ATOM 2445 O O . GLY A 1 308 ? -4.673 1.456 25.781 1.00 76.62 308 GLY A O 1
ATOM 2446 N N . ILE A 1 309 ? -4.827 -0.793 25.735 1.00 77.56 309 ILE A N 1
ATOM 2447 C CA . ILE A 1 309 ? -3.814 -1.027 26.775 1.00 77.56 309 ILE A CA 1
ATOM 2448 C C . ILE A 1 309 ? -2.482 -0.428 26.304 1.00 77.56 309 ILE A C 1
ATOM 2450 O O . ILE A 1 309 ? -2.074 -0.626 25.160 1.00 77.56 309 ILE A O 1
ATOM 2454 N N . GLY A 1 310 ? -1.834 0.337 27.184 1.00 78.50 310 GLY A N 1
ATOM 2455 C CA . GLY A 1 310 ? -0.626 1.108 26.875 1.00 78.50 310 GLY A CA 1
ATOM 2456 C C . GLY A 1 310 ? -0.885 2.559 26.454 1.00 78.50 310 GLY A C 1
ATOM 2457 O O . GLY A 1 310 ? 0.043 3.361 26.467 1.00 78.50 310 GLY A O 1
ATOM 2458 N N . LEU A 1 311 ? -2.130 2.943 26.148 1.00 86.44 311 LEU A N 1
ATOM 2459 C CA . LEU A 1 311 ? -2.475 4.340 25.872 1.00 86.44 311 LEU A CA 1
ATOM 2460 C C . LEU A 1 311 ? -2.759 5.112 27.165 1.00 86.44 311 LEU A C 1
ATOM 2462 O O . LEU A 1 311 ? -3.340 4.590 28.119 1.00 86.44 311 LEU A O 1
ATOM 2466 N N . GLY A 1 312 ? -2.402 6.395 27.187 1.00 89.62 312 GLY A N 1
ATOM 2467 C CA . GLY A 1 312 ? -2.815 7.307 28.253 1.00 89.62 312 GLY A CA 1
ATOM 2468 C C . GLY A 1 312 ? -4.311 7.643 28.178 1.00 89.62 312 GLY A C 1
ATOM 2469 O O . GLY A 1 312 ? -4.946 7.491 27.132 1.00 89.62 312 GLY A O 1
ATOM 2470 N N . LYS A 1 313 ? -4.873 8.169 29.276 1.00 91.44 313 LYS A N 1
ATOM 2471 C CA . LYS A 1 313 ? -6.281 8.616 29.347 1.00 91.44 313 LYS A CA 1
ATOM 2472 C C . LYS A 1 313 ? -6.636 9.583 28.207 1.00 91.44 313 LYS A C 1
ATOM 2474 O O . LYS A 1 313 ? -7.598 9.343 27.486 1.00 91.44 313 LYS A O 1
ATOM 2479 N N . LYS A 1 314 ? -5.777 10.582 27.970 1.00 92.88 314 LYS A N 1
ATOM 2480 C CA . LYS A 1 314 ? -5.916 11.558 26.876 1.00 92.88 314 LYS A CA 1
ATOM 2481 C C . LYS A 1 314 ? -5.997 10.899 25.493 1.00 92.88 314 LYS A C 1
ATOM 2483 O O . LYS A 1 314 ? -6.803 11.303 24.665 1.00 92.88 314 LYS A O 1
ATOM 2488 N N . GLY A 1 315 ? -5.179 9.876 25.236 1.00 93.19 315 GLY A N 1
ATOM 2489 C CA . GLY A 1 315 ? -5.200 9.135 23.972 1.00 93.19 315 GLY A CA 1
ATOM 2490 C C . GLY A 1 315 ? -6.542 8.447 23.735 1.00 93.19 315 GLY A C 1
ATOM 2491 O O . GLY A 1 315 ? -7.153 8.622 22.683 1.00 93.19 315 GLY A O 1
ATOM 2492 N N . ARG A 1 316 ? -7.041 7.726 24.748 1.00 92.00 316 ARG A N 1
ATOM 2493 C CA . ARG A 1 316 ? -8.357 7.067 24.699 1.00 92.00 316 ARG A CA 1
ATOM 2494 C C . ARG A 1 316 ? -9.501 8.058 24.483 1.00 92.00 316 ARG A C 1
ATOM 2496 O O . ARG A 1 316 ? -10.386 7.790 23.676 1.00 92.00 316 ARG A O 1
ATOM 2503 N N . GLU A 1 317 ? -9.462 9.210 25.149 1.00 94.19 317 GLU A N 1
ATOM 2504 C CA . GLU A 1 317 ? -10.457 10.276 24.972 1.00 94.19 317 GLU A CA 1
ATOM 2505 C C . GLU A 1 317 ? -10.463 10.830 23.541 1.00 94.19 317 GLU A C 1
ATOM 2507 O O . GLU A 1 317 ? -11.535 10.983 22.953 1.00 94.19 317 GLU A O 1
ATOM 2512 N N . LEU A 1 318 ? -9.289 11.066 22.943 1.00 95.81 318 LEU A N 1
ATOM 2513 C CA . LEU A 1 318 ? -9.166 11.512 21.547 1.00 95.81 318 LEU A CA 1
ATOM 2514 C C . LEU A 1 318 ? -9.767 10.496 20.568 1.00 95.81 318 LEU A C 1
ATOM 2516 O O . LEU A 1 318 ? -10.525 10.867 19.670 1.00 95.81 318 LEU A O 1
ATOM 2520 N N . ILE A 1 319 ? -9.473 9.210 20.771 1.00 94.81 319 ILE A N 1
ATOM 2521 C CA . ILE A 1 319 ? -9.997 8.113 19.949 1.00 94.81 319 ILE A CA 1
ATOM 2522 C C . ILE A 1 319 ? -11.518 8.054 20.034 1.00 94.81 319 ILE A C 1
ATOM 2524 O O . ILE A 1 319 ? -12.205 8.082 19.013 1.00 94.81 319 ILE A O 1
ATOM 2528 N N . TRP A 1 320 ? -12.054 8.017 21.250 1.00 94.38 320 TRP A N 1
ATOM 2529 C CA . TRP A 1 320 ? -13.490 7.927 21.471 1.00 94.38 320 TRP A CA 1
ATOM 2530 C C . TRP A 1 320 ? -14.236 9.151 20.934 1.00 94.38 320 TRP A C 1
ATOM 2532 O O . TRP A 1 320 ? -15.286 9.016 20.303 1.00 94.38 320 TRP A O 1
ATOM 2542 N N . THR A 1 321 ? -13.654 10.340 21.104 1.00 96.19 321 THR A N 1
ATOM 2543 C CA . THR A 1 321 ? -14.178 11.582 20.525 1.00 96.19 321 THR A CA 1
ATOM 2544 C C . THR A 1 321 ? -14.207 11.502 19.000 1.00 96.19 321 THR A C 1
ATOM 2546 O O . THR A 1 321 ? -15.211 11.872 18.395 1.00 96.19 321 THR A O 1
ATOM 2549 N N . SER A 1 322 ? -13.154 10.973 18.363 1.00 97.19 322 SER A N 1
ATOM 2550 C CA . SER A 1 322 ? -13.117 10.807 16.904 1.00 97.19 322 SER A CA 1
ATOM 2551 C C . SER A 1 322 ? -14.137 9.783 16.390 1.00 97.19 322 SER A C 1
ATOM 2553 O O . SER A 1 322 ? -14.825 10.048 15.404 1.00 97.19 322 SER A O 1
ATOM 2555 N N . ILE A 1 323 ? -14.319 8.657 17.086 1.00 97.00 323 ILE A N 1
ATOM 2556 C CA . ILE A 1 323 ? -15.352 7.661 16.755 1.00 97.00 323 ILE A CA 1
ATOM 2557 C C . ILE A 1 323 ? -16.748 8.301 16.813 1.00 97.00 323 ILE A C 1
ATOM 2559 O O . ILE A 1 323 ? -17.502 8.239 15.838 1.00 97.00 323 ILE A O 1
ATOM 2563 N N . ARG A 1 324 ? -17.075 8.972 17.927 1.00 96.69 324 ARG A N 1
ATOM 2564 C CA . ARG A 1 324 ? -18.392 9.592 18.135 1.00 96.69 324 ARG A CA 1
ATOM 2565 C C . ARG A 1 324 ? -18.675 10.730 17.164 1.00 96.69 324 ARG A C 1
ATOM 2567 O O . ARG A 1 324 ? -19.738 10.738 16.550 1.00 96.69 324 ARG A O 1
ATOM 2574 N N . LYS A 1 325 ? -17.739 11.670 16.987 1.00 96.62 325 LYS A N 1
ATOM 2575 C CA . LYS A 1 325 ? -17.948 12.842 16.114 1.00 96.62 325 LYS A CA 1
ATOM 2576 C C . LYS A 1 325 ? -18.160 12.447 14.645 1.00 96.62 325 LYS A C 1
ATOM 2578 O O . LYS A 1 325 ? -18.798 13.182 13.900 1.00 96.62 325 LYS A O 1
ATOM 2583 N N . ASN A 1 326 ? -17.656 11.280 14.231 1.00 97.62 326 ASN A N 1
ATOM 2584 C CA . ASN A 1 326 ? -17.855 10.741 12.886 1.00 97.62 326 ASN A CA 1
ATOM 2585 C C . ASN A 1 326 ? -19.092 9.835 12.746 1.00 97.62 326 ASN A C 1
ATOM 2587 O O . ASN A 1 326 ? -19.377 9.360 11.645 1.00 97.62 326 ASN A O 1
ATOM 2591 N N . GLY A 1 327 ? -19.859 9.642 13.824 1.00 96.06 327 GLY A N 1
ATOM 2592 C CA . GLY A 1 327 ? -21.123 8.907 13.812 1.00 96.06 327 GLY A CA 1
ATOM 2593 C C . GLY A 1 327 ? -20.970 7.387 13.767 1.00 96.06 327 GLY A C 1
ATOM 2594 O O . GLY A 1 327 ? -21.887 6.704 13.318 1.00 96.06 327 GLY A O 1
ATOM 2595 N N . TYR A 1 328 ? -19.825 6.848 14.194 1.00 97.25 328 TYR A N 1
ATOM 2596 C CA . TYR A 1 328 ? -19.632 5.401 14.287 1.00 97.25 328 TYR A CA 1
ATOM 2597 C C . TYR A 1 328 ? -20.151 4.856 15.613 1.00 97.25 328 TYR A C 1
ATOM 2599 O O . TYR A 1 328 ? -19.999 5.477 16.669 1.00 97.25 328 TYR A O 1
ATOM 2607 N N . LYS A 1 329 ? -20.719 3.649 15.569 1.00 96.31 329 LYS A N 1
ATOM 2608 C CA . LYS A 1 329 ? -21.048 2.898 16.779 1.00 96.31 329 LYS A CA 1
ATOM 2609 C C . LYS A 1 329 ? -19.757 2.389 17.414 1.00 96.31 329 LYS A C 1
ATOM 2611 O O . LYS A 1 329 ? -18.922 1.788 16.740 1.00 96.31 329 LYS A O 1
ATOM 2616 N N . TYR A 1 330 ? -19.596 2.636 18.708 1.00 94.88 330 TYR A N 1
ATOM 2617 C CA . TYR A 1 330 ? -18.441 2.155 19.457 1.00 94.88 330 TYR A CA 1
ATOM 2618 C C . TYR A 1 330 ? -18.639 0.691 19.859 1.00 94.88 330 TYR A C 1
ATOM 2620 O O . TYR A 1 330 ? -19.660 0.360 20.459 1.00 94.88 330 TYR A O 1
ATOM 2628 N N . LEU A 1 331 ? -17.665 -0.164 19.549 1.00 93.06 331 LEU A N 1
ATOM 2629 C CA . LEU A 1 331 ? -17.613 -1.542 20.030 1.00 93.06 331 LEU A CA 1
ATOM 2630 C C . LEU A 1 331 ? -16.779 -1.582 21.312 1.00 93.06 331 LEU A C 1
ATOM 2632 O O . LEU A 1 331 ? -15.548 -1.521 21.260 1.00 93.06 331 LEU A O 1
ATOM 2636 N N . SER A 1 332 ? -17.451 -1.632 22.461 1.00 90.25 332 SER A N 1
ATOM 2637 C CA . SER A 1 332 ? -16.788 -1.791 23.754 1.00 90.25 332 SER A CA 1
ATOM 2638 C C . SER A 1 332 ? -16.312 -3.228 23.955 1.00 90.25 332 SER A C 1
ATOM 2640 O O . SER A 1 332 ? -16.960 -4.176 23.509 1.00 90.25 332 SER A O 1
ATOM 2642 N N . SER A 1 333 ? -15.191 -3.363 24.655 1.00 86.25 333 SER A N 1
ATOM 2643 C CA . SER A 1 333 ? -14.545 -4.633 24.962 1.00 86.25 333 SER A CA 1
ATOM 2644 C C . SER A 1 333 ? -14.010 -4.597 26.388 1.00 86.25 333 SER A C 1
ATOM 2646 O O . SER A 1 333 ? -13.214 -3.706 26.711 1.00 86.25 333 SER A O 1
ATOM 2648 N N . ASP A 1 334 ? -14.429 -5.565 27.198 1.00 85.69 334 ASP A N 1
ATOM 2649 C CA . ASP A 1 334 ? -13.932 -5.758 28.564 1.00 85.69 334 ASP A CA 1
ATOM 2650 C C . ASP A 1 334 ? -12.767 -6.763 28.612 1.00 85.69 334 ASP A C 1
ATOM 2652 O O . ASP A 1 334 ? -11.879 -6.658 29.459 1.00 85.69 334 ASP A O 1
ATOM 2656 N N . SER A 1 335 ? -12.724 -7.705 27.664 1.00 86.25 335 SER A N 1
ATOM 2657 C CA . SER A 1 335 ? -11.648 -8.688 27.506 1.00 86.25 335 SER A CA 1
ATOM 2658 C C . SER A 1 335 ? -11.417 -9.049 26.035 1.00 86.25 335 SER A C 1
ATOM 2660 O O . SER A 1 335 ? -12.177 -8.674 25.142 1.00 86.25 335 SER A O 1
ATOM 2662 N N . PHE A 1 336 ? -10.353 -9.807 25.766 1.00 86.25 336 PHE A N 1
ATOM 2663 C CA . PHE A 1 336 ? -10.091 -10.328 24.426 1.00 86.25 336 PHE A CA 1
ATOM 2664 C C . PHE A 1 336 ? -11.261 -11.180 23.901 1.00 86.25 336 PHE A C 1
ATOM 2666 O O . PHE A 1 336 ? -11.705 -10.993 22.768 1.00 86.25 336 PHE A O 1
ATOM 2673 N N . GLU A 1 337 ? -11.769 -12.081 24.741 1.00 88.31 337 GLU A N 1
ATOM 2674 C CA . GLU A 1 337 ? -12.858 -13.016 24.452 1.00 88.31 337 GLU A CA 1
ATOM 2675 C C . GLU A 1 337 ? -14.173 -12.272 24.212 1.00 88.31 337 GLU A C 1
ATOM 2677 O O . GLU A 1 337 ? -14.883 -12.573 23.254 1.00 88.31 337 GLU A O 1
ATOM 2682 N N . ASP A 1 338 ? -14.466 -11.254 25.026 1.00 90.75 338 ASP A N 1
ATOM 2683 C CA . ASP A 1 338 ? -15.638 -10.394 24.851 1.00 90.75 338 ASP A CA 1
ATOM 2684 C C . ASP A 1 338 ? -15.603 -9.659 23.498 1.00 90.75 338 ASP A C 1
ATOM 2686 O O . ASP A 1 338 ? -16.581 -9.688 22.746 1.00 90.75 338 ASP A O 1
ATOM 2690 N N . SER A 1 339 ? -14.455 -9.078 23.115 1.00 91.19 339 SER A N 1
ATOM 2691 C CA . SER A 1 339 ? -14.307 -8.476 21.779 1.00 91.19 339 SER A CA 1
ATOM 2692 C C . SER A 1 339 ? -14.477 -9.502 20.659 1.00 91.19 339 SER A C 1
ATOM 2694 O O . SER A 1 339 ? -15.143 -9.223 19.659 1.00 91.19 339 SER A O 1
ATOM 2696 N N . LEU A 1 340 ? -13.890 -10.694 20.809 1.00 91.38 340 LEU A N 1
ATOM 2697 C CA . LEU A 1 340 ? -13.989 -11.762 19.817 1.00 91.38 340 LEU A CA 1
ATOM 2698 C C . LEU A 1 340 ? -15.455 -12.152 19.578 1.00 91.38 340 LEU A C 1
ATOM 2700 O O . LEU A 1 340 ? -15.904 -12.156 18.431 1.00 91.38 340 LEU A O 1
ATOM 2704 N N . LEU A 1 341 ? -16.206 -12.409 20.653 1.00 92.62 341 LEU A N 1
ATOM 2705 C CA . LEU A 1 341 ? -17.619 -12.785 20.594 1.00 92.62 341 LEU A CA 1
ATOM 2706 C C . LEU A 1 341 ? -18.474 -11.683 19.965 1.00 92.62 341 LEU A C 1
ATOM 2708 O O . LEU A 1 341 ? -19.211 -11.950 19.017 1.00 92.62 341 LEU A O 1
ATOM 2712 N N . LYS A 1 342 ? -18.325 -10.430 20.411 1.00 94.88 342 LYS A N 1
ATOM 2713 C CA . LYS A 1 342 ? -19.069 -9.288 19.855 1.00 94.88 342 LYS A CA 1
ATOM 2714 C C . LYS A 1 342 ? -18.778 -9.058 18.372 1.00 94.88 342 LYS A C 1
ATOM 2716 O O . LYS A 1 342 ? -19.679 -8.728 17.606 1.00 94.88 342 LYS A O 1
ATOM 2721 N N . ARG A 1 343 ? -17.524 -9.226 17.936 1.00 94.31 343 ARG A N 1
ATOM 2722 C CA . ARG A 1 343 ? -17.159 -9.115 16.514 1.00 94.31 343 ARG A CA 1
ATOM 2723 C C . ARG A 1 343 ? -17.791 -10.234 15.691 1.00 94.31 343 ARG A C 1
ATOM 2725 O O . ARG A 1 343 ? -18.300 -9.953 14.611 1.00 94.31 343 ARG A O 1
ATOM 2732 N N . MET A 1 344 ? -17.772 -11.470 16.193 1.00 94.38 344 MET A N 1
ATOM 2733 C CA . MET A 1 344 ? -18.418 -12.597 15.516 1.00 94.38 344 MET A CA 1
ATOM 2734 C C . MET A 1 344 ? -19.929 -12.406 15.408 1.00 94.38 344 MET A C 1
ATOM 2736 O O . MET A 1 344 ? -20.468 -12.647 14.336 1.00 94.38 344 MET A O 1
ATOM 2740 N N . ASP A 1 345 ? -20.594 -11.905 16.450 1.00 95.62 345 ASP A N 1
ATOM 2741 C CA . ASP A 1 345 ? -22.026 -11.579 16.408 1.00 95.62 345 ASP A CA 1
ATOM 2742 C C . ASP A 1 345 ? -22.351 -10.568 15.293 1.00 95.62 345 ASP A C 1
ATOM 2744 O O . ASP A 1 345 ? -23.218 -10.798 14.451 1.00 95.62 345 ASP A O 1
ATOM 2748 N N . VAL A 1 346 ? -21.559 -9.494 15.191 1.00 96.06 346 VAL A N 1
ATOM 2749 C CA . VAL A 1 346 ? -21.704 -8.497 14.119 1.00 96.06 346 VAL A CA 1
ATOM 2750 C C . VAL A 1 346 ? -21.488 -9.113 12.733 1.00 96.06 346 VAL A C 1
ATOM 2752 O O . VAL A 1 346 ? -22.280 -8.862 11.818 1.00 96.06 346 VAL A O 1
ATOM 2755 N N . TYR A 1 347 ? -20.427 -9.903 12.545 1.00 96.25 347 TYR A N 1
ATOM 2756 C CA . TYR A 1 347 ? -20.135 -10.488 11.236 1.00 96.25 347 TYR A CA 1
ATOM 2757 C C . TYR A 1 347 ? -21.135 -11.577 10.827 1.00 96.25 347 TYR A C 1
ATOM 2759 O O . TYR A 1 347 ? -21.481 -11.655 9.652 1.00 96.25 347 TYR A O 1
ATOM 2767 N N . ASN A 1 348 ? -21.650 -12.354 11.782 1.00 93.50 348 ASN A N 1
ATOM 2768 C CA . ASN A 1 348 ? -22.617 -13.429 11.545 1.00 93.50 348 ASN A CA 1
ATOM 2769 C C . ASN A 1 348 ? -24.031 -12.922 11.226 1.00 93.50 348 ASN A C 1
ATOM 2771 O O . ASN A 1 348 ? -24.915 -13.726 10.938 1.00 93.50 348 ASN A O 1
ATOM 2775 N N . SER A 1 349 ? -24.254 -11.603 11.227 1.00 92.62 349 SER A N 1
ATOM 2776 C CA . SER A 1 349 ? -25.528 -11.010 10.802 1.00 92.62 349 SER A CA 1
ATOM 2777 C C . SER A 1 349 ? -25.929 -11.386 9.369 1.00 92.62 349 SER A C 1
ATOM 2779 O O . SER A 1 349 ? -27.111 -11.333 9.038 1.00 92.62 349 SER A O 1
ATOM 2781 N N . HIS A 1 350 ? -24.966 -11.764 8.521 1.00 94.00 350 HIS A N 1
ATOM 2782 C CA . HIS A 1 350 ? -25.191 -12.255 7.162 1.00 94.00 350 HIS A CA 1
ATOM 2783 C C . HIS A 1 350 ? -24.192 -13.373 6.816 1.00 94.00 350 HIS A C 1
ATOM 2785 O O . HIS A 1 350 ? -23.108 -13.418 7.396 1.00 94.00 350 HIS A O 1
ATOM 2791 N N . PRO A 1 351 ? -24.492 -14.245 5.834 1.00 95.69 351 PRO A N 1
ATOM 2792 C CA . PRO A 1 351 ? -23.527 -15.225 5.339 1.00 95.69 351 PRO A CA 1
ATOM 2793 C C . PRO A 1 351 ? -22.287 -14.543 4.746 1.00 95.69 351 PRO A C 1
ATOM 2795 O O . PRO A 1 351 ? -22.405 -13.762 3.803 1.00 95.69 351 PRO A O 1
ATOM 2798 N N . VAL A 1 352 ? -21.106 -14.846 5.289 1.00 97.00 352 VAL A N 1
ATOM 2799 C CA . VAL A 1 352 ? -19.815 -14.276 4.869 1.00 97.00 352 VAL A CA 1
ATOM 2800 C C . VAL A 1 352 ? -19.079 -15.252 3.954 1.00 97.00 352 VAL A C 1
ATOM 2802 O O . VAL A 1 352 ? -18.841 -16.397 4.329 1.00 97.00 352 VAL A O 1
ATOM 2805 N N . ALA A 1 353 ? -18.670 -14.784 2.775 1.00 97.12 353 ALA A N 1
ATOM 2806 C CA . ALA A 1 353 ? -17.922 -15.575 1.795 1.00 97.12 353 ALA A CA 1
ATOM 2807 C C . ALA A 1 353 ? -16.393 -15.453 1.944 1.00 97.12 353 ALA A C 1
ATOM 2809 O O . ALA A 1 353 ? -15.653 -16.328 1.500 1.00 97.12 353 ALA A O 1
ATOM 2810 N N . LEU A 1 354 ? -15.907 -14.371 2.560 1.00 97.25 354 LEU A N 1
ATOM 2811 C CA . LEU A 1 354 ? -14.484 -14.109 2.791 1.00 97.25 354 LEU A CA 1
ATOM 2812 C C . LEU A 1 354 ? -14.309 -13.234 4.034 1.00 97.25 354 LEU A C 1
ATOM 2814 O O . LEU A 1 354 ? -14.998 -12.221 4.179 1.00 97.25 354 LEU A O 1
ATOM 2818 N N . TYR A 1 355 ? -13.336 -13.567 4.882 1.00 96.50 355 TYR A N 1
ATOM 2819 C CA . TYR A 1 355 ? -12.859 -12.654 5.921 1.00 96.50 355 TYR A CA 1
ATOM 2820 C C . TYR A 1 355 ? -11.571 -11.947 5.487 1.00 96.50 355 TYR A C 1
ATOM 2822 O O . TYR A 1 355 ? -10.629 -12.582 5.023 1.00 96.50 355 TYR A O 1
ATOM 2830 N N . VAL A 1 356 ? -11.497 -10.628 5.651 1.00 97.00 356 VAL A N 1
ATOM 2831 C CA . VAL A 1 356 ? -10.342 -9.801 5.285 1.00 97.00 356 VAL A CA 1
ATOM 2832 C C . VAL A 1 356 ? -9.734 -9.179 6.537 1.00 97.00 356 VAL A C 1
ATOM 2834 O O . VAL A 1 356 ? -10.430 -8.576 7.349 1.00 97.00 356 VAL A O 1
ATOM 2837 N N . ASN A 1 357 ? -8.415 -9.279 6.690 1.00 94.88 357 ASN A N 1
ATOM 2838 C CA . ASN A 1 357 ? -7.695 -8.689 7.815 1.00 94.88 357 ASN A CA 1
ATOM 2839 C C . ASN A 1 357 ? -6.603 -7.724 7.335 1.00 94.88 357 ASN A C 1
ATOM 2841 O O . ASN A 1 357 ? -5.647 -8.154 6.684 1.00 94.88 357 ASN A O 1
ATOM 2845 N N . ILE A 1 358 ? -6.706 -6.444 7.720 1.00 94.19 358 ILE A N 1
ATOM 2846 C CA . ILE A 1 358 ? -5.760 -5.376 7.357 1.00 94.19 358 ILE A CA 1
ATOM 2847 C C . ILE A 1 358 ? -5.173 -4.723 8.614 1.00 94.19 358 ILE A C 1
ATOM 2849 O O . ILE A 1 358 ? -5.851 -4.068 9.408 1.00 94.19 358 ILE A O 1
ATOM 2853 N N . GLY A 1 359 ? -3.860 -4.879 8.795 1.00 80.00 359 GLY A N 1
ATOM 2854 C CA . GLY A 1 359 ? -3.120 -4.293 9.918 1.00 80.00 359 GLY A CA 1
ATOM 2855 C C . GLY A 1 359 ? -3.231 -5.059 11.243 1.00 80.00 359 GLY A C 1
ATOM 2856 O O . GLY A 1 359 ? -2.472 -4.756 12.161 1.00 80.00 359 GLY A O 1
ATOM 2857 N N . GLY A 1 360 ? -4.070 -6.100 11.319 1.00 63.75 360 GLY A N 1
ATOM 2858 C CA . GLY A 1 360 ? -3.963 -7.158 12.325 1.00 63.75 360 GLY A CA 1
ATOM 2859 C C . GLY A 1 360 ? -4.082 -6.665 13.761 1.00 63.75 360 GLY A C 1
ATOM 2860 O O . GLY A 1 360 ? -3.139 -6.804 14.543 1.00 63.75 360 GLY A O 1
ATOM 2861 N N . GLY A 1 361 ? -5.235 -6.104 14.128 1.00 71.88 361 GLY A N 1
ATOM 2862 C CA . GLY A 1 361 ? -5.579 -5.948 15.541 1.00 71.88 361 GLY A CA 1
ATOM 2863 C C . GLY A 1 361 ? -5.452 -7.289 16.274 1.00 71.88 361 GLY A C 1
ATOM 2864 O O . GLY A 1 361 ? -5.605 -8.354 15.673 1.00 71.88 361 GLY A O 1
ATOM 2865 N N . THR A 1 362 ? -5.147 -7.243 17.568 1.00 71.56 362 THR A N 1
ATOM 2866 C CA . THR A 1 362 ? -4.876 -8.444 18.375 1.00 71.56 362 THR A CA 1
ATOM 2867 C C . THR A 1 362 ? -6.014 -9.466 18.284 1.00 71.56 362 THR A C 1
ATOM 2869 O O . THR A 1 362 ? -5.753 -10.651 18.166 1.00 71.56 362 THR A O 1
ATOM 2872 N N . VAL A 1 363 ? -7.270 -9.014 18.230 1.00 76.62 363 VAL A N 1
ATOM 2873 C CA . VAL A 1 363 ? -8.466 -9.874 18.113 1.00 76.62 363 VAL A CA 1
ATOM 2874 C C . VAL A 1 363 ? -8.639 -10.465 16.706 1.00 76.62 363 VAL A C 1
ATOM 2876 O O . VAL A 1 363 ? -9.099 -11.593 16.545 1.00 76.62 363 VAL A O 1
ATOM 2879 N N . SER A 1 364 ? -8.212 -9.745 15.665 1.00 77.56 364 SER A N 1
ATOM 2880 C CA . SER A 1 364 ? -8.324 -10.199 14.272 1.00 77.56 364 SER A CA 1
ATOM 2881 C C . SER A 1 364 ? -7.326 -11.302 13.916 1.00 77.56 364 SER A C 1
ATOM 2883 O O . SER A 1 364 ? -7.626 -12.149 13.081 1.00 77.56 364 SER A O 1
ATOM 2885 N N . SER A 1 365 ? -6.130 -11.282 14.514 1.00 70.50 365 SER A N 1
ATOM 2886 C CA . SER A 1 365 ? -5.008 -12.158 14.128 1.00 70.50 365 SER A CA 1
ATOM 2887 C C . SER A 1 365 ? -4.268 -12.821 15.293 1.00 70.50 365 SER A C 1
ATOM 2889 O O . SER A 1 365 ? -3.279 -13.496 15.070 1.00 70.50 365 SER A O 1
ATOM 2891 N N . GLY A 1 366 ? -4.663 -12.600 16.540 1.00 67.44 366 GLY A N 1
ATOM 2892 C CA . GLY A 1 366 ? -3.864 -12.998 17.698 1.00 67.44 366 GLY A CA 1
ATOM 2893 C C . GLY A 1 366 ? -2.735 -12.009 18.023 1.00 67.44 366 GLY A C 1
ATOM 2894 O O . GLY A 1 366 ? -2.553 -10.963 17.379 1.00 67.44 366 GLY A O 1
ATOM 2895 N N . THR A 1 367 ? -1.985 -12.321 19.081 1.00 61.50 367 THR A N 1
ATOM 2896 C CA . THR A 1 367 ? -0.915 -11.473 19.625 1.00 61.50 367 THR A CA 1
ATOM 2897 C C . THR A 1 367 ? 0.302 -11.389 18.700 1.00 61.50 367 THR A C 1
ATOM 2899 O O . THR A 1 367 ? 0.521 -12.205 17.810 1.00 61.50 367 THR A O 1
ATOM 2902 N N . SER A 1 368 ? 1.130 -10.356 18.877 1.00 56.22 368 SER A N 1
ATOM 2903 C CA . SER A 1 368 ? 2.316 -10.114 18.037 1.00 56.22 368 SER A CA 1
ATOM 2904 C C . SER A 1 368 ? 3.311 -11.280 17.998 1.00 56.22 368 SER A C 1
ATOM 2906 O O . SER A 1 368 ? 4.004 -11.435 16.994 1.00 56.22 368 SER A O 1
ATOM 2908 N N . LEU A 1 369 ? 3.355 -12.101 19.050 1.00 51.44 369 LEU A N 1
ATOM 2909 C CA . LEU A 1 369 ? 4.206 -13.289 19.143 1.00 51.44 369 LEU A CA 1
ATOM 2910 C C . LEU A 1 369 ? 3.766 -14.401 18.176 1.00 51.44 369 LEU A C 1
ATOM 2912 O O . LEU A 1 369 ? 4.616 -15.067 17.592 1.00 51.44 369 LEU A O 1
ATOM 2916 N N . SER A 1 370 ? 2.462 -14.545 17.933 1.00 54.97 370 SER A N 1
ATOM 2917 C CA . SER A 1 370 ? 1.884 -15.592 17.082 1.00 54.97 370 SER A CA 1
ATOM 2918 C C . SER A 1 370 ? 1.624 -15.149 15.635 1.00 54.97 370 SER A C 1
ATOM 2920 O O . SER A 1 370 ? 1.494 -15.986 14.744 1.00 54.97 370 SER A O 1
ATOM 2922 N N . LYS A 1 371 ? 1.675 -13.841 15.333 1.00 58.34 371 LYS A N 1
ATOM 2923 C CA . LYS A 1 371 ? 1.487 -13.298 13.967 1.00 58.34 371 LYS A CA 1
ATOM 2924 C C . LYS A 1 371 ? 2.429 -13.860 12.898 1.00 58.34 371 LYS A C 1
ATOM 2926 O O . LYS A 1 371 ? 2.075 -13.848 11.724 1.00 58.34 371 LYS A O 1
ATOM 2931 N N . LYS A 1 372 ? 3.627 -14.331 13.267 1.00 62.56 372 LYS A N 1
ATOM 2932 C CA . LYS A 1 372 ? 4.578 -14.925 12.306 1.00 62.56 372 LYS A CA 1
ATOM 2933 C C . LYS A 1 372 ? 4.095 -16.260 11.730 1.00 62.56 372 LYS A C 1
ATOM 2935 O O . LYS A 1 372 ? 4.549 -16.628 10.654 1.00 62.56 372 LYS A O 1
ATOM 2940 N N . GLN A 1 373 ? 3.205 -16.955 12.436 1.00 65.44 373 GLN A N 1
ATOM 2941 C CA . GLN A 1 373 ? 2.686 -18.268 12.048 1.00 65.44 373 GLN A CA 1
ATOM 2942 C C . GLN A 1 373 ? 1.466 -18.163 11.121 1.00 65.44 373 GLN A C 1
ATOM 2944 O O . GLN A 1 373 ? 1.042 -19.160 10.546 1.00 65.44 373 GLN A O 1
ATOM 2949 N N . ILE A 1 374 ? 0.907 -16.961 10.950 1.00 69.25 374 ILE A N 1
ATOM 2950 C CA . ILE A 1 374 ? -0.291 -16.742 10.141 1.00 69.25 374 ILE A CA 1
ATOM 2951 C C . ILE A 1 374 ? 0.103 -16.690 8.663 1.00 69.25 374 ILE A C 1
ATOM 2953 O O . ILE A 1 374 ? 0.919 -15.838 8.283 1.00 69.25 374 ILE A O 1
ATOM 2957 N N . PRO A 1 375 ? -0.487 -17.543 7.808 1.00 74.94 375 PRO A N 1
ATOM 2958 C CA . PRO A 1 375 ? -0.219 -17.499 6.380 1.00 74.94 375 PRO A CA 1
ATOM 2959 C C . PRO A 1 375 ? -0.628 -16.143 5.786 1.00 74.94 375 PRO A C 1
ATOM 2961 O O . PRO A 1 375 ? -1.598 -15.513 6.210 1.00 74.94 375 PRO A O 1
ATOM 2964 N N . LYS A 1 376 ? 0.152 -15.661 4.817 1.00 84.31 376 LYS A N 1
ATOM 2965 C CA . LYS A 1 376 ? -0.044 -14.346 4.187 1.00 84.31 376 LYS A CA 1
ATOM 2966 C C . LYS A 1 376 ? -0.833 -14.493 2.891 1.00 84.31 376 LYS A C 1
ATOM 2968 O O . LYS A 1 376 ? -0.669 -15.480 2.182 1.00 84.31 376 LYS A O 1
ATOM 2973 N N . GLY A 1 377 ? -1.611 -13.475 2.533 1.00 87.00 377 GLY A N 1
ATOM 2974 C CA . GLY A 1 377 ? -2.427 -13.500 1.321 1.00 87.00 377 GLY A CA 1
ATOM 2975 C C . GLY A 1 377 ? -3.721 -14.286 1.519 1.00 87.00 377 GLY A C 1
ATOM 2976 O O . GLY A 1 377 ? -4.336 -14.190 2.578 1.00 87.00 377 GLY A O 1
ATOM 2977 N N . VAL A 1 378 ? -4.161 -14.998 0.480 1.00 87.00 378 VAL A N 1
ATOM 2978 C CA . VAL A 1 378 ? -5.369 -15.834 0.535 1.00 87.00 378 VAL A CA 1
ATOM 2979 C C . VAL A 1 378 ? -5.016 -17.159 1.200 1.00 87.00 378 VAL A C 1
ATOM 2981 O O . VAL A 1 378 ? -4.147 -17.881 0.719 1.00 87.00 378 VAL A O 1
ATOM 2984 N N . VAL A 1 379 ? -5.707 -17.466 2.290 1.00 86.00 379 VAL A N 1
ATOM 2985 C CA . VAL A 1 379 ? -5.556 -18.685 3.080 1.00 86.00 379 VAL A CA 1
ATOM 2986 C C . VAL A 1 379 ? -6.836 -19.493 2.939 1.00 86.00 379 VAL A C 1
ATOM 2988 O O . VAL A 1 379 ? -7.917 -19.013 3.288 1.00 86.00 379 VAL A O 1
ATOM 2991 N N . LEU A 1 380 ? -6.712 -20.698 2.388 1.00 81.56 380 LEU A N 1
ATOM 2992 C CA . LEU A 1 380 ? -7.814 -21.645 2.248 1.00 81.56 380 LEU A CA 1
ATOM 2993 C C . LEU A 1 380 ? -7.860 -22.582 3.458 1.00 81.56 380 LEU A C 1
ATOM 2995 O O . LEU A 1 380 ? -6.850 -22.820 4.115 1.00 81.56 380 LEU A O 1
ATOM 2999 N N . SER A 1 381 ? -9.047 -23.116 3.738 1.00 66.25 381 SER A N 1
ATOM 3000 C CA . SER A 1 381 ? -9.327 -23.968 4.900 1.00 66.25 381 SER A CA 1
ATOM 3001 C C . SER A 1 381 ? -8.536 -25.278 4.956 1.00 66.25 381 SER A C 1
ATOM 3003 O O . SER A 1 381 ? -8.484 -25.890 6.017 1.00 66.25 381 SER A O 1
ATOM 3005 N N . GLU A 1 382 ? -7.953 -25.729 3.847 1.00 60.50 382 GLU A N 1
ATOM 3006 C CA . GLU A 1 382 ? -7.277 -27.034 3.734 1.00 60.50 382 GLU A CA 1
ATOM 3007 C C . GLU A 1 382 ? -5.930 -27.097 4.474 1.00 60.50 382 GLU A C 1
ATOM 3009 O O . GLU A 1 382 ? -5.238 -28.111 4.445 1.00 60.50 382 GLU A O 1
ATOM 3014 N N . VAL A 1 383 ? -5.539 -26.023 5.163 1.00 57.81 383 VAL A N 1
ATOM 3015 C CA . VAL A 1 383 ? -4.345 -26.004 6.007 1.00 57.81 383 VAL A CA 1
ATOM 3016 C C . VAL A 1 383 ? -4.659 -26.694 7.341 1.00 57.81 383 VAL A C 1
ATOM 3018 O O . VAL A 1 383 ? -4.843 -26.054 8.373 1.00 57.81 383 VAL A O 1
ATOM 3021 N N . GLU A 1 384 ? -4.737 -28.023 7.308 1.00 49.53 384 GLU A N 1
ATOM 3022 C CA . GLU A 1 384 ? -5.174 -28.900 8.406 1.00 49.53 384 GLU A CA 1
ATOM 3023 C C . GLU A 1 384 ? -4.195 -29.013 9.598 1.00 49.53 384 GLU A C 1
ATOM 3025 O O . GLU A 1 384 ? -4.363 -29.873 10.456 1.00 49.53 384 GLU A O 1
ATOM 3030 N N . SER A 1 385 ? -3.166 -28.163 9.713 1.00 52.25 385 SER A N 1
ATOM 3031 C CA . SER A 1 385 ? -2.086 -28.412 10.685 1.00 52.25 385 SER A CA 1
ATOM 3032 C C . SER A 1 385 ? -1.394 -27.187 11.293 1.00 52.25 385 SER A C 1
ATOM 3034 O O . SER A 1 385 ? -0.295 -27.332 11.829 1.00 52.25 385 SER A O 1
ATOM 3036 N N . ILE A 1 386 ? -1.967 -25.979 11.216 1.00 61.50 386 ILE A N 1
ATOM 3037 C CA . ILE A 1 386 ? -1.369 -24.810 11.889 1.00 61.50 386 ILE A CA 1
ATOM 3038 C C . ILE A 1 386 ? -2.121 -24.527 13.187 1.00 61.50 386 ILE A C 1
ATOM 3040 O O . ILE A 1 386 ? -3.283 -24.120 13.176 1.00 61.50 386 ILE A O 1
ATOM 3044 N N . GLU A 1 387 ? -1.428 -24.701 14.311 1.00 71.06 387 GLU A N 1
ATOM 3045 C CA . GLU A 1 387 ? -1.901 -24.301 15.633 1.00 71.06 387 GLU A CA 1
ATOM 3046 C C . GLU A 1 387 ? -1.924 -22.765 15.719 1.00 71.06 387 GLU A C 1
ATOM 3048 O O . GLU A 1 387 ? -0.959 -22.105 16.100 1.00 71.06 387 GLU A O 1
ATOM 3053 N N . LEU A 1 388 ? -3.023 -22.173 15.249 1.00 71.94 388 LEU A N 1
ATOM 3054 C CA . LEU A 1 388 ? -3.213 -20.727 15.240 1.00 71.94 388 LEU A CA 1
ATOM 3055 C C . LEU A 1 388 ? -3.701 -20.223 16.610 1.00 71.94 388 LEU A C 1
ATOM 3057 O O . LEU A 1 388 ? -4.471 -20.914 17.293 1.00 71.94 388 LEU A O 1
ATOM 3061 N N . PRO A 1 389 ? -3.328 -18.989 16.997 1.00 74.31 389 PRO A N 1
ATOM 3062 C CA . PRO A 1 389 ? -3.890 -18.339 18.173 1.00 74.31 389 PRO A CA 1
ATOM 3063 C C . PRO A 1 389 ? -5.386 -18.077 17.975 1.00 74.31 389 PRO A C 1
ATOM 3065 O O . PRO A 1 389 ? -5.839 -17.799 16.855 1.00 74.31 389 PRO A O 1
ATOM 3068 N N . ASP A 1 390 ? -6.145 -18.098 19.069 1.00 82.19 390 ASP A N 1
ATOM 3069 C CA . ASP A 1 390 ? -7.551 -17.698 19.034 1.00 82.19 390 ASP A CA 1
ATOM 3070 C C . ASP A 1 390 ? -7.672 -16.282 18.475 1.00 82.19 390 ASP A C 1
ATOM 3072 O O . ASP A 1 390 ? -6.922 -15.373 18.835 1.00 82.19 390 ASP A O 1
ATOM 3076 N N . SER A 1 391 ? -8.531 -16.142 17.470 1.00 88.81 391 SER A N 1
ATOM 3077 C CA . SER A 1 391 ? -8.681 -14.938 16.660 1.00 88.81 391 SER A CA 1
ATOM 3078 C C . SER A 1 391 ? -9.835 -15.112 15.681 1.00 88.81 391 SER A C 1
ATOM 3080 O O . SER A 1 391 ? -10.191 -16.238 15.334 1.00 88.81 391 SER A O 1
ATOM 3082 N N . ILE A 1 392 ? -10.352 -14.000 15.153 1.00 90.31 392 ILE A N 1
ATOM 3083 C CA . ILE A 1 392 ? -11.370 -14.032 14.092 1.00 90.31 392 ILE A CA 1
ATOM 3084 C C . ILE A 1 392 ? -10.871 -14.830 12.876 1.00 90.31 392 ILE A C 1
ATOM 3086 O O . ILE A 1 392 ? -11.618 -15.611 12.293 1.00 90.31 392 ILE A O 1
ATOM 3090 N N . LEU A 1 393 ? -9.590 -14.678 12.521 1.00 89.25 393 LEU A N 1
ATOM 3091 C CA . LEU A 1 393 ? -8.966 -15.425 11.429 1.00 89.25 393 LEU A CA 1
ATOM 3092 C C . LEU A 1 393 ? -9.041 -16.940 11.653 1.00 89.25 393 LEU A C 1
ATOM 3094 O O . LEU A 1 393 ? -9.477 -17.658 10.756 1.00 89.25 393 LEU A O 1
ATOM 3098 N N . LYS A 1 394 ? -8.655 -17.424 12.841 1.00 88.19 394 LYS A N 1
ATOM 3099 C CA . LYS A 1 394 ? -8.743 -18.851 13.184 1.00 88.19 394 LYS A CA 1
ATOM 3100 C C . LYS A 1 394 ? -10.188 -19.341 13.130 1.00 88.19 394 LYS A C 1
ATOM 3102 O O . LYS A 1 394 ? -10.438 -20.407 12.577 1.00 88.19 394 LYS A O 1
ATOM 3107 N N . THR A 1 395 ? -11.132 -18.557 13.654 1.00 89.81 395 THR A N 1
ATOM 3108 C CA . THR A 1 395 ? -12.559 -18.901 13.634 1.00 89.81 395 THR A CA 1
ATOM 3109 C C . THR A 1 395 ? -13.071 -19.096 12.207 1.00 89.81 395 THR A C 1
ATOM 3111 O O . THR A 1 395 ? -13.673 -20.127 11.925 1.00 89.81 395 THR A O 1
ATOM 3114 N N . TYR A 1 396 ? -12.789 -18.171 11.281 1.00 91.31 396 TYR A N 1
ATOM 3115 C CA . TYR A 1 396 ? -13.234 -18.307 9.888 1.00 91.31 396 TYR A CA 1
ATOM 3116 C C . TYR A 1 396 ? -12.578 -19.474 9.149 1.00 91.31 396 TYR A C 1
ATOM 3118 O O . TYR A 1 396 ? -13.276 -20.201 8.442 1.00 91.31 396 TYR A O 1
ATOM 3126 N N . LEU A 1 397 ? -11.278 -19.706 9.360 1.00 88.75 397 LEU A N 1
ATOM 3127 C CA . LEU A 1 397 ? -10.609 -20.883 8.800 1.00 88.75 397 LEU A CA 1
ATOM 3128 C C . LEU A 1 397 ? -11.233 -22.186 9.323 1.00 88.75 397 LEU A C 1
ATOM 3130 O O . LEU A 1 397 ? -11.470 -23.097 8.536 1.00 88.75 397 LEU A O 1
ATOM 3134 N N . GLY A 1 398 ? -11.577 -22.254 10.615 1.00 87.62 398 GLY A N 1
ATOM 3135 C CA . GLY A 1 398 ? -12.285 -23.396 11.206 1.00 87.62 398 GLY A CA 1
ATOM 3136 C C . GLY A 1 398 ? -13.698 -23.611 10.644 1.00 87.62 398 GLY A C 1
ATOM 3137 O O . GLY A 1 398 ? -14.160 -24.744 10.555 1.00 87.62 398 GLY A O 1
ATOM 3138 N N . LEU A 1 399 ? -14.362 -22.539 10.199 1.00 90.06 399 LEU A N 1
ATOM 3139 C CA . LEU A 1 399 ? -15.664 -22.579 9.515 1.00 90.06 399 LEU A CA 1
ATOM 3140 C C . LEU A 1 399 ? -15.556 -22.882 8.011 1.00 90.06 399 LEU A C 1
ATOM 3142 O O . LEU A 1 399 ? -16.553 -22.820 7.295 1.00 90.06 399 LEU A O 1
ATOM 3146 N N . LYS A 1 400 ? -14.356 -23.202 7.519 1.00 90.81 400 LYS A N 1
ATOM 3147 C CA . LYS A 1 400 ? -14.049 -23.418 6.101 1.00 90.81 400 LYS A CA 1
ATOM 3148 C C . LYS A 1 400 ? -14.301 -22.211 5.194 1.00 90.81 400 LYS A C 1
ATOM 3150 O O . LYS A 1 400 ? -14.477 -22.362 3.986 1.00 90.81 400 LYS A O 1
ATOM 3155 N N . ILE A 1 401 ? -14.277 -21.009 5.762 1.00 92.38 401 ILE A N 1
ATOM 3156 C CA . ILE A 1 401 ? -14.396 -19.751 5.025 1.00 92.38 401 ILE A CA 1
ATOM 3157 C C . ILE A 1 401 ? -12.979 -19.221 4.764 1.00 92.38 401 ILE A C 1
ATOM 3159 O O . ILE A 1 401 ? -12.169 -19.154 5.694 1.00 92.38 401 ILE A O 1
ATOM 3163 N N . PRO A 1 402 ? -12.638 -18.846 3.517 1.00 93.56 402 PRO A N 1
ATOM 3164 C CA . PRO A 1 402 ? -11.310 -18.342 3.203 1.00 93.56 402 PRO A CA 1
ATOM 3165 C C . PRO A 1 402 ? -11.005 -17.049 3.966 1.00 93.56 402 PRO A C 1
ATOM 3167 O O . PRO A 1 402 ? -11.895 -16.255 4.291 1.00 93.56 402 PRO A O 1
ATOM 3170 N N . VAL A 1 403 ? -9.715 -16.808 4.205 1.00 93.25 403 VAL A N 1
ATOM 3171 C CA . VAL A 1 403 ? -9.232 -15.568 4.820 1.00 93.25 403 VAL A CA 1
ATOM 3172 C C . VAL A 1 403 ? -8.225 -14.873 3.915 1.00 93.25 403 VAL A C 1
ATOM 3174 O O . VAL A 1 403 ? -7.262 -15.480 3.462 1.00 93.25 403 VAL A O 1
ATOM 3177 N N . LEU A 1 404 ? -8.400 -13.571 3.696 1.00 95.00 404 LEU A N 1
ATOM 3178 C CA . LEU A 1 404 ? -7.400 -12.697 3.096 1.00 95.00 404 LEU A CA 1
ATOM 3179 C C . LEU A 1 404 ? -6.641 -11.947 4.197 1.00 95.00 404 LEU A C 1
ATOM 3181 O O . LEU A 1 404 ? -7.099 -10.925 4.713 1.00 95.00 404 LEU A O 1
ATOM 3185 N N . HIS A 1 405 ? -5.451 -12.436 4.543 1.00 93.25 405 HIS A N 1
ATOM 3186 C CA . HIS A 1 405 ? -4.566 -11.769 5.492 1.00 93.25 405 HIS A CA 1
ATOM 3187 C C . HIS A 1 405 ? -3.581 -10.839 4.774 1.00 93.25 405 HIS A C 1
ATOM 3189 O O . HIS A 1 405 ? -2.618 -11.277 4.139 1.00 93.25 405 HIS A O 1
ATOM 3195 N N . VAL A 1 406 ? -3.800 -9.528 4.900 1.00 93.44 406 VAL A N 1
ATOM 3196 C CA . VAL A 1 406 ? -2.977 -8.508 4.243 1.00 93.44 406 VAL A CA 1
ATOM 3197 C C . VAL A 1 406 ? -1.746 -8.204 5.091 1.00 93.44 406 VAL A C 1
ATOM 3199 O O . VAL A 1 406 ? -1.771 -7.389 6.016 1.00 93.44 406 VAL A O 1
ATOM 3202 N N . SER A 1 407 ? -0.645 -8.877 4.770 1.00 89.31 407 SER A N 1
ATOM 3203 C CA . SER A 1 407 ? 0.657 -8.684 5.404 1.00 89.31 407 SER A CA 1
ATOM 3204 C C . SER A 1 407 ? 1.790 -8.810 4.384 1.00 89.31 407 SER A C 1
ATOM 3206 O O . SER A 1 407 ? 1.583 -9.233 3.252 1.00 89.31 407 SER A O 1
ATOM 3208 N N . GLY A 1 408 ? 3.005 -8.394 4.761 1.00 89.81 408 GLY A N 1
ATOM 3209 C CA . GLY A 1 408 ? 4.142 -8.401 3.833 1.00 89.81 408 GLY A CA 1
ATOM 3210 C C . GLY A 1 408 ? 4.021 -7.362 2.714 1.00 89.81 408 GLY A C 1
ATOM 3211 O O . GLY A 1 408 ? 4.371 -7.646 1.580 1.00 89.81 408 GLY A O 1
ATOM 3212 N N . VAL A 1 409 ? 3.549 -6.153 3.028 1.00 94.50 409 VAL A N 1
ATOM 3213 C CA . VAL A 1 409 ? 3.295 -5.071 2.053 1.00 94.50 409 VAL A CA 1
ATOM 3214 C C . VAL A 1 409 ? 4.488 -4.794 1.130 1.00 94.50 409 VAL A C 1
ATOM 3216 O O . VAL A 1 409 ? 4.310 -4.656 -0.074 1.00 94.50 409 VAL A O 1
ATOM 3219 N N . GLU A 1 410 ? 5.706 -4.760 1.673 1.00 95.12 410 GLU A N 1
ATOM 3220 C CA . GLU A 1 410 ? 6.936 -4.560 0.887 1.00 95.12 410 GLU A CA 1
ATOM 3221 C C . GLU A 1 410 ? 7.163 -5.696 -0.121 1.00 95.12 410 GLU A C 1
ATOM 3223 O O . GLU A 1 410 ? 7.582 -5.454 -1.248 1.00 95.12 410 GLU A O 1
ATOM 3228 N N . MET A 1 411 ? 6.856 -6.934 0.276 1.00 94.19 411 MET A N 1
ATOM 3229 C CA . MET A 1 411 ? 6.952 -8.109 -0.588 1.00 94.19 411 MET A CA 1
ATOM 3230 C C . MET A 1 411 ? 5.895 -8.047 -1.691 1.00 94.19 411 MET A C 1
ATOM 3232 O O . MET A 1 411 ? 6.251 -8.184 -2.852 1.00 94.19 411 MET A O 1
ATOM 3236 N N . ILE A 1 412 ? 4.639 -7.729 -1.352 1.00 95.12 412 ILE A N 1
ATOM 3237 C CA . ILE A 1 412 ? 3.558 -7.556 -2.336 1.00 95.12 412 ILE A CA 1
ATOM 3238 C C . ILE A 1 412 ? 3.925 -6.480 -3.366 1.00 95.12 412 ILE A C 1
ATOM 3240 O O . ILE A 1 412 ? 3.769 -6.692 -4.567 1.00 95.12 412 ILE A O 1
ATOM 3244 N N . SER A 1 413 ? 4.427 -5.339 -2.893 1.00 96.25 413 SER A N 1
ATOM 3245 C CA . SER A 1 413 ? 4.873 -4.225 -3.732 1.00 96.25 413 SER A CA 1
ATOM 3246 C C . SER A 1 413 ? 5.991 -4.648 -4.692 1.00 96.25 413 SER A C 1
ATOM 3248 O O . SER A 1 413 ? 5.893 -4.415 -5.900 1.00 96.25 413 SER A O 1
ATOM 3250 N N . LYS A 1 414 ? 7.005 -5.352 -4.172 1.00 95.44 414 LYS A N 1
ATOM 3251 C CA . LYS A 1 414 ? 8.137 -5.859 -4.953 1.00 95.44 414 LYS A CA 1
ATOM 3252 C C . LYS A 1 414 ? 7.717 -6.912 -5.981 1.00 95.44 414 LYS A C 1
ATOM 3254 O O . LYS A 1 414 ? 8.094 -6.798 -7.138 1.00 95.44 414 LYS A O 1
ATOM 3259 N N . GLU A 1 415 ? 6.931 -7.912 -5.586 1.00 93.94 415 GLU A N 1
ATOM 3260 C CA . GLU A 1 415 ? 6.443 -8.982 -6.475 1.00 93.94 415 GLU A CA 1
ATOM 3261 C C . GLU A 1 415 ? 5.537 -8.451 -7.588 1.00 93.94 415 GLU A C 1
ATOM 3263 O O . GLU A 1 415 ? 5.489 -9.013 -8.678 1.00 93.94 415 GLU A O 1
ATOM 3268 N N . SER A 1 416 ? 4.834 -7.352 -7.315 1.00 93.69 416 SER A N 1
ATOM 3269 C CA . SER A 1 416 ? 3.969 -6.673 -8.280 1.00 93.69 416 SER A CA 1
ATOM 3270 C C . SER A 1 416 ? 4.724 -5.664 -9.155 1.00 93.69 416 SER A C 1
ATOM 3272 O O . SER A 1 416 ? 4.095 -5.005 -9.980 1.00 93.69 416 SER A O 1
ATOM 3274 N N . ASN A 1 417 ? 6.039 -5.495 -8.966 1.00 94.31 417 ASN A N 1
ATOM 3275 C CA . ASN A 1 417 ? 6.858 -4.480 -9.638 1.00 94.31 417 ASN A CA 1
ATOM 3276 C C . ASN A 1 417 ? 6.252 -3.063 -9.564 1.00 94.31 417 ASN A C 1
ATOM 3278 O O . ASN A 1 417 ? 6.278 -2.305 -10.535 1.00 94.31 417 ASN A O 1
ATOM 3282 N N . MET A 1 418 ? 5.694 -2.698 -8.403 1.00 95.62 418 MET A N 1
ATOM 3283 C CA . MET A 1 418 ? 5.177 -1.349 -8.156 1.00 95.62 418 MET A CA 1
ATOM 3284 C C . MET A 1 418 ? 6.306 -0.317 -8.235 1.00 95.62 418 MET A C 1
ATOM 3286 O O . MET A 1 418 ? 7.389 -0.510 -7.676 1.00 95.62 418 MET A O 1
ATOM 3290 N N . LYS A 1 419 ? 6.051 0.796 -8.928 1.00 93.50 419 LYS A N 1
ATOM 3291 C CA . LYS A 1 419 ? 7.052 1.838 -9.172 1.00 93.50 419 LYS A CA 1
ATOM 3292 C C . LYS A 1 419 ? 6.747 3.060 -8.330 1.00 93.50 419 LYS A C 1
ATOM 3294 O O . LYS A 1 419 ? 5.639 3.587 -8.351 1.00 93.50 419 LYS A O 1
ATOM 3299 N N . TYR A 1 420 ? 7.762 3.546 -7.631 1.00 94.81 420 TYR A N 1
ATOM 3300 C CA . TYR A 1 420 ? 7.654 4.698 -6.746 1.00 94.81 420 TYR A CA 1
ATOM 3301 C C . TYR A 1 420 ? 8.550 5.825 -7.241 1.00 94.81 420 TYR A C 1
ATOM 3303 O O . TYR A 1 420 ? 9.624 5.588 -7.794 1.00 94.81 420 TYR A O 1
ATOM 3311 N N . SER A 1 421 ? 8.114 7.065 -7.044 1.00 92.75 421 SER A N 1
ATOM 3312 C CA . SER A 1 421 ? 8.892 8.256 -7.382 1.00 92.75 421 SER A CA 1
ATOM 3313 C C . SER A 1 421 ? 8.827 9.242 -6.218 1.00 92.75 421 SER A C 1
ATOM 3315 O O . SER A 1 421 ? 7.724 9.633 -5.840 1.00 92.75 421 SER A O 1
ATOM 3317 N N . PRO A 1 422 ? 9.964 9.648 -5.626 1.00 92.44 422 PRO A N 1
ATOM 3318 C CA . PRO A 1 422 ? 9.965 10.650 -4.565 1.00 92.44 422 PRO A CA 1
ATOM 3319 C C . PRO A 1 422 ? 9.275 11.953 -4.997 1.00 92.44 422 PRO A C 1
ATOM 3321 O O . PRO A 1 422 ? 9.331 12.347 -6.161 1.00 92.44 422 PRO A O 1
ATOM 3324 N N . GLY A 1 423 ? 8.623 12.625 -4.051 1.00 93.31 423 GLY A N 1
ATOM 3325 C CA . GLY A 1 423 ? 7.948 13.910 -4.242 1.00 93.31 423 GLY A CA 1
ATOM 3326 C C . GLY A 1 423 ? 6.509 13.831 -4.760 1.00 93.31 423 GLY A C 1
ATOM 3327 O O . GLY A 1 423 ? 5.812 14.846 -4.740 1.00 93.31 423 GLY A O 1
ATOM 3328 N N . LYS A 1 424 ? 6.024 12.660 -5.192 1.00 94.62 424 LYS A N 1
ATOM 3329 C CA . LYS A 1 424 ? 4.632 12.490 -5.633 1.00 94.62 424 LYS A CA 1
ATOM 3330 C C . LYS A 1 424 ? 4.085 11.092 -5.361 1.00 94.62 424 LYS A C 1
ATOM 3332 O O . LYS A 1 424 ? 4.834 10.127 -5.254 1.00 94.62 424 LYS A O 1
ATOM 3337 N N . ILE A 1 425 ? 2.759 10.992 -5.299 1.00 96.38 425 ILE A N 1
ATOM 3338 C CA . ILE A 1 425 ? 2.046 9.712 -5.288 1.00 96.38 425 ILE A CA 1
ATOM 3339 C C . ILE A 1 425 ? 2.246 9.040 -6.656 1.00 96.38 425 ILE A C 1
ATOM 3341 O O . ILE A 1 425 ? 2.190 9.713 -7.686 1.00 96.38 425 ILE A O 1
ATOM 3345 N N . SER A 1 426 ? 2.482 7.726 -6.667 1.00 96.25 426 SER A N 1
ATOM 3346 C CA . SER A 1 426 ? 2.612 6.943 -7.901 1.00 96.25 426 SER A CA 1
ATOM 3347 C C . SER A 1 426 ? 1.355 7.012 -8.765 1.00 96.25 426 SER A C 1
ATOM 3349 O O . SER A 1 426 ? 0.239 6.967 -8.249 1.00 96.25 426 SER A O 1
ATOM 3351 N N . GLU A 1 427 ? 1.541 7.073 -10.084 1.00 95.19 427 GLU A N 1
ATOM 3352 C CA . GLU A 1 427 ? 0.436 7.075 -11.045 1.00 95.19 427 GLU A CA 1
ATOM 3353 C C . GLU A 1 427 ? -0.264 5.701 -11.100 1.00 95.19 427 GLU A C 1
ATOM 3355 O O . GLU A 1 427 ? 0.398 4.666 -10.929 1.00 95.19 427 GLU A O 1
ATOM 3360 N N . PRO A 1 428 ? -1.582 5.660 -11.374 1.00 96.38 428 PRO A N 1
ATOM 3361 C CA . PRO A 1 428 ? -2.322 4.417 -11.587 1.00 96.38 428 PRO A CA 1
ATOM 3362 C C . PRO A 1 428 ? -1.756 3.561 -12.726 1.00 96.38 428 PRO A C 1
ATOM 3364 O O . PRO A 1 428 ? -1.397 4.090 -13.778 1.00 96.38 428 PRO A O 1
ATOM 3367 N N . GLY A 1 429 ? -1.766 2.232 -12.579 1.00 91.75 429 GLY A N 1
ATOM 3368 C CA . GLY A 1 429 ? -1.380 1.327 -13.669 1.00 91.75 429 GLY A CA 1
ATOM 3369 C C . GLY A 1 429 ? 0.125 1.240 -13.890 1.00 91.75 429 GLY A C 1
ATOM 3370 O O . GLY A 1 429 ? 0.574 1.035 -15.013 1.00 91.75 429 GLY A O 1
ATOM 3371 N N . THR A 1 430 ? 0.925 1.430 -12.847 1.00 91.81 430 THR A N 1
ATOM 3372 C CA . THR A 1 430 ? 2.391 1.388 -12.949 1.00 91.81 430 THR A CA 1
ATOM 3373 C C . THR A 1 430 ? 2.995 0.047 -12.528 1.00 91.81 430 THR A C 1
ATOM 3375 O O . THR A 1 430 ? 4.193 -0.156 -12.730 1.00 91.81 430 THR A O 1
ATOM 3378 N N . SER A 1 431 ? 2.176 -0.870 -12.004 1.00 93.44 431 SER A N 1
ATOM 3379 C CA . SER A 1 431 ? 2.547 -2.232 -11.607 1.00 93.44 431 SER A CA 1
ATOM 3380 C C . SER A 1 431 ? 2.169 -3.300 -12.641 1.00 93.44 431 SER A C 1
ATOM 3382 O O . SER A 1 431 ? 1.264 -3.130 -13.468 1.00 93.44 431 SER A O 1
ATOM 3384 N N . ASP A 1 432 ? 2.801 -4.465 -12.512 1.00 92.12 432 ASP A N 1
ATOM 3385 C CA . ASP A 1 432 ? 2.531 -5.643 -13.342 1.00 92.12 432 ASP A CA 1
ATOM 3386 C C . ASP A 1 432 ? 1.179 -6.310 -13.024 1.00 92.12 432 ASP A C 1
ATOM 3388 O O . ASP A 1 432 ? 0.744 -7.204 -13.749 1.00 92.12 432 ASP A O 1
ATOM 3392 N N . LEU A 1 433 ? 0.475 -5.875 -11.969 1.00 90.69 433 LEU A N 1
ATOM 3393 C CA . LEU A 1 433 ? -0.880 -6.352 -11.653 1.00 90.69 433 LEU A CA 1
ATOM 3394 C C . LEU A 1 433 ? -1.913 -5.924 -12.699 1.00 90.69 433 LEU A C 1
ATOM 3396 O O . LEU A 1 433 ? -2.947 -6.583 -12.838 1.00 90.69 433 LEU A O 1
ATOM 3400 N N . ILE A 1 434 ? -1.646 -4.807 -13.379 1.00 89.62 434 ILE A N 1
ATOM 3401 C CA . ILE A 1 434 ? -2.530 -4.198 -14.373 1.00 89.62 434 ILE A CA 1
ATOM 3402 C C . ILE A 1 434 ? -1.926 -4.383 -15.763 1.00 89.62 434 ILE A C 1
ATOM 3404 O O . ILE A 1 434 ? -2.582 -4.934 -16.640 1.00 89.62 434 ILE A O 1
ATOM 3408 N N . PHE A 1 435 ? -0.663 -3.991 -15.954 1.00 86.94 435 PHE A N 1
ATOM 3409 C CA . PHE A 1 435 ? 0.020 -4.091 -17.244 1.00 86.94 435 PHE A CA 1
ATOM 3410 C C . PHE A 1 435 ? 1.289 -4.943 -17.118 1.00 86.94 435 PHE A C 1
ATOM 3412 O O . PHE A 1 435 ? 2.389 -4.389 -17.092 1.00 86.94 435 PHE A O 1
ATOM 3419 N N . PRO A 1 436 ? 1.167 -6.283 -17.036 1.00 82.69 436 PRO A N 1
ATOM 3420 C CA . PRO A 1 436 ? 2.310 -7.176 -16.944 1.00 82.69 436 PRO A CA 1
ATOM 3421 C C . PRO A 1 436 ? 3.140 -7.066 -18.213 1.00 82.69 436 PRO A C 1
ATOM 3423 O O . PRO A 1 436 ? 2.673 -7.364 -19.318 1.00 82.69 436 PRO A O 1
ATOM 3426 N N . LYS A 1 437 ? 4.393 -6.663 -18.038 1.00 80.44 437 LYS A N 1
ATOM 3427 C CA . LYS A 1 437 ? 5.360 -6.562 -19.126 1.00 80.44 437 LYS A CA 1
ATOM 3428 C C . LYS A 1 437 ? 6.118 -7.875 -19.235 1.00 80.44 437 LYS A C 1
ATOM 3430 O O . LYS A 1 437 ? 6.783 -8.294 -18.291 1.00 80.44 437 LYS A O 1
ATOM 3435 N N . LYS A 1 438 ? 6.037 -8.536 -20.390 1.00 79.88 438 LYS A N 1
ATOM 3436 C CA . LYS A 1 438 ? 6.893 -9.690 -20.702 1.00 79.88 438 LYS A CA 1
ATOM 3437 C C . LYS A 1 438 ? 7.706 -9.433 -21.959 1.00 79.88 438 LYS A C 1
ATOM 3439 O O . LYS A 1 438 ? 7.215 -8.839 -22.916 1.00 79.88 438 LYS A O 1
ATOM 3444 N N . TYR A 1 439 ? 8.932 -9.947 -21.980 1.00 81.25 439 TYR A N 1
ATOM 3445 C CA . TYR A 1 439 ? 9.718 -9.992 -23.207 1.00 81.25 439 TYR A CA 1
ATOM 3446 C C . TYR A 1 439 ? 8.993 -10.814 -24.274 1.00 81.25 439 TYR A C 1
ATOM 3448 O O . TYR A 1 439 ? 8.477 -11.906 -24.004 1.00 81.25 439 TYR A O 1
ATOM 3456 N N . ASN A 1 440 ? 8.978 -10.298 -25.500 1.00 84.75 440 ASN A N 1
ATOM 3457 C CA . ASN A 1 440 ? 8.446 -11.015 -26.645 1.00 84.75 440 ASN A CA 1
ATOM 3458 C C . ASN A 1 440 ? 9.407 -12.142 -27.046 1.00 84.75 440 ASN A C 1
ATOM 3460 O O . ASN A 1 440 ? 10.380 -11.909 -27.756 1.00 84.75 440 ASN A O 1
ATOM 3464 N N . ARG A 1 441 ? 9.143 -13.370 -26.582 1.00 87.88 441 ARG A N 1
ATOM 3465 C CA . ARG A 1 441 ? 10.012 -14.536 -26.834 1.00 87.88 441 ARG A CA 1
ATOM 3466 C C . ARG A 1 441 ? 10.164 -14.857 -28.321 1.00 87.88 441 ARG A C 1
ATOM 3468 O O . ARG A 1 441 ? 11.240 -15.272 -28.732 1.00 87.88 441 ARG A O 1
ATOM 3475 N N . TRP A 1 442 ? 9.119 -14.637 -29.119 1.00 88.38 442 TRP A N 1
ATOM 3476 C CA . TRP A 1 442 ? 9.170 -14.846 -30.567 1.00 88.38 442 TRP A CA 1
ATOM 3477 C C . TRP A 1 442 ? 10.050 -13.805 -31.249 1.00 88.38 442 TRP A C 1
ATOM 3479 O O . TRP A 1 442 ? 10.894 -14.165 -32.063 1.00 88.38 442 TRP A O 1
ATOM 3489 N N . LEU A 1 443 ? 9.915 -12.534 -30.861 1.00 86.81 443 LEU A N 1
ATOM 3490 C CA . LEU A 1 443 ? 10.783 -11.467 -31.358 1.00 86.81 443 LEU A CA 1
ATOM 3491 C C . LEU A 1 443 ? 12.241 -11.677 -30.926 1.00 86.81 443 LEU A C 1
ATOM 3493 O O . LEU A 1 443 ? 13.145 -11.500 -31.732 1.00 86.81 443 LEU A O 1
ATOM 3497 N N . ALA A 1 444 ? 12.473 -12.119 -29.687 1.00 88.25 444 ALA A N 1
ATOM 3498 C CA . ALA A 1 444 ? 13.807 -12.463 -29.202 1.00 88.25 444 ALA A CA 1
ATOM 3499 C C . ALA A 1 444 ? 14.410 -13.643 -29.981 1.00 88.25 444 ALA A C 1
ATOM 3501 O O . ALA A 1 444 ? 15.573 -13.587 -30.369 1.00 88.25 444 ALA A O 1
ATOM 3502 N N . GLY A 1 445 ? 13.615 -14.681 -30.264 1.00 87.19 445 GLY A N 1
ATOM 3503 C CA . GLY A 1 445 ? 14.029 -15.803 -31.109 1.00 87.19 445 GLY A CA 1
ATOM 3504 C C . GLY A 1 445 ? 14.350 -15.370 -32.541 1.00 87.19 445 GLY A C 1
ATOM 3505 O O . GLY A 1 445 ? 15.368 -15.777 -33.093 1.00 87.19 445 GLY A O 1
ATOM 3506 N N . PHE A 1 446 ? 13.534 -14.487 -33.119 1.00 90.81 446 PHE A N 1
ATOM 3507 C CA . PHE A 1 446 ? 13.795 -13.893 -34.429 1.00 90.81 446 PHE A CA 1
ATOM 3508 C C . PHE A 1 446 ? 15.107 -13.095 -34.445 1.00 90.81 446 PHE A C 1
ATOM 3510 O O . PHE A 1 446 ? 15.949 -13.327 -35.309 1.00 90.81 446 PHE A O 1
ATOM 3517 N N . PHE A 1 447 ? 15.326 -12.211 -33.465 1.00 91.44 447 PHE A N 1
ATOM 3518 C CA . PHE A 1 447 ? 16.573 -11.451 -33.330 1.00 91.44 447 PHE A CA 1
ATOM 3519 C C . PHE A 1 447 ? 17.792 -12.344 -33.115 1.00 91.44 447 PHE A C 1
ATOM 3521 O O . PHE A 1 447 ? 18.848 -12.061 -33.674 1.00 91.44 447 PHE A O 1
ATOM 3528 N N . PHE A 1 448 ? 17.652 -13.441 -32.369 1.00 86.94 448 PHE A N 1
ATOM 3529 C CA . PHE A 1 448 ? 18.716 -14.425 -32.206 1.00 86.94 448 PHE A CA 1
ATOM 3530 C C . PHE A 1 448 ? 19.105 -15.060 -33.547 1.00 86.94 448 PHE A C 1
ATOM 3532 O O . PHE A 1 448 ? 20.268 -14.991 -33.935 1.00 86.94 448 PHE A O 1
ATOM 3539 N N . VAL A 1 449 ? 18.136 -15.600 -34.296 1.00 90.75 449 VAL A N 1
ATOM 3540 C CA . VAL A 1 449 ? 18.391 -16.215 -35.613 1.00 90.75 449 VAL A CA 1
ATOM 3541 C C . VAL A 1 449 ? 18.980 -15.199 -36.591 1.00 90.75 449 VAL A C 1
ATOM 3543 O O . VAL A 1 449 ? 19.931 -15.511 -37.310 1.00 90.75 449 VAL A O 1
ATOM 3546 N N . LEU A 1 450 ? 18.454 -13.972 -36.598 1.00 90.44 450 LEU A N 1
ATOM 3547 C CA . LEU A 1 450 ? 18.935 -12.895 -37.456 1.00 90.44 450 LEU A CA 1
ATOM 3548 C C . LEU A 1 450 ? 20.380 -12.503 -37.117 1.00 90.44 450 LEU A C 1
ATOM 3550 O O . LEU A 1 450 ? 21.207 -12.401 -38.021 1.00 90.44 450 LEU A O 1
ATOM 3554 N N . LEU A 1 451 ? 20.711 -12.346 -35.831 1.00 86.19 451 LEU A N 1
ATOM 3555 C CA . LEU A 1 451 ? 22.069 -12.027 -35.388 1.00 86.19 451 LEU A CA 1
ATOM 3556 C C . LEU A 1 451 ? 23.047 -13.162 -35.716 1.00 86.19 451 LEU A C 1
ATOM 3558 O O . LEU A 1 451 ? 24.121 -12.898 -36.247 1.00 86.19 451 LEU A O 1
ATOM 3562 N N . SER A 1 452 ? 22.674 -14.421 -35.467 1.00 82.06 452 SER A N 1
ATOM 3563 C CA . SER A 1 452 ? 23.496 -15.585 -35.827 1.00 82.06 452 SER A CA 1
ATOM 3564 C C . SER A 1 452 ? 23.733 -15.680 -37.335 1.00 82.06 452 SER A C 1
ATOM 3566 O O . SER A 1 452 ? 24.853 -15.955 -37.761 1.00 82.06 452 SER A O 1
ATOM 3568 N N . SER A 1 453 ? 22.710 -15.394 -38.145 1.00 86.81 453 SER A N 1
ATOM 3569 C CA . SER A 1 453 ? 22.823 -15.373 -39.609 1.00 86.81 453 SER A CA 1
ATOM 3570 C C . SER A 1 453 ? 23.748 -14.252 -40.082 1.00 86.81 453 SER A C 1
ATOM 3572 O O . SER A 1 453 ? 24.604 -14.482 -40.932 1.00 86.81 453 SER A O 1
ATOM 3574 N N . LEU A 1 454 ? 23.629 -13.053 -39.499 1.00 86.25 454 LEU A N 1
ATOM 3575 C CA . LEU A 1 454 ? 24.521 -11.926 -39.781 1.00 86.25 454 LEU A CA 1
ATOM 3576 C C . LEU A 1 454 ? 25.971 -12.255 -39.418 1.00 86.25 454 LEU A C 1
ATOM 3578 O O . LEU A 1 454 ? 26.861 -11.994 -40.221 1.00 86.25 454 LEU A O 1
ATOM 3582 N N . ILE A 1 455 ? 26.210 -12.865 -38.253 1.00 83.31 455 ILE A N 1
ATOM 3583 C CA . ILE A 1 455 ? 27.548 -13.308 -37.839 1.00 83.31 455 ILE A CA 1
ATOM 3584 C C . ILE A 1 455 ? 28.107 -14.324 -38.837 1.00 83.31 455 ILE A C 1
ATOM 3586 O O . ILE A 1 455 ? 29.247 -14.174 -39.256 1.00 83.31 455 ILE A O 1
ATOM 3590 N N . TRP A 1 456 ? 27.322 -15.323 -39.251 1.00 81.94 456 TRP A N 1
ATOM 3591 C CA . TRP A 1 456 ? 27.767 -16.351 -40.198 1.00 81.94 456 TRP A CA 1
ATOM 3592 C C . TRP A 1 456 ? 28.060 -15.793 -41.600 1.00 81.94 456 TRP A C 1
ATOM 3594 O O . TRP A 1 456 ? 29.085 -16.113 -42.196 1.00 81.94 456 TRP A O 1
ATOM 3604 N N . ILE A 1 457 ? 27.211 -14.904 -42.121 1.00 84.12 457 ILE A N 1
ATOM 3605 C CA . ILE A 1 457 ? 27.443 -14.251 -43.420 1.00 84.12 457 ILE A CA 1
ATOM 3606 C C . ILE A 1 457 ? 28.712 -13.393 -43.358 1.00 84.12 457 ILE A C 1
ATOM 3608 O O . ILE A 1 457 ? 29.558 -13.436 -44.254 1.00 84.12 457 ILE A O 1
ATOM 3612 N N . LEU A 1 458 ? 28.863 -12.622 -42.281 1.00 81.25 458 LEU A N 1
ATOM 3613 C CA . LEU A 1 458 ? 29.963 -11.682 -42.114 1.00 81.25 458 LEU A CA 1
ATOM 3614 C C . LEU A 1 458 ? 31.256 -12.345 -41.608 1.00 81.25 458 LEU A C 1
ATOM 3616 O O . LEU A 1 458 ? 32.320 -11.737 -41.718 1.00 81.25 458 LEU A O 1
ATOM 3620 N N . SER A 1 459 ? 31.223 -13.595 -41.128 1.00 73.62 459 SER A N 1
ATOM 3621 C CA . SER A 1 459 ? 32.424 -14.318 -40.681 1.00 73.62 459 SER A CA 1
ATOM 3622 C C . SER A 1 459 ? 33.393 -14.598 -41.823 1.00 73.62 459 SER A C 1
ATOM 3624 O O . SER A 1 459 ? 34.600 -14.643 -41.604 1.00 73.62 459 SER A O 1
ATOM 3626 N N . THR A 1 460 ? 32.893 -14.713 -43.055 1.00 67.06 460 THR A N 1
ATOM 3627 C CA . THR A 1 460 ? 33.733 -14.819 -44.258 1.00 67.06 460 THR A CA 1
ATOM 3628 C C . THR A 1 460 ? 34.605 -13.573 -44.445 1.00 67.06 460 THR A C 1
ATOM 3630 O O . THR A 1 460 ? 35.796 -13.687 -44.721 1.00 67.06 460 THR A O 1
ATOM 3633 N N . TRP A 1 461 ? 34.060 -12.383 -44.182 1.00 61.03 461 TRP A N 1
ATOM 3634 C CA . TRP A 1 461 ? 34.780 -11.105 -44.224 1.00 61.03 461 TRP A CA 1
ATOM 3635 C C . TRP A 1 461 ? 35.739 -10.913 -43.046 1.00 61.03 461 TRP A C 1
ATOM 3637 O O . TRP A 1 461 ? 36.703 -10.157 -43.161 1.00 61.03 461 TRP A O 1
ATOM 3647 N N . ILE A 1 462 ? 35.478 -11.598 -41.930 1.00 58.91 462 ILE A N 1
ATOM 3648 C CA . ILE A 1 462 ? 36.354 -11.636 -40.754 1.00 58.91 462 ILE A CA 1
ATOM 3649 C C . ILE A 1 462 ? 37.545 -12.582 -40.995 1.00 58.91 462 ILE A C 1
ATOM 3651 O O . ILE A 1 462 ? 38.663 -12.244 -40.631 1.00 58.91 462 ILE A O 1
ATOM 3655 N N . SER A 1 463 ? 37.330 -13.728 -41.650 1.00 51.56 463 SER A N 1
ATOM 3656 C CA . SER A 1 463 ? 38.361 -14.744 -41.930 1.00 51.56 463 SER A CA 1
ATOM 3657 C C . SER A 1 463 ? 39.260 -14.395 -43.130 1.00 51.56 463 SER A C 1
ATOM 3659 O O . SER A 1 463 ? 40.471 -14.613 -43.082 1.00 51.56 463 SER A O 1
ATOM 3661 N N . LEU A 1 464 ? 38.716 -13.781 -44.188 1.00 49.12 464 LEU A N 1
ATOM 3662 C CA . LEU A 1 464 ? 39.483 -13.396 -45.385 1.00 49.12 464 LEU A CA 1
ATOM 3663 C C . LEU A 1 464 ? 40.560 -12.324 -45.118 1.00 49.12 464 LEU A C 1
ATOM 3665 O O . LEU A 1 464 ? 41.483 -12.183 -45.921 1.00 49.12 464 LEU A O 1
ATOM 3669 N N . SER A 1 465 ? 40.488 -11.576 -44.007 1.00 47.34 465 SER A N 1
ATOM 3670 C CA . SER A 1 465 ? 41.530 -10.598 -43.657 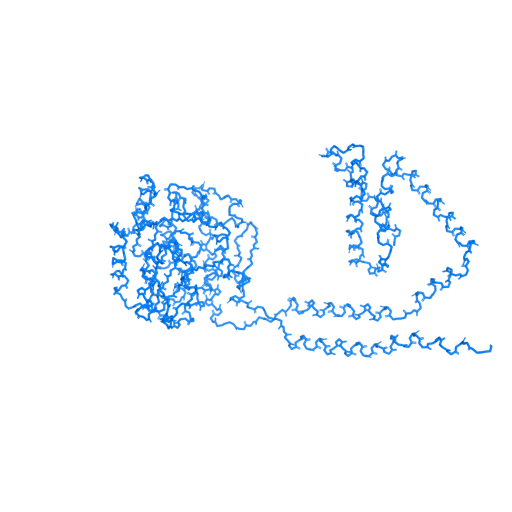1.00 47.34 465 SER A CA 1
ATOM 3671 C C . SER A 1 465 ? 42.816 -11.230 -43.120 1.00 47.34 465 SER A C 1
ATOM 3673 O O . SER A 1 465 ? 43.869 -10.602 -43.227 1.00 47.34 465 SER A O 1
ATOM 3675 N N . ASP A 1 466 ? 42.747 -12.450 -42.578 1.00 44.59 466 ASP A N 1
ATOM 3676 C CA . ASP A 1 466 ? 43.904 -13.122 -41.971 1.00 44.59 466 ASP A CA 1
ATOM 3677 C C . ASP A 1 466 ? 44.628 -14.074 -42.941 1.00 44.59 466 ASP A C 1
ATOM 3679 O O . ASP A 1 466 ? 45.850 -14.187 -42.869 1.00 44.59 466 ASP A O 1
ATOM 3683 N N . HIS A 1 467 ? 43.935 -14.666 -43.925 1.00 41.88 467 HIS A N 1
ATOM 3684 C CA . HIS A 1 467 ? 44.547 -15.619 -44.871 1.00 41.88 467 HIS A CA 1
ATOM 3685 C C . HIS A 1 467 ? 45.431 -14.998 -45.966 1.00 41.88 467 HIS A C 1
ATOM 3687 O O . HIS A 1 467 ? 46.242 -15.694 -46.564 1.00 41.88 467 HIS A O 1
ATOM 3693 N N . THR A 1 468 ? 45.365 -13.687 -46.213 1.00 44.06 468 THR A N 1
ATOM 3694 C CA . THR A 1 468 ? 46.224 -13.025 -47.227 1.00 44.06 468 THR A CA 1
ATOM 3695 C C . THR A 1 468 ? 47.714 -12.926 -46.847 1.00 44.06 468 THR A C 1
ATOM 3697 O O . THR A 1 468 ? 48.469 -12.224 -47.518 1.00 44.06 468 THR A O 1
ATOM 3700 N N . LYS A 1 469 ? 48.162 -13.597 -45.775 1.00 47.12 469 LYS A N 1
ATOM 3701 C CA . LYS A 1 469 ? 49.527 -13.485 -45.235 1.00 47.12 469 LYS A CA 1
ATOM 3702 C C . LYS A 1 469 ? 50.366 -14.755 -45.195 1.00 47.12 469 LYS A C 1
ATOM 3704 O O . LYS A 1 469 ? 51.559 -14.617 -44.948 1.00 47.12 469 LYS A O 1
ATOM 3709 N N . GLU A 1 470 ? 49.815 -15.939 -45.437 1.00 39.38 470 GLU A N 1
ATOM 3710 C CA . GLU A 1 470 ? 50.650 -17.153 -45.441 1.00 39.38 470 GLU A CA 1
ATOM 3711 C C . GLU A 1 470 ? 51.344 -17.398 -46.793 1.00 39.38 470 GLU A C 1
ATOM 3713 O O . GLU A 1 470 ? 52.450 -17.926 -46.807 1.00 39.38 470 GLU A O 1
ATOM 3718 N N . ASP A 1 471 ? 50.816 -16.878 -47.909 1.00 42.88 471 ASP A N 1
ATOM 3719 C CA . ASP A 1 471 ? 51.344 -17.183 -49.255 1.00 42.88 471 ASP A CA 1
ATOM 3720 C C . ASP A 1 471 ? 52.390 -16.186 -49.808 1.00 42.88 471 ASP A C 1
ATOM 3722 O O . ASP A 1 471 ? 52.714 -16.217 -50.992 1.00 42.88 471 ASP A O 1
ATOM 3726 N N . THR A 1 472 ? 52.946 -15.278 -48.995 1.00 43.50 472 THR A N 1
ATOM 3727 C CA . THR A 1 472 ? 53.979 -14.308 -49.451 1.00 43.50 472 THR A CA 1
ATOM 3728 C C . THR A 1 472 ? 55.296 -14.384 -48.678 1.00 43.50 472 THR A C 1
ATOM 3730 O O . THR A 1 472 ? 55.986 -13.384 -48.485 1.00 43.50 472 THR A O 1
ATOM 3733 N N . ILE A 1 473 ? 55.681 -15.596 -48.278 1.00 47.38 473 ILE A N 1
ATOM 3734 C CA . ILE A 1 473 ? 57.071 -15.934 -47.952 1.00 47.38 473 ILE A CA 1
ATOM 3735 C C . ILE A 1 473 ? 57.458 -17.156 -48.788 1.00 47.38 473 ILE A C 1
ATOM 3737 O O . ILE A 1 473 ? 57.422 -18.277 -48.298 1.00 47.38 473 ILE A O 1
ATOM 3741 N N . LEU A 1 474 ? 57.802 -16.951 -50.060 1.00 41.75 474 LEU A N 1
ATOM 3742 C CA . LEU A 1 474 ? 58.659 -17.867 -50.815 1.00 41.75 474 LEU A CA 1
ATOM 3743 C C . LEU A 1 474 ? 59.239 -17.145 -52.039 1.00 41.75 474 LEU A C 1
ATOM 3745 O O . LEU A 1 474 ? 58.489 -16.599 -52.848 1.00 41.75 474 LEU A O 1
ATOM 3749 N N . LEU A 1 475 ? 60.573 -17.245 -52.120 1.00 35.25 475 LEU A N 1
ATOM 3750 C CA . LEU A 1 475 ? 61.553 -16.705 -53.077 1.00 35.25 475 LEU A CA 1
ATOM 3751 C C . LEU A 1 475 ? 61.985 -15.248 -52.876 1.00 35.25 475 LEU A C 1
ATOM 3753 O O . LEU A 1 475 ? 61.323 -14.318 -53.383 1.00 35.25 475 LEU A O 1
#

Mean predicted aligned error: 15.0 Å

Nearest PDB structures (foldseek):
  8glc-assembly1_B  TM=4.443E-01  e=1.438E-01  Actinoplanes
  6g80-assembly1_A  TM=3.192E-01  e=7.704E-02  Mycolicibacterium hassiacum DSM 44199
  5jis-assembly2_B  TM=2.643E-01  e=5.352E-02  Brucella abortus S19
  6g7d-assembly1_A  TM=2.806E-01  e=8.115E-02  Mycolicibacterium hassiacum DSM 44199
  1kmk-assembly1_A-2  TM=1.537E-01  e=3.181E-02  Escherichia coli

Sequence (475 aa):
MLVVLVLSSVLTLYIYRISEFWFLSFGQRKIVFILVLSILISECVHFITELFLESKSDFESKTIGYIVPGLIALSAERQGVPKTLSAIFICSVLVRLFLIFLFGEVVYRFMNRFFKNKTWFVLLFLNIVSVGFIAILEFFPLILPVTNLKEKYEASQKTYKAFLKIKELKLSKKIQIDPKLDSYLSGLIGLEISPVTSSAGKLSAKQASIHPDFAAWFVDRFQKTGLKKGDTIAAGISGSFPALNVAFWVAADIMELKVISISSATSSQYGANDPELLWPDIENLLYKEKIIFQKSVFMSTGGISDSGIGLGKKGRELIWTSIRKNGYKYLSSDSFEDSLLKRMDVYNSHPVALYVNIGGGTVSSGTSLSKKQIPKGVVLSEVESIELPDSILKTYLGLKIPVLHVSGVEMISKESNMKYSPGKISEPGTSDLIFPKKYNRWLAGFFFVLLSSLIWILSTWISLSDHTKEDTILL

Radius of gyration: 33.95 Å; Cα contacts (8 Å, |Δi|>4): 759; chains: 1; bounding box: 90×59×82 Å

Secondary structure (DSSP, 8-state):
-HHHHHHHHHHHHHHHHHHHHHS---THHHHHHHHHHHHHHHHHHHHHHHHHH-----GGGHHHHHHHHHHHHHHHHHH-HHHHHHHHHHHHHHHHHHHHHHHHHHHHHHHHHHTT-THHHHHHHHHHHHHHHHHHHHHS-EE---TTHHHHHHHHHHHHHHHHHHHHHHHHTT----TTT-TT--S----SS-TTEEE---HHHHHHH--TTHHHHHHHHHHHTT--TT-EEEEEEETT-HHHHHHHHHHHHHTT-EEEEEEES-EETTSSEETTEEHHHHHHHHHHTTSSS---SEEE-BSBTTBTBT--HHHHHHHHHHHHHTTPEE---SSHHHHHHHHHHHHTTS--SEEEEES--HHHH--TTTGGGSPPEEE-TT-TT--PPSSHHHHHHHTT--EEEE--HHHHHHHTT----TTSPPPTT-STTTS-EE--HHHHHHHHHHHHHHHHHHHHHHHHHHHTTSTT---

pLDDT: mean 83.58, std 15.38, range [35.25, 98.81]